Protein AF-A0A6I6MYW1-F1 (afdb_monomer_lite)

InterPro domains:
  IPR011050 Pectin lyase fold/virulence factor [SSF51126] (104-270)

Secondary structure (DSSP, 8-state):
--PPP------S---------------------PPPPPPPPPPPPPPPP-B--EEEEEE-TT--EEEEEEPPPP-TTTTT-S-EEEES-SS---EESSS-EEEEEEEEEEESEEEEEES-SSEEEEEEEEEEE--TT-SEEEEEEEEE--SS-EEEEEEEEE--PPP-TT-S-EEEEEEE-S--S-EEEEEEEEES-SSEEEEE-SSEEEEES-EEES-SEEEEE-TT-EEEEEEEEEEEPTTS-SEEE-STT-EEEEEEEEEEES-SS--TT-TTEESS---BSSS---STTGGGEEE-SS--HHHH-GGG--S-SEEEEEEESSTTSS-EE---TTS--SSPPP--S-SEEE--S-GGGS--EEEEEEEETTEE-B----EEETTS-EE-

Radius of gyration: 26.04 Å; chains: 1; bounding box: 67×81×80 Å

Organism: NCBI:txid2686094

Structure (mmCIF, N/CA/C/O backbone):
data_AF-A0A6I6MYW1-F1
#
_entry.id   AF-A0A6I6MYW1-F1
#
loop_
_atom_site.group_PDB
_atom_site.id
_atom_site.type_symbol
_atom_site.label_atom_id
_atom_site.label_alt_id
_atom_site.label_comp_id
_atom_site.label_asym_id
_atom_site.label_entity_id
_atom_site.label_seq_id
_atom_site.pdbx_PDB_ins_code
_atom_site.Cartn_x
_atom_site.Cartn_y
_atom_site.Cartn_z
_atom_site.occupancy
_atom_site.B_iso_or_equiv
_atom_site.auth_seq_id
_atom_site.auth_comp_id
_atom_site.auth_asym_id
_atom_site.auth_atom_id
_atom_site.pdbx_PDB_model_num
ATOM 1 N N . MET A 1 1 ? -41.195 55.275 -4.614 1.00 37.44 1 MET A N 1
ATOM 2 C CA . MET A 1 1 ? -40.445 54.014 -4.825 1.00 37.44 1 MET A CA 1
ATOM 3 C C . MET A 1 1 ? -39.317 53.977 -3.810 1.00 37.44 1 MET A C 1
ATOM 5 O O . MET A 1 1 ? -38.612 54.966 -3.747 1.00 37.44 1 MET A O 1
ATOM 9 N N . ALA A 1 2 ? -39.064 52.983 -2.972 1.00 39.00 2 ALA A N 1
ATOM 10 C CA . ALA A 1 2 ? -39.776 51.813 -2.473 1.00 39.00 2 ALA A CA 1
ATOM 11 C C . ALA A 1 2 ? -39.059 51.500 -1.137 1.00 39.00 2 ALA A C 1
ATOM 13 O O . ALA A 1 2 ? -37.837 51.578 -1.048 1.00 39.00 2 ALA A O 1
ATOM 14 N N . THR A 1 3 ? -39.847 51.285 -0.091 1.00 36.69 3 THR A N 1
ATOM 15 C CA . THR A 1 3 ? -39.494 51.159 1.332 1.00 36.69 3 THR A CA 1
ATOM 16 C C . THR A 1 3 ? -38.744 49.866 1.670 1.00 36.69 3 THR A C 1
ATOM 18 O O . THR A 1 3 ? -39.222 48.787 1.331 1.00 36.69 3 THR A O 1
ATOM 21 N N . LEU A 1 4 ? -37.651 49.962 2.438 1.00 40.34 4 LEU A N 1
ATOM 22 C CA . LEU A 1 4 ? -37.059 48.841 3.183 1.00 40.34 4 LEU A CA 1
ATOM 23 C C . LEU A 1 4 ? -37.508 48.915 4.650 1.00 40.34 4 LEU A C 1
ATOM 25 O O . LEU A 1 4 ? -37.388 49.943 5.312 1.00 40.34 4 LEU A O 1
ATOM 29 N N . SER A 1 5 ? -38.115 47.816 5.095 1.00 49.72 5 SER A N 1
ATOM 30 C CA . SER A 1 5 ? -38.923 47.666 6.306 1.00 49.72 5 SER A CA 1
ATOM 31 C C . SER A 1 5 ? -38.085 47.263 7.522 1.00 49.72 5 SER A C 1
ATOM 33 O O . SER A 1 5 ? -37.391 46.251 7.501 1.00 49.72 5 SER A O 1
ATOM 35 N N . SER A 1 6 ? -38.238 48.018 8.610 1.00 48.12 6 SER A N 1
ATOM 36 C CA . SER A 1 6 ? -37.695 47.768 9.945 1.00 48.12 6 SER A CA 1
ATOM 37 C C . SER A 1 6 ? -38.609 46.848 10.763 1.00 48.12 6 SER A C 1
ATOM 39 O O . SER A 1 6 ? -39.643 47.307 11.250 1.00 48.12 6 SER A O 1
ATOM 41 N N . LYS A 1 7 ? -38.234 45.582 10.981 1.00 41.41 7 LYS A N 1
ATOM 42 C CA . LYS A 1 7 ? -38.728 44.773 12.113 1.00 41.41 7 LYS A CA 1
ATOM 43 C C . LYS A 1 7 ? -37.639 43.792 12.559 1.00 41.41 7 LYS A C 1
ATOM 45 O O . LYS A 1 7 ? -37.051 43.126 11.718 1.00 41.41 7 LYS A O 1
ATOM 50 N N . ASN A 1 8 ? -37.439 43.710 13.876 1.00 44.97 8 ASN A N 1
ATOM 51 C CA . ASN A 1 8 ? -36.598 42.759 14.629 1.00 44.97 8 ASN A CA 1
ATOM 52 C C . ASN A 1 8 ? -35.208 43.263 15.058 1.00 44.97 8 ASN A C 1
ATOM 54 O O . ASN A 1 8 ? -34.211 42.550 15.066 1.00 44.97 8 ASN A O 1
ATOM 58 N N . PHE A 1 9 ? -35.208 44.512 15.520 1.00 49.81 9 PHE A N 1
ATOM 59 C CA . PHE A 1 9 ? -34.519 44.939 16.739 1.00 49.81 9 PHE A CA 1
ATOM 60 C C . PHE A 1 9 ? -35.084 44.130 17.937 1.00 49.81 9 PHE A C 1
ATOM 62 O O . PHE A 1 9 ? -36.298 43.946 17.997 1.00 49.81 9 PHE A O 1
ATOM 69 N N . GLN A 1 10 ? -34.229 43.716 18.885 1.00 45.69 10 GLN A N 1
ATOM 70 C CA . GLN A 1 10 ? -34.540 43.148 20.224 1.00 45.69 10 GLN A CA 1
ATOM 71 C C . GLN A 1 10 ? -34.706 41.623 20.409 1.00 45.69 10 GLN A C 1
ATOM 73 O O . GLN A 1 10 ? -35.762 41.168 20.836 1.00 45.69 10 GLN A O 1
ATOM 78 N N . LEU A 1 11 ? -33.632 40.834 20.264 1.00 43.50 11 LEU A N 1
ATOM 79 C CA . LEU A 1 11 ? -33.480 39.615 21.088 1.00 43.50 11 LEU A CA 1
ATOM 80 C C . LEU A 1 11 ? -32.008 39.244 21.354 1.00 43.50 11 LEU A C 1
ATOM 82 O O . LEU A 1 11 ? -31.598 38.092 21.279 1.00 43.50 11 LEU A O 1
ATOM 86 N N . VAL A 1 12 ? -31.199 40.254 21.665 1.00 48.62 12 VAL A N 1
ATOM 87 C CA . VAL A 1 12 ? -29.946 40.100 22.412 1.00 48.62 12 VAL A CA 1
ATOM 88 C C . VAL A 1 12 ? -30.226 40.747 23.763 1.00 48.62 12 VAL A C 1
ATOM 90 O O . VAL A 1 12 ? -30.773 41.849 23.776 1.00 48.62 12 VAL A O 1
ATOM 93 N N . LEU A 1 13 ? -29.844 40.078 24.857 1.00 48.19 13 LEU A N 1
ATOM 94 C CA . LEU A 1 13 ? -29.969 40.512 26.259 1.00 48.19 13 LEU A CA 1
ATOM 95 C C . LEU A 1 13 ? -31.285 40.101 26.959 1.00 48.19 13 LEU A C 1
ATOM 97 O O . LEU A 1 13 ? -32.231 40.874 26.973 1.00 48.19 13 LEU A O 1
ATOM 101 N N . ILE A 1 14 ? -31.323 38.913 27.586 1.00 44.19 14 ILE A N 1
ATOM 102 C CA . ILE A 1 14 ? -32.017 38.637 28.867 1.00 44.19 14 ILE A CA 1
ATOM 103 C C . ILE A 1 14 ? -31.591 37.248 29.403 1.00 44.19 14 ILE A C 1
ATOM 105 O O . ILE A 1 14 ? -31.695 36.240 28.713 1.00 44.19 14 ILE A O 1
ATOM 109 N N . LEU A 1 15 ? -31.177 37.245 30.677 1.00 44.12 15 LEU A N 1
ATOM 110 C CA . LEU A 1 15 ? -31.110 36.127 31.634 1.00 44.12 15 LEU A CA 1
ATOM 111 C C . LEU A 1 15 ? -29.853 35.238 31.726 1.00 44.12 15 LEU A C 1
ATOM 113 O O . LEU A 1 15 ? -29.874 34.024 31.547 1.00 44.12 15 LEU A O 1
ATOM 117 N N . ALA A 1 16 ? -28.780 35.864 32.214 1.00 46.19 16 ALA A N 1
ATOM 118 C CA . ALA A 1 16 ? -27.996 35.282 33.302 1.00 46.19 16 ALA A CA 1
ATOM 119 C C . ALA A 1 16 ? -28.833 35.226 34.610 1.00 46.19 16 ALA A C 1
ATOM 121 O O . ALA A 1 16 ? -29.676 36.097 34.813 1.00 46.19 16 ALA A O 1
ATOM 122 N N . LEU A 1 17 ? -28.507 34.270 35.498 1.00 46.59 17 LEU A N 1
ATOM 123 C CA . LEU A 1 17 ? -29.000 34.000 36.875 1.00 46.59 17 LEU A CA 1
ATOM 124 C C . LEU A 1 17 ? -30.096 32.924 37.070 1.00 46.59 17 LEU A C 1
ATOM 126 O O . LEU A 1 17 ? -31.271 33.257 37.157 1.00 46.59 17 LEU A O 1
ATOM 130 N N . VAL A 1 18 ? -29.670 31.679 37.353 1.00 53.75 18 VAL A N 1
ATOM 131 C CA . VAL A 1 18 ? -30.211 30.785 38.416 1.00 53.75 18 VAL A CA 1
ATOM 132 C C . VAL A 1 18 ? -29.033 29.908 38.906 1.00 53.75 18 VAL A C 1
ATOM 134 O O . VAL A 1 18 ? -28.563 29.047 38.177 1.00 53.75 18 VAL A O 1
ATOM 137 N N . LEU A 1 19 ? -28.288 30.325 39.937 1.00 47.25 19 LEU A N 1
ATOM 138 C CA . LEU A 1 19 ? -28.398 29.925 41.357 1.00 47.25 19 LEU A CA 1
ATOM 139 C C . LEU A 1 19 ? -27.981 28.474 41.696 1.00 47.25 19 LEU A C 1
ATOM 141 O O . LEU A 1 19 ? -28.747 27.531 41.554 1.00 47.25 19 LEU A O 1
ATOM 145 N N . ALA A 1 20 ? -26.759 28.372 42.232 1.00 54.19 20 ALA A N 1
ATOM 146 C CA . ALA A 1 20 ? -26.384 27.716 43.493 1.00 54.19 20 ALA A CA 1
ATOM 147 C C . ALA A 1 20 ? -27.114 26.421 43.916 1.00 54.19 20 ALA A C 1
ATOM 149 O O . ALA A 1 20 ? -28.146 26.461 44.582 1.00 54.19 20 ALA A O 1
ATOM 150 N N . GLY A 1 21 ? -26.461 25.277 43.684 1.00 47.94 21 GLY A N 1
ATOM 151 C CA . GLY A 1 21 ? -26.680 24.034 44.428 1.00 47.94 21 GLY A CA 1
ATOM 152 C C . GLY A 1 21 ? -25.553 23.811 45.436 1.00 47.94 21 GLY A C 1
ATOM 153 O O . GLY A 1 21 ? -24.495 23.301 45.081 1.00 47.94 21 GLY A O 1
ATOM 154 N N . CYS A 1 22 ? -25.777 24.232 46.680 1.00 62.25 22 CYS A N 1
ATOM 155 C CA . CYS A 1 22 ? -24.940 23.936 47.839 1.00 62.25 22 CYS A CA 1
ATOM 156 C C . CYS A 1 22 ? -25.476 22.675 48.537 1.00 62.25 22 CYS A C 1
ATOM 158 O O . CYS A 1 22 ? -26.648 22.623 48.902 1.00 62.25 22 CYS A O 1
ATOM 160 N N . GLY A 1 23 ? -24.611 21.687 48.747 1.00 55.38 23 GLY A N 1
ATOM 161 C CA . GLY A 1 23 ? -24.814 20.541 49.637 1.00 55.38 23 GLY A CA 1
ATOM 162 C C . GLY A 1 23 ? -23.510 19.737 49.662 1.00 55.38 23 GLY A C 1
ATOM 163 O O . GLY A 1 23 ? -22.976 19.436 48.606 1.00 55.38 23 GLY A O 1
ATOM 164 N N . GLY A 1 24 ? -22.859 19.424 50.780 1.00 60.44 24 GLY A N 1
ATOM 165 C CA . GLY A 1 24 ? -23.286 19.402 52.174 1.00 60.44 24 GLY A CA 1
ATOM 166 C C . GLY A 1 24 ? -23.125 17.975 52.712 1.00 60.44 24 GLY A C 1
ATOM 167 O O . GLY A 1 24 ? -23.910 17.110 52.347 1.00 60.44 24 GLY A O 1
ATOM 168 N N . GLY A 1 25 ? -22.131 17.753 53.584 1.00 55.94 25 GLY A N 1
ATOM 169 C CA . GLY A 1 25 ? -21.893 16.506 54.340 1.00 55.94 25 GLY A CA 1
ATOM 170 C C . GLY A 1 25 ? -20.545 15.855 53.994 1.00 55.94 25 GLY A C 1
ATOM 171 O O . GLY A 1 25 ? -20.223 15.716 52.825 1.00 55.94 25 GLY A O 1
ATOM 172 N N . GLY A 1 26 ? -19.661 15.463 54.912 1.00 55.22 26 GLY A N 1
ATOM 173 C CA . GLY A 1 26 ? -19.780 15.222 56.351 1.00 55.22 26 GLY A CA 1
ATOM 174 C C . GLY A 1 26 ? -19.252 13.813 56.666 1.00 55.22 26 GLY A C 1
ATOM 175 O O . GLY A 1 26 ? -19.772 12.847 56.124 1.00 55.22 26 GLY A O 1
ATOM 176 N N . GLY A 1 27 ? -18.248 13.706 57.547 1.00 53.81 27 GLY A N 1
ATOM 177 C CA . GLY A 1 27 ? -17.674 12.444 58.057 1.00 53.81 27 GLY A CA 1
ATOM 178 C C . GLY A 1 27 ? -16.253 12.198 57.528 1.00 53.81 27 GLY A C 1
ATOM 179 O O . GLY A 1 27 ? -16.063 12.042 56.334 1.00 53.81 27 GLY A O 1
ATOM 180 N N . GLY A 1 28 ? -15.172 12.215 58.311 1.00 57.78 28 GLY A N 1
ATOM 181 C CA . GLY A 1 28 ? -15.042 11.842 59.718 1.00 57.78 28 GLY A CA 1
ATOM 182 C C . GLY A 1 28 ? -14.743 10.346 59.814 1.00 57.78 28 GLY A C 1
ATOM 183 O O . GLY A 1 28 ? -15.656 9.555 60.007 1.00 57.78 28 GLY A O 1
ATOM 184 N N . GLY A 1 29 ? -13.474 9.963 59.656 1.00 52.59 29 GLY A N 1
ATOM 185 C CA . GLY A 1 29 ? -13.040 8.569 59.752 1.00 52.59 29 GLY A CA 1
ATOM 186 C C . GLY A 1 29 ? -11.522 8.454 59.723 1.00 52.59 29 GLY A C 1
ATOM 187 O O . GLY A 1 29 ? -10.923 8.349 58.658 1.00 52.59 29 GLY A O 1
ATOM 188 N N . GLY A 1 30 ? -10.901 8.514 60.902 1.00 58.19 30 GLY A N 1
ATOM 189 C CA . GLY A 1 30 ? -9.507 8.126 61.081 1.00 58.19 30 GLY A CA 1
ATOM 190 C C . GLY A 1 30 ? -9.327 6.630 60.822 1.00 58.19 30 GLY A C 1
ATOM 191 O O . GLY A 1 30 ? -10.182 5.823 61.178 1.00 58.19 30 GLY A O 1
ATOM 192 N N . GLY A 1 31 ? -8.204 6.260 60.215 1.00 48.59 31 GLY A N 1
ATOM 193 C CA . GLY A 1 31 ? -7.875 4.866 59.959 1.00 48.59 31 GLY A CA 1
ATOM 194 C C . GLY A 1 31 ? -6.420 4.711 59.544 1.00 48.59 31 GLY A C 1
ATOM 195 O O . GLY A 1 31 ? -6.070 5.030 58.418 1.00 48.59 31 GLY A O 1
ATOM 196 N N . GLY A 1 32 ? -5.600 4.256 60.494 1.00 53.09 32 GLY A N 1
ATOM 197 C CA . GLY A 1 32 ? -4.354 3.506 60.309 1.00 53.09 32 GLY A CA 1
ATOM 198 C C . GLY A 1 32 ? -3.429 3.911 59.162 1.00 53.09 32 GLY A C 1
ATOM 199 O O . GLY A 1 32 ? -3.570 3.421 58.047 1.00 53.09 32 GLY A O 1
ATOM 200 N N . GLY A 1 33 ? -2.389 4.682 59.490 1.00 46.00 33 GLY A N 1
ATOM 201 C CA . GLY A 1 33 ? -1.196 4.858 58.661 1.00 46.00 33 GLY A CA 1
ATOM 202 C C . GLY A 1 33 ? -0.380 3.568 58.538 1.00 46.00 33 GLY A C 1
ATOM 203 O O . GLY A 1 33 ? 0.719 3.471 59.076 1.00 46.00 33 GLY A O 1
ATOM 204 N N . GLY A 1 34 ? -0.920 2.575 57.834 1.00 59.66 34 GLY A N 1
ATOM 205 C CA . GLY A 1 34 ? -0.103 1.566 57.179 1.00 59.66 34 GLY A CA 1
ATOM 206 C C . GLY A 1 34 ? 0.563 2.241 55.990 1.00 59.66 34 GLY A C 1
ATOM 207 O O . GLY A 1 34 ? -0.130 2.771 55.123 1.00 59.66 34 GLY A O 1
ATOM 208 N N . SER A 1 35 ? 1.896 2.281 55.970 1.00 69.00 35 SER A N 1
ATOM 209 C CA . SER A 1 35 ? 2.645 2.697 54.783 1.00 69.00 35 SER A CA 1
ATOM 210 C C . SER A 1 35 ? 2.065 1.968 53.565 1.00 69.00 35 SER A C 1
ATOM 212 O O . SER A 1 35 ? 1.919 0.742 53.648 1.00 69.00 35 SER A O 1
ATOM 214 N N . PRO A 1 36 ? 1.695 2.677 52.481 1.00 76.56 36 PRO A N 1
ATOM 215 C CA . PRO A 1 36 ? 1.116 2.040 51.307 1.00 76.56 36 PRO A CA 1
ATOM 216 C C . PRO A 1 36 ? 2.035 0.898 50.856 1.00 76.56 36 PRO A C 1
ATOM 218 O O . PRO A 1 36 ? 3.260 1.065 50.900 1.00 76.56 36 PRO A O 1
ATOM 221 N N . PRO A 1 37 ? 1.478 -0.271 50.485 1.00 80.12 37 PRO A N 1
ATOM 222 C CA . PRO A 1 37 ? 2.290 -1.366 49.982 1.00 80.12 37 PRO A CA 1
ATOM 223 C C . PRO A 1 37 ? 3.155 -0.836 48.833 1.00 80.12 37 PRO A C 1
ATOM 225 O O . PRO A 1 37 ? 2.670 -0.009 48.049 1.00 80.12 37 PRO A O 1
ATOM 228 N N . PRO A 1 38 ? 4.434 -1.250 48.749 1.00 86.88 38 PRO A N 1
ATOM 229 C CA . PRO A 1 38 ? 5.293 -0.821 47.661 1.00 86.88 38 PRO A CA 1
ATOM 230 C C . PRO A 1 38 ? 4.573 -1.099 46.337 1.00 86.88 38 PRO A C 1
ATOM 232 O O . PRO A 1 38 ? 3.925 -2.148 46.217 1.00 86.88 38 PRO A O 1
ATOM 235 N N . PRO A 1 39 ? 4.632 -0.168 45.368 1.00 88.31 39 PRO A N 1
ATOM 236 C CA . PRO A 1 39 ? 4.015 -0.389 44.073 1.00 88.31 39 PRO A CA 1
ATOM 237 C C . PRO A 1 39 ? 4.513 -1.732 43.524 1.00 88.31 39 PRO A C 1
ATOM 239 O O . PRO A 1 39 ? 5.704 -2.038 43.675 1.00 88.31 39 PRO A O 1
ATOM 242 N N . PRO A 1 40 ? 3.626 -2.562 42.947 1.00 87.06 40 PRO A N 1
ATOM 243 C CA . PRO A 1 40 ? 4.052 -3.813 42.347 1.00 87.06 40 PRO A CA 1
ATOM 244 C C . PRO A 1 40 ? 5.182 -3.524 41.349 1.00 87.06 40 PRO A C 1
ATOM 246 O O . PRO A 1 40 ? 5.124 -2.505 40.649 1.00 87.06 40 PRO A O 1
ATOM 249 N N . PRO A 1 41 ? 6.231 -4.366 41.302 1.00 89.75 41 PRO A N 1
ATOM 250 C CA . PRO A 1 41 ? 7.305 -4.185 40.340 1.00 89.75 41 PRO A CA 1
ATOM 251 C C . PRO A 1 41 ? 6.711 -4.093 38.926 1.00 89.75 41 PRO A C 1
ATOM 253 O O . PRO A 1 41 ? 5.725 -4.787 38.646 1.00 89.75 41 PRO A O 1
ATOM 256 N N . PRO A 1 42 ? 7.277 -3.249 38.041 1.00 87.12 42 PRO A N 1
ATOM 257 C CA . PRO A 1 42 ? 6.834 -3.187 36.657 1.00 87.12 42 PRO A CA 1
ATOM 258 C C . PRO A 1 42 ? 6.818 -4.604 36.070 1.00 87.12 42 PRO A C 1
ATOM 260 O O . PRO A 1 42 ? 7.755 -5.367 36.337 1.00 87.12 42 PRO A O 1
ATOM 263 N N . PRO A 1 43 ? 5.784 -4.988 35.303 1.00 80.06 43 PRO A N 1
ATOM 264 C CA . PRO A 1 43 ? 5.799 -6.267 34.614 1.00 80.06 43 PRO A CA 1
ATOM 265 C C . PRO A 1 43 ? 7.082 -6.378 33.768 1.00 80.06 43 PRO A C 1
ATOM 267 O O . PRO A 1 43 ? 7.522 -5.369 33.204 1.00 80.06 43 PRO A O 1
ATOM 270 N N . PRO A 1 44 ? 7.708 -7.569 33.691 1.00 77.75 44 PRO A N 1
ATOM 271 C CA . PRO A 1 44 ? 8.860 -7.782 32.825 1.00 77.75 44 PRO A CA 1
ATOM 272 C C . PRO A 1 44 ? 8.541 -7.321 31.397 1.00 77.75 44 PRO A C 1
ATOM 274 O O . PRO A 1 44 ? 7.408 -7.527 30.947 1.00 77.75 44 PRO A O 1
ATOM 277 N N . PRO A 1 45 ? 9.508 -6.736 30.666 1.00 66.44 45 PRO A N 1
ATOM 278 C CA . PRO A 1 45 ? 9.337 -6.486 29.244 1.00 66.44 45 PRO A CA 1
ATOM 279 C C . PRO A 1 45 ? 8.897 -7.784 28.549 1.00 66.44 45 PRO A C 1
ATOM 281 O O . PRO A 1 45 ? 9.421 -8.852 28.892 1.00 66.44 45 PRO A O 1
ATOM 284 N N . PRO A 1 46 ? 7.955 -7.728 27.592 1.00 53.44 46 PRO A N 1
ATOM 285 C CA . PRO A 1 46 ? 7.632 -8.883 26.767 1.00 53.44 46 PRO A CA 1
ATOM 286 C C . PRO A 1 46 ? 8.921 -9.476 26.177 1.00 53.44 46 PRO A C 1
ATOM 288 O O . PRO A 1 46 ? 9.813 -8.707 25.800 1.00 53.44 46 PRO A O 1
ATOM 291 N N . PRO A 1 47 ? 9.051 -10.813 26.083 1.00 61.22 47 PRO A N 1
ATOM 292 C CA . PRO A 1 47 ? 10.154 -11.420 25.351 1.00 61.22 47 PRO A CA 1
ATOM 293 C C . PRO A 1 47 ? 10.231 -10.799 23.950 1.00 61.22 47 PRO A C 1
ATOM 295 O O . PRO A 1 47 ? 9.175 -10.614 23.335 1.00 61.22 47 PRO A O 1
ATOM 298 N N . PRO A 1 48 ? 11.430 -10.479 23.430 1.00 61.44 48 PRO A N 1
ATOM 299 C CA . PRO A 1 48 ? 11.567 -10.042 22.049 1.00 61.44 48 PRO A CA 1
ATOM 300 C C . PRO A 1 48 ? 10.880 -11.061 21.138 1.00 61.44 48 PRO A C 1
ATOM 302 O O . PRO A 1 48 ? 11.186 -12.256 21.200 1.00 61.44 48 PRO A O 1
ATOM 305 N N . GLY A 1 49 ? 9.918 -10.607 20.334 1.00 62.31 49 GLY A N 1
ATOM 306 C CA . GLY A 1 49 ? 9.327 -11.457 19.311 1.00 62.31 49 GLY A CA 1
ATOM 307 C C . GLY A 1 49 ? 10.437 -11.952 18.388 1.00 62.31 49 GLY A C 1
ATOM 308 O O . GLY A 1 49 ? 11.329 -11.186 18.024 1.00 62.31 49 GLY A O 1
ATOM 309 N N . VAL A 1 50 ? 10.424 -13.235 18.024 1.00 69.56 50 VAL A N 1
ATOM 310 C CA . VAL A 1 50 ? 11.339 -13.732 16.992 1.00 69.56 50 VAL A CA 1
ATOM 311 C C . VAL A 1 50 ? 10.918 -13.084 15.678 1.00 69.56 50 VAL A C 1
ATOM 313 O O . VAL A 1 50 ? 9.926 -13.490 15.074 1.00 69.56 50 VAL A O 1
ATOM 316 N N . TYR A 1 51 ? 11.649 -12.057 15.246 1.00 74.62 51 TYR A N 1
ATOM 317 C CA . TYR A 1 51 ? 11.394 -11.416 13.964 1.00 74.62 51 TYR A CA 1
ATOM 318 C C . TYR A 1 51 ? 11.708 -12.396 12.845 1.00 74.62 51 TYR A C 1
ATOM 320 O O . TYR A 1 51 ? 12.846 -12.846 12.686 1.00 74.62 51 TYR A O 1
ATOM 328 N N . ARG A 1 52 ? 10.692 -12.721 12.055 1.00 82.50 52 ARG A N 1
ATOM 329 C CA . ARG A 1 52 ? 10.853 -13.526 10.854 1.00 82.50 52 ARG A CA 1
ATOM 330 C C . ARG A 1 52 ? 10.079 -12.860 9.724 1.00 82.50 52 ARG A C 1
ATOM 332 O O . ARG A 1 52 ? 8.853 -12.947 9.729 1.00 82.50 52 ARG A O 1
ATOM 339 N N . PRO A 1 53 ? 10.759 -12.171 8.792 1.00 82.81 53 PRO A N 1
ATOM 340 C CA . PRO A 1 53 ? 10.074 -11.626 7.635 1.00 82.81 53 PRO A CA 1
ATOM 341 C C . PRO A 1 53 ? 9.493 -12.774 6.806 1.00 82.81 53 PRO A C 1
ATOM 343 O O . PRO A 1 53 ? 10.102 -13.842 6.673 1.00 82.81 53 PRO A O 1
ATOM 346 N N . GLU A 1 54 ? 8.316 -12.547 6.242 1.00 84.88 54 GLU A N 1
ATOM 347 C CA . GLU A 1 54 ? 7.751 -13.442 5.242 1.00 84.88 54 GLU A CA 1
ATOM 348 C C . GLU A 1 54 ? 8.310 -13.036 3.880 1.00 84.88 54 GLU A C 1
ATOM 350 O O . GLU A 1 54 ? 8.337 -11.854 3.549 1.00 84.88 54 GLU A O 1
ATOM 355 N N . ILE A 1 55 ? 8.782 -14.006 3.102 1.00 85.75 55 ILE A N 1
ATOM 356 C CA . ILE A 1 55 ? 9.262 -13.790 1.736 1.00 85.75 55 ILE A CA 1
ATOM 357 C C . ILE A 1 55 ? 8.340 -14.542 0.780 1.00 85.75 55 ILE A C 1
ATOM 359 O O . ILE A 1 55 ? 7.892 -15.642 1.101 1.00 85.75 55 ILE A O 1
ATOM 363 N N . PHE A 1 56 ? 8.079 -13.958 -0.383 1.00 86.19 56 PHE A N 1
ATOM 364 C CA . PHE A 1 56 ? 7.274 -14.539 -1.452 1.00 86.19 56 PHE A CA 1
ATOM 365 C C . PHE A 1 56 ? 7.938 -14.265 -2.794 1.00 86.19 56 PHE A C 1
ATOM 367 O O . PHE A 1 56 ? 8.636 -13.263 -2.949 1.00 86.19 56 PHE A O 1
ATOM 374 N N . VAL A 1 57 ? 7.688 -15.132 -3.772 1.00 82.94 57 VAL A N 1
ATOM 375 C CA . VAL A 1 57 ? 7.933 -14.813 -5.179 1.00 82.94 57 VAL A CA 1
ATOM 376 C C . VAL A 1 57 ? 6.578 -14.595 -5.832 1.00 82.94 57 VAL A C 1
ATOM 378 O O . VAL A 1 57 ? 5.739 -15.493 -5.849 1.00 82.94 57 VAL A O 1
ATOM 381 N N . GLU A 1 58 ? 6.366 -13.394 -6.343 1.00 82.62 58 GLU A N 1
ATOM 382 C CA . GLU A 1 58 ? 5.151 -12.988 -7.037 1.00 82.62 58 GLU A CA 1
ATOM 383 C C . GLU A 1 58 ? 5.446 -12.787 -8.515 1.00 82.62 58 GLU A C 1
ATOM 385 O O . GLU A 1 58 ? 6.588 -12.536 -8.911 1.00 82.62 58 GLU A O 1
ATOM 390 N N . ARG A 1 59 ? 4.410 -12.903 -9.343 1.00 79.62 59 ARG A N 1
ATOM 391 C CA . ARG A 1 59 ? 4.495 -12.603 -10.768 1.00 79.62 59 ARG A CA 1
ATOM 392 C C . ARG A 1 59 ? 3.367 -11.670 -11.146 1.00 79.62 59 ARG A C 1
ATOM 394 O O . ARG A 1 59 ? 2.213 -11.932 -10.809 1.00 79.62 59 ARG A O 1
ATOM 401 N N . ASP A 1 60 ? 3.716 -10.604 -11.845 1.00 72.44 60 ASP A N 1
ATOM 402 C CA . ASP A 1 60 ? 2.726 -9.747 -12.475 1.00 72.44 60 ASP A CA 1
ATOM 403 C C . ASP A 1 60 ? 2.091 -10.465 -13.687 1.00 72.44 60 ASP A C 1
ATOM 405 O O . ASP A 1 60 ? 2.622 -11.477 -14.158 1.00 72.44 60 ASP A O 1
ATOM 409 N N . PRO A 1 61 ? 0.931 -9.997 -14.193 1.00 72.81 61 PRO A N 1
ATOM 410 C CA . PRO A 1 61 ? 0.243 -10.625 -15.327 1.00 72.81 61 PRO A CA 1
ATOM 411 C C . PRO A 1 61 ? 1.079 -10.713 -16.612 1.00 72.81 61 PRO A C 1
ATOM 413 O O . PRO A 1 61 ? 0.813 -11.562 -17.459 1.00 72.81 61 PRO A O 1
ATOM 416 N N . ASP A 1 62 ? 2.091 -9.856 -16.755 1.00 75.12 62 ASP A N 1
ATOM 417 C CA . ASP A 1 62 ? 3.066 -9.871 -17.851 1.00 75.12 62 ASP A CA 1
ATOM 418 C C . ASP A 1 62 ? 4.168 -10.941 -17.675 1.00 75.12 62 ASP A C 1
ATOM 420 O O . ASP A 1 62 ? 5.011 -11.124 -18.552 1.00 75.12 62 ASP A O 1
ATOM 424 N N . GLY A 1 63 ? 4.161 -11.662 -16.549 1.00 78.69 63 GLY A N 1
ATOM 425 C CA . GLY A 1 63 ? 5.134 -12.687 -16.186 1.00 78.69 63 GLY A CA 1
ATOM 426 C C . GLY A 1 63 ? 6.359 -12.169 -15.427 1.00 78.69 63 GLY A C 1
ATOM 427 O O . GLY A 1 63 ? 7.176 -12.994 -14.994 1.00 78.69 63 GLY A O 1
ATOM 428 N N . THR A 1 64 ? 6.492 -10.852 -15.228 1.00 79.56 64 THR A N 1
ATOM 429 C CA . THR A 1 64 ? 7.610 -10.251 -14.492 1.00 79.56 64 THR A CA 1
ATOM 430 C C . THR A 1 64 ? 7.605 -10.745 -13.049 1.00 79.56 64 THR A C 1
ATOM 432 O O . THR A 1 64 ? 6.589 -10.670 -12.361 1.00 79.56 64 THR A O 1
ATOM 435 N N . ALA A 1 65 ? 8.741 -11.275 -12.588 1.00 80.62 65 ALA A N 1
ATOM 436 C CA . ALA A 1 65 ? 8.876 -11.844 -11.252 1.00 80.62 65 ALA A CA 1
ATOM 437 C C . ALA A 1 65 ? 9.424 -10.831 -10.240 1.00 80.62 65 ALA A C 1
ATOM 439 O O . ALA A 1 65 ? 10.370 -10.086 -10.519 1.00 80.62 65 ALA A O 1
ATOM 440 N N . TYR A 1 66 ? 8.866 -10.875 -9.036 1.00 82.44 66 TYR A N 1
ATOM 441 C CA . TYR A 1 66 ? 9.230 -10.031 -7.908 1.00 82.44 66 TYR A CA 1
ATOM 442 C C . TYR A 1 66 ? 9.461 -10.890 -6.666 1.00 82.44 66 TYR A C 1
ATOM 444 O O . TYR A 1 66 ? 8.707 -11.824 -6.409 1.00 82.44 66 TYR A O 1
ATOM 452 N N . VAL A 1 67 ? 10.466 -10.556 -5.860 1.00 82.31 67 VAL A N 1
ATOM 453 C CA . VAL A 1 67 ? 10.530 -11.005 -4.467 1.00 82.31 67 VAL A CA 1
ATOM 454 C C . VAL A 1 67 ? 9.747 -10.007 -3.633 1.00 82.31 67 VAL A C 1
ATOM 456 O O . VAL A 1 67 ? 10.125 -8.842 -3.585 1.00 82.31 67 VAL A O 1
ATOM 459 N N . ARG A 1 68 ? 8.699 -10.443 -2.937 1.00 82.50 68 ARG A N 1
ATOM 460 C CA . ARG A 1 68 ? 8.048 -9.622 -1.915 1.00 82.50 68 ARG A CA 1
ATOM 461 C C . ARG A 1 68 ? 8.564 -9.998 -0.536 1.00 82.50 68 ARG A C 1
ATOM 463 O O . ARG A 1 68 ? 8.618 -11.183 -0.217 1.00 82.50 68 ARG A O 1
ATOM 470 N N . VAL A 1 69 ? 8.892 -9.011 0.295 1.00 78.12 69 VAL A N 1
ATOM 471 C CA . VAL A 1 69 ? 9.165 -9.243 1.721 1.00 78.12 69 VAL A CA 1
ATOM 472 C C . VAL A 1 69 ? 8.178 -8.488 2.593 1.00 78.12 69 VAL A C 1
ATOM 474 O O . VAL A 1 69 ? 8.122 -7.263 2.556 1.00 78.12 69 VAL A O 1
ATOM 477 N N . LEU A 1 70 ? 7.420 -9.218 3.403 1.00 77.69 70 LEU A N 1
ATOM 478 C CA . LEU A 1 70 ? 6.414 -8.665 4.296 1.00 77.69 70 LEU A CA 1
ATOM 479 C C . LEU A 1 70 ? 6.887 -8.700 5.750 1.00 77.69 70 LEU A C 1
ATOM 481 O O . LEU A 1 70 ? 7.365 -9.715 6.261 1.00 77.69 70 LEU A O 1
ATOM 485 N N . GLU A 1 71 ? 6.705 -7.574 6.432 1.00 77.38 71 GLU A N 1
ATOM 486 C CA . GLU A 1 71 ? 6.854 -7.471 7.882 1.00 77.38 71 GLU A CA 1
ATOM 487 C C . GLU A 1 71 ? 5.634 -8.029 8.611 1.00 77.38 71 GLU A C 1
ATOM 489 O O . GLU A 1 71 ? 4.547 -8.092 8.035 1.00 77.38 71 GLU A O 1
ATOM 494 N N . GLN A 1 72 ? 5.796 -8.396 9.886 1.00 79.44 72 GLN A N 1
ATOM 495 C CA . GLN A 1 72 ? 4.714 -8.897 10.735 1.00 79.44 72 GLN A CA 1
ATOM 496 C C . GLN A 1 72 ? 3.510 -7.941 10.753 1.00 79.44 72 GLN A C 1
ATOM 498 O O . GLN A 1 72 ? 3.664 -6.723 10.815 1.00 79.44 72 GLN A O 1
ATOM 503 N N . ILE A 1 73 ? 2.307 -8.516 10.712 1.00 85.50 73 ILE A N 1
ATOM 504 C CA . ILE A 1 73 ? 1.048 -7.770 10.799 1.00 85.50 73 ILE A CA 1
ATOM 505 C C . ILE A 1 73 ? 0.923 -7.157 12.193 1.00 85.50 73 ILE A C 1
ATOM 507 O O . ILE A 1 73 ? 1.074 -7.849 13.201 1.00 85.50 73 ILE A O 1
ATOM 511 N N . TYR A 1 74 ? 0.5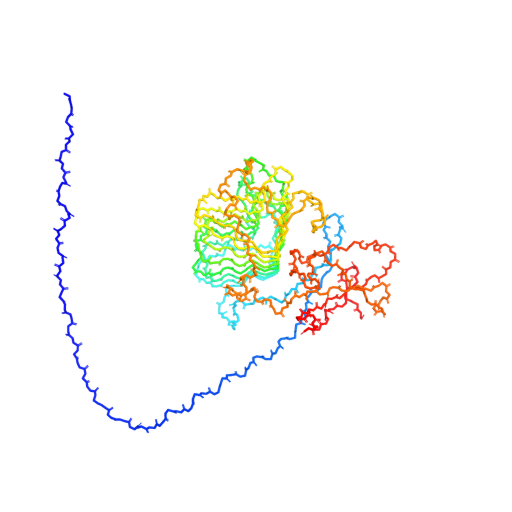96 -5.870 12.245 1.00 88.25 74 TYR A N 1
ATOM 512 C CA . TYR A 1 74 ? 0.109 -5.240 13.462 1.00 88.25 74 TYR A CA 1
ATOM 513 C C . TYR A 1 74 ? -1.351 -5.644 13.689 1.00 88.25 74 TYR A C 1
ATOM 515 O O . TYR A 1 74 ? -2.205 -5.371 12.846 1.00 88.25 74 TYR A O 1
ATOM 523 N N . ASP A 1 75 ? -1.642 -6.291 14.815 1.00 89.56 75 ASP A N 1
ATOM 524 C CA . ASP A 1 75 ? -3.010 -6.614 15.218 1.00 89.56 75 ASP A CA 1
ATOM 525 C C . ASP A 1 75 ? -3.523 -5.555 16.213 1.00 89.56 75 ASP A C 1
ATOM 527 O O . ASP A 1 75 ? -3.177 -5.618 17.397 1.00 89.56 75 ASP A O 1
ATOM 531 N N . PRO A 1 76 ? -4.339 -4.575 15.769 1.00 89.44 76 PRO A N 1
ATOM 532 C CA . PRO A 1 76 ? -4.896 -3.552 16.655 1.00 89.44 76 PRO A CA 1
ATOM 533 C C . PRO A 1 76 ? -5.895 -4.117 17.671 1.00 89.44 76 PRO A C 1
ATOM 535 O O . PRO A 1 76 ? -6.348 -3.379 18.545 1.00 89.44 76 PRO A O 1
ATOM 538 N N . PHE A 1 77 ? -6.281 -5.389 17.547 1.00 90.94 77 PHE A N 1
ATOM 539 C CA . PHE A 1 77 ? -7.310 -6.019 18.364 1.00 90.94 77 PHE A CA 1
ATOM 540 C C . PHE A 1 77 ? -6.737 -6.986 19.397 1.00 90.94 77 PHE A C 1
ATOM 542 O O . PHE A 1 77 ? -7.503 -7.696 20.041 1.00 90.94 77 PHE A O 1
ATOM 549 N N . ALA A 1 78 ? -5.416 -7.011 19.587 1.00 85.00 78 ALA A N 1
ATOM 550 C CA . ALA A 1 78 ? -4.773 -7.812 20.619 1.00 85.00 78 ALA A CA 1
ATOM 551 C C . ALA A 1 78 ? -4.813 -7.111 22.003 1.00 85.00 78 ALA A C 1
ATOM 553 O O . ALA A 1 78 ? -4.428 -5.945 22.105 1.00 85.00 78 ALA A O 1
ATOM 554 N N . PRO A 1 79 ? -5.193 -7.811 23.096 1.00 82.94 79 PRO A N 1
ATOM 555 C CA . PRO A 1 79 ? -5.738 -9.169 23.126 1.00 82.94 79 PRO A CA 1
ATOM 556 C C . PRO A 1 79 ? -7.166 -9.224 22.562 1.00 82.94 79 PRO A C 1
ATOM 558 O O . PRO A 1 79 ? -7.955 -8.311 22.795 1.00 82.94 79 PRO A O 1
ATOM 561 N N . ALA A 1 80 ? -7.489 -10.322 21.870 1.00 83.94 80 ALA A N 1
ATOM 562 C CA . ALA A 1 80 ? -8.724 -10.468 21.099 1.00 83.94 80 ALA A CA 1
ATOM 563 C C . ALA A 1 80 ? -9.989 -10.115 21.904 1.00 83.94 80 ALA A C 1
ATOM 565 O O . ALA A 1 80 ? -10.307 -10.758 22.909 1.00 83.94 80 ALA A O 1
ATOM 566 N N . GLY A 1 81 ? -10.728 -9.116 21.421 1.00 85.81 81 GLY A N 1
ATOM 567 C CA . GLY A 1 81 ? -12.076 -8.775 21.876 1.00 85.81 81 GLY A CA 1
ATOM 568 C C . GLY A 1 81 ? -13.165 -9.252 20.902 1.00 85.81 81 GLY A C 1
ATOM 569 O O . GLY A 1 81 ? -12.857 -9.762 19.821 1.00 85.81 81 GLY A O 1
ATOM 570 N N . PRO A 1 82 ? -14.458 -9.091 21.246 1.00 86.06 82 PRO A N 1
ATOM 571 C CA . PRO A 1 82 ? -15.551 -9.341 20.313 1.00 86.06 82 PRO A CA 1
ATOM 572 C C . PRO A 1 82 ? -15.437 -8.436 19.081 1.00 86.06 82 PRO A C 1
ATOM 574 O O . PRO A 1 82 ? -15.511 -7.213 19.187 1.00 86.06 82 PRO A O 1
ATOM 577 N N . GLN A 1 83 ? -15.306 -9.041 17.906 1.00 93.38 83 GLN A N 1
ATOM 578 C CA . GLN A 1 83 ? -15.212 -8.337 16.630 1.00 93.38 83 GLN A CA 1
ATOM 579 C C . GLN A 1 83 ? -15.966 -9.101 15.544 1.00 93.38 83 GLN A C 1
ATOM 581 O O . GLN A 1 83 ? -16.117 -10.324 15.612 1.00 93.38 83 GLN A O 1
ATOM 586 N N . ARG A 1 84 ? -16.457 -8.373 14.545 1.00 96.12 84 ARG A N 1
ATOM 587 C CA . ARG A 1 84 ? -16.949 -8.957 13.299 1.00 96.12 84 ARG A CA 1
ATOM 588 C C . ARG A 1 84 ? -15.728 -9.398 12.499 1.00 96.12 84 ARG A C 1
ATOM 590 O O . ARG A 1 84 ? -14.768 -8.642 12.421 1.00 96.12 84 ARG A O 1
ATOM 597 N N . THR A 1 85 ? -15.748 -10.592 11.918 1.00 96.75 85 THR A N 1
ATOM 598 C CA . THR A 1 85 ? -14.604 -11.102 11.150 1.00 96.75 85 THR A CA 1
ATOM 599 C C . THR A 1 85 ? -15.056 -11.562 9.774 1.00 96.75 85 THR A C 1
ATOM 601 O O . THR A 1 85 ? -15.938 -12.412 9.665 1.00 96.75 85 THR A O 1
ATOM 604 N N . PHE A 1 86 ? -14.406 -11.040 8.740 1.00 97.31 86 PHE A N 1
ATOM 605 C CA . PHE A 1 86 ? -14.499 -11.495 7.359 1.00 97.31 86 PHE A CA 1
ATOM 606 C C . PHE A 1 86 ? -13.139 -12.069 6.961 1.00 97.31 86 PHE A C 1
ATOM 608 O O . PHE A 1 86 ? -12.185 -11.319 6.780 1.00 97.31 86 PHE A O 1
ATOM 615 N N . ALA A 1 87 ? -13.026 -13.396 6.880 1.00 96.94 87 ALA A N 1
ATOM 616 C CA . ALA A 1 87 ? -11.758 -14.073 6.619 1.00 96.94 87 ALA A CA 1
ATOM 617 C C . ALA A 1 87 ? -11.883 -15.075 5.469 1.00 96.94 87 ALA A C 1
ATOM 619 O O . ALA A 1 87 ? -12.822 -15.870 5.465 1.00 96.94 87 ALA A O 1
ATOM 620 N N . ASN A 1 88 ? -10.912 -15.088 4.549 1.00 95.62 88 ASN A N 1
ATOM 621 C CA . ASN A 1 88 ? -10.880 -16.005 3.397 1.00 95.62 88 ASN A CA 1
ATOM 622 C C . ASN A 1 88 ? -12.139 -15.880 2.516 1.00 95.62 88 ASN A C 1
ATOM 624 O O . ASN A 1 88 ? -12.794 -16.872 2.192 1.00 95.62 88 ASN A O 1
ATOM 628 N N . VAL A 1 89 ? -12.507 -14.641 2.190 1.00 97.06 89 VAL A N 1
ATOM 629 C CA . VAL A 1 89 ? -13.723 -14.300 1.437 1.00 97.06 89 VAL A CA 1
ATOM 630 C C . VAL A 1 89 ? -13.382 -13.745 0.055 1.00 97.06 89 VAL A C 1
ATOM 632 O O . VAL A 1 89 ? -12.342 -13.113 -0.118 1.00 97.06 89 VAL A O 1
ATOM 635 N N . ASN A 1 90 ? -14.284 -13.937 -0.913 1.00 96.25 90 ASN A N 1
ATOM 636 C CA . ASN A 1 90 ? -14.139 -13.380 -2.267 1.00 96.25 90 ASN A CA 1
ATOM 637 C C . ASN A 1 90 ? -14.973 -12.107 -2.508 1.00 96.25 90 ASN A C 1
ATOM 639 O O . ASN A 1 90 ? -14.999 -11.558 -3.603 1.00 96.25 90 ASN A O 1
ATOM 643 N N . SER A 1 91 ? -15.684 -11.657 -1.478 1.00 96.69 91 SER A N 1
ATOM 644 C CA . SER A 1 91 ? -16.385 -10.380 -1.419 1.00 96.69 91 SER A CA 1
ATOM 645 C C . SER A 1 91 ? -16.453 -9.945 0.041 1.00 96.69 91 SER A C 1
ATOM 647 O O . SER A 1 91 ? -16.498 -10.784 0.948 1.00 96.69 91 SER A O 1
ATOM 649 N N . VAL A 1 92 ? -16.420 -8.638 0.283 1.00 97.19 92 VAL A N 1
ATOM 650 C CA . VAL A 1 92 ? -16.519 -8.071 1.630 1.00 97.19 92 VAL A CA 1
ATOM 651 C C . VAL A 1 92 ? -17.878 -7.382 1.742 1.00 97.19 92 VAL A C 1
ATOM 653 O O . VAL A 1 92 ? -18.117 -6.424 1.010 1.00 97.19 92 VAL A O 1
ATOM 656 N N . PRO A 1 93 ? -18.790 -7.854 2.614 1.00 97.19 93 PRO A N 1
ATOM 657 C CA . PRO A 1 93 ? -20.037 -7.144 2.879 1.00 97.19 93 PRO A CA 1
ATOM 658 C C . PRO A 1 93 ? -19.770 -5.731 3.402 1.00 97.19 93 PRO A C 1
ATOM 660 O O . PRO A 1 93 ? -18.714 -5.484 3.987 1.00 97.19 93 PRO A O 1
ATOM 663 N N . ASP A 1 94 ? -20.755 -4.840 3.270 1.00 96.81 94 ASP A N 1
ATOM 664 C CA . ASP A 1 94 ? -20.676 -3.506 3.865 1.00 96.81 94 ASP A CA 1
ATOM 665 C C . ASP A 1 94 ? -20.294 -3.598 5.356 1.00 96.81 94 ASP A C 1
ATOM 667 O O . ASP A 1 94 ? -20.874 -4.353 6.148 1.00 96.81 94 ASP A O 1
ATOM 671 N N . ILE A 1 95 ? -19.274 -2.831 5.734 1.00 96.00 95 ILE A N 1
ATOM 672 C CA . ILE A 1 95 ? -18.763 -2.738 7.097 1.00 96.00 95 ILE A CA 1
ATOM 673 C C . ILE A 1 95 ? -19.453 -1.550 7.757 1.00 96.00 95 ILE A C 1
ATOM 675 O O . ILE A 1 95 ? -19.047 -0.399 7.592 1.00 96.00 95 ILE A O 1
ATOM 679 N N . ASP A 1 96 ? -20.520 -1.848 8.487 1.00 94.69 96 ASP A N 1
ATOM 680 C CA . ASP A 1 96 ? -21.425 -0.872 9.079 1.00 94.69 96 ASP A CA 1
ATOM 681 C C . ASP A 1 96 ? -21.618 -1.054 10.603 1.00 94.69 96 ASP A C 1
ATOM 683 O O . ASP A 1 96 ? -21.282 -2.080 11.209 1.00 94.69 96 ASP A O 1
ATOM 687 N N . GLY A 1 97 ? -22.211 -0.047 11.247 1.00 91.00 97 GLY A N 1
ATOM 688 C CA . GLY A 1 97 ? -22.557 -0.055 12.669 1.00 91.00 97 GLY A CA 1
ATOM 689 C C . GLY A 1 97 ? -21.429 0.399 13.605 1.00 91.00 97 GLY A C 1
ATOM 690 O O . GLY A 1 97 ? -20.544 1.154 13.239 1.00 91.00 97 GLY A O 1
ATOM 691 N N . GLY A 1 98 ? -21.491 0.003 14.879 1.00 91.56 98 GLY A N 1
ATOM 692 C CA . GLY A 1 98 ? -20.501 0.406 15.897 1.00 91.56 98 GLY A CA 1
ATOM 693 C C . GLY A 1 98 ? -19.474 -0.672 16.251 1.00 91.56 98 GLY A C 1
ATOM 694 O O . GLY A 1 98 ? -18.636 -0.460 17.123 1.00 91.56 98 GLY A O 1
ATOM 695 N N . GLN A 1 99 ? -19.567 -1.855 15.641 1.00 94.00 99 GLN A N 1
ATOM 696 C CA . GLN A 1 99 ? -18.745 -3.003 16.015 1.00 94.00 99 GLN A CA 1
ATOM 697 C C . GLN A 1 99 ? -17.373 -2.935 15.340 1.00 94.00 99 GLN A C 1
ATOM 699 O O . GLN A 1 99 ? -17.275 -2.632 14.154 1.00 94.00 99 GLN A O 1
ATOM 704 N N . THR A 1 100 ? -16.320 -3.268 16.085 1.00 95.62 100 THR A N 1
ATOM 705 C CA . THR A 1 100 ? -14.980 -3.490 15.531 1.00 95.62 100 THR A CA 1
ATOM 706 C C . THR A 1 100 ? -15.005 -4.611 14.493 1.00 95.62 100 THR A C 1
ATOM 708 O O . THR A 1 100 ? -15.626 -5.652 14.730 1.00 95.62 100 THR A O 1
ATOM 711 N N . THR A 1 101 ? -14.323 -4.417 13.365 1.00 96.81 101 THR A N 1
ATOM 712 C CA . THR A 1 101 ? -14.321 -5.365 12.245 1.00 96.81 101 THR A CA 1
ATOM 713 C C . THR A 1 101 ? -12.904 -5.722 11.804 1.00 96.81 101 THR A C 1
ATOM 715 O O . THR A 1 101 ? -12.071 -4.851 11.562 1.00 96.81 101 THR A O 1
ATOM 718 N N . LEU A 1 102 ? -12.645 -7.019 11.655 1.00 96.94 102 LEU A N 1
ATOM 719 C CA . LEU A 1 102 ? -11.451 -7.581 11.042 1.00 96.94 102 LEU A CA 1
ATOM 720 C C . LEU A 1 102 ? -11.783 -8.117 9.642 1.00 96.94 102 LEU A C 1
ATOM 722 O O . LEU A 1 102 ? -12.666 -8.960 9.499 1.00 96.94 102 LEU A O 1
ATOM 726 N N . VAL A 1 103 ? -11.034 -7.685 8.631 1.00 97.31 103 VAL A N 1
ATOM 727 C CA . VAL A 1 103 ? -11.006 -8.263 7.283 1.00 97.31 103 VAL A CA 1
ATOM 728 C C . VAL A 1 103 ? -9.632 -8.883 7.052 1.00 97.31 103 VAL A C 1
ATOM 730 O O . VAL A 1 103 ? -8.615 -8.200 7.176 1.00 97.31 103 VAL A O 1
ATOM 733 N N . SER A 1 104 ? -9.581 -10.166 6.704 1.00 96.56 104 SER A N 1
ATOM 734 C CA . SER A 1 104 ? -8.322 -10.853 6.420 1.00 96.56 104 SER A CA 1
ATOM 735 C C . SER A 1 104 ? -8.402 -11.818 5.243 1.00 96.56 104 SER A C 1
ATOM 737 O O . SER A 1 104 ? -9.414 -12.484 5.031 1.00 96.56 104 SER A O 1
ATOM 739 N N . ASN A 1 105 ? -7.309 -11.930 4.484 1.00 92.75 105 ASN A N 1
ATOM 740 C CA . ASN A 1 105 ? -7.187 -12.877 3.367 1.00 92.75 105 ASN A CA 1
ATOM 741 C C . ASN A 1 105 ? -8.369 -12.777 2.382 1.00 92.75 105 ASN A C 1
ATOM 743 O O . ASN A 1 105 ? -8.971 -13.787 2.020 1.00 92.75 105 ASN A O 1
ATOM 747 N N . ALA A 1 106 ? -8.760 -11.558 2.018 1.00 95.50 106 ALA A N 1
ATOM 748 C CA . ALA A 1 106 ? -9.880 -11.328 1.114 1.00 95.50 106 ALA A CA 1
ATOM 749 C C . ALA A 1 106 ? -9.375 -11.074 -0.312 1.00 95.50 106 ALA A C 1
ATOM 751 O O . ALA A 1 106 ? -8.397 -10.350 -0.511 1.00 95.50 106 ALA A O 1
ATOM 752 N N . HIS A 1 107 ? -10.041 -11.671 -1.298 1.00 95.94 107 HIS A N 1
ATOM 753 C CA . HIS A 1 107 ? -9.732 -11.493 -2.715 1.00 95.94 107 HIS A CA 1
ATOM 754 C C . HIS A 1 107 ? -10.987 -11.106 -3.483 1.00 95.94 107 HIS A C 1
ATOM 756 O O . HIS A 1 107 ? -11.812 -11.950 -3.815 1.00 95.94 107 HIS A O 1
ATOM 762 N N . VAL A 1 108 ? -11.135 -9.817 -3.744 1.00 95.50 108 VAL A N 1
ATOM 763 C CA . VAL A 1 108 ? -12.321 -9.248 -4.364 1.00 95.50 108 VAL A CA 1
ATOM 764 C C . VAL A 1 108 ? -12.042 -8.969 -5.836 1.00 95.50 108 VAL A C 1
ATOM 766 O O . VAL A 1 108 ? -10.972 -8.472 -6.188 1.00 95.50 108 VAL A O 1
ATOM 769 N N . THR A 1 109 ? -12.990 -9.304 -6.709 1.00 95.88 109 THR A N 1
ATOM 770 C CA . THR A 1 109 ? -12.832 -9.134 -8.157 1.00 95.88 109 THR A CA 1
ATOM 771 C C . THR A 1 109 ? -14.047 -8.473 -8.769 1.00 95.88 109 THR A C 1
ATOM 773 O O . THR A 1 109 ? -15.155 -8.942 -8.521 1.00 95.88 109 THR A O 1
ATOM 776 N N . GLN A 1 110 ? -13.843 -7.485 -9.643 1.00 95.00 110 GLN A N 1
ATOM 777 C CA . GLN A 1 110 ? -14.929 -6.845 -10.391 1.00 95.00 110 GLN A CA 1
ATOM 778 C C . GLN A 1 110 ? -16.042 -6.323 -9.477 1.00 95.00 110 GLN A C 1
ATOM 780 O O . GLN A 1 110 ? -17.222 -6.539 -9.751 1.00 95.00 110 GLN A O 1
ATOM 785 N N . GLU A 1 111 ? -15.666 -5.626 -8.407 1.00 94.38 111 GLU A N 1
ATOM 786 C CA . GLU A 1 111 ? -16.609 -4.921 -7.539 1.00 94.38 111 GLU A CA 1
ATOM 787 C C . GLU A 1 111 ? -16.521 -3.411 -7.770 1.00 94.38 111 GLU A C 1
ATOM 789 O O . GLU A 1 111 ? -15.516 -2.885 -8.255 1.00 94.38 111 GLU A O 1
ATOM 794 N N . LYS A 1 112 ? -17.594 -2.691 -7.431 1.00 94.81 112 LYS A N 1
ATOM 795 C CA . LYS A 1 112 ? -17.569 -1.220 -7.411 1.00 94.81 112 LYS A CA 1
ATOM 796 C C . LYS A 1 112 ? -16.678 -0.719 -6.273 1.00 94.81 112 LYS A C 1
ATOM 798 O O . LYS A 1 112 ? -15.865 0.187 -6.460 1.00 94.81 112 LYS A O 1
ATOM 803 N N . TYR A 1 113 ? -16.884 -1.299 -5.093 1.00 96.44 113 TYR A N 1
ATOM 804 C CA . TYR A 1 113 ? -16.085 -1.076 -3.900 1.00 96.44 113 TYR A CA 1
ATOM 805 C C . TYR A 1 113 ? -15.586 -2.430 -3.440 1.00 96.44 113 TYR A C 1
ATOM 807 O O . TYR A 1 113 ? -16.397 -3.300 -3.133 1.00 96.44 113 TYR A O 1
ATOM 815 N N . GLY A 1 114 ? -14.275 -2.616 -3.397 1.00 96.25 114 GLY A N 1
ATOM 816 C CA . GLY A 1 114 ? -13.747 -3.898 -2.966 1.00 96.25 114 GLY A CA 1
ATOM 817 C C . GLY A 1 114 ? -14.038 -4.160 -1.474 1.00 96.25 114 GLY A C 1
ATOM 818 O O . GLY A 1 114 ? -14.595 -5.195 -1.108 1.00 96.25 114 GLY A O 1
ATOM 819 N N . ALA A 1 115 ? -13.736 -3.180 -0.616 1.00 97.19 115 ALA A N 1
ATOM 820 C CA . ALA A 1 115 ? -14.209 -3.109 0.764 1.00 97.19 115 ALA A CA 1
ATOM 821 C C . ALA A 1 115 ? -14.919 -1.773 1.000 1.00 97.19 115 ALA A C 1
ATOM 823 O O . ALA A 1 115 ? -14.350 -0.714 0.736 1.00 97.19 115 ALA A O 1
ATOM 824 N N . HIS A 1 116 ? -16.144 -1.816 1.522 1.00 97.12 116 HIS A N 1
ATOM 825 C CA . HIS A 1 116 ? -16.969 -0.629 1.730 1.00 97.12 116 HIS A CA 1
ATOM 826 C C . HIS A 1 116 ? -17.275 -0.420 3.215 1.00 97.12 116 HIS A C 1
ATOM 828 O O . HIS A 1 116 ? -17.907 -1.256 3.854 1.00 97.12 116 HIS A O 1
ATOM 834 N N . ILE A 1 117 ? -16.802 0.690 3.783 1.00 96.00 117 ILE A N 1
ATOM 835 C CA . ILE A 1 117 ? -16.927 1.025 5.204 1.00 96.00 117 ILE A CA 1
ATOM 836 C C . ILE A 1 117 ? -17.900 2.198 5.353 1.00 96.00 117 ILE A C 1
ATOM 838 O O . ILE A 1 117 ? -17.607 3.327 4.953 1.00 96.00 117 ILE A O 1
ATOM 842 N N . ILE A 1 118 ? -19.053 1.935 5.969 1.00 93.56 118 ILE A N 1
ATOM 843 C CA . ILE A 1 118 ? -20.187 2.862 6.094 1.00 93.56 118 ILE A CA 1
ATOM 844 C C . ILE A 1 118 ? -20.458 3.162 7.578 1.00 93.56 118 ILE A C 1
ATOM 846 O O . ILE A 1 118 ? -21.572 3.025 8.085 1.00 93.56 118 ILE A O 1
ATOM 850 N N . GLY A 1 119 ? -19.412 3.593 8.286 1.00 86.25 119 GLY A N 1
ATOM 851 C CA . GLY A 1 119 ? -19.437 3.834 9.730 1.00 86.25 119 GLY A CA 1
ATOM 852 C C . GLY A 1 119 ? -19.280 2.529 10.505 1.00 86.25 119 GLY A C 1
ATOM 853 O O . GLY A 1 119 ? -20.142 1.666 10.440 1.00 86.25 119 GLY A O 1
ATOM 854 N N . SER A 1 120 ? -18.167 2.391 11.221 1.00 86.44 120 SER A N 1
ATOM 855 C CA . SER A 1 120 ? -17.778 1.188 11.960 1.00 86.44 120 SER A CA 1
ATOM 856 C C . SER A 1 120 ? -17.183 1.578 13.319 1.00 86.44 120 SER A C 1
ATOM 858 O O . SER A 1 120 ? -16.845 2.743 13.557 1.00 86.44 120 SER A O 1
ATOM 860 N N . GLY A 1 121 ? -16.995 0.588 14.200 1.00 93.62 121 GLY A N 1
ATOM 861 C CA . GLY A 1 121 ? -15.919 0.655 15.191 1.00 93.62 121 GLY A CA 1
ATOM 862 C C . GLY A 1 121 ? -14.547 0.618 14.501 1.00 93.62 121 GLY A C 1
ATOM 863 O O . GLY A 1 121 ? -14.432 0.885 13.305 1.00 93.62 121 GLY A O 1
ATOM 864 N N . ALA A 1 122 ? -13.485 0.254 15.222 1.00 95.38 122 ALA A N 1
ATOM 865 C CA . ALA A 1 122 ? -12.167 0.141 14.593 1.00 95.38 122 ALA A CA 1
ATOM 866 C C . ALA A 1 122 ? -12.191 -0.919 13.475 1.00 95.38 122 ALA A C 1
ATOM 868 O O . ALA A 1 122 ? -12.846 -1.954 13.612 1.00 95.38 122 ALA A O 1
ATOM 869 N N . VAL A 1 123 ? -11.489 -0.670 12.372 1.00 96.69 123 VAL A N 1
ATOM 870 C CA . VAL A 1 123 ? -11.409 -1.612 11.245 1.00 96.69 123 VAL A CA 1
ATOM 871 C C . VAL A 1 123 ? -9.958 -2.005 11.026 1.00 96.69 123 VAL A C 1
ATOM 873 O O . VAL A 1 123 ? -9.094 -1.137 10.972 1.00 96.69 123 VAL A O 1
ATOM 876 N N . SER A 1 124 ? -9.680 -3.300 10.894 1.00 97.06 124 SER A N 1
ATOM 877 C CA . SER A 1 124 ? -8.369 -3.812 10.485 1.00 97.06 124 SER A CA 1
ATOM 878 C C . SER A 1 124 ? -8.533 -4.632 9.218 1.00 97.06 124 SER A C 1
ATOM 880 O O . SER A 1 124 ? -9.342 -5.554 9.192 1.00 97.06 124 SER A O 1
ATOM 882 N N . ILE A 1 125 ? -7.787 -4.292 8.175 1.00 97.19 125 ILE A N 1
ATOM 883 C CA . ILE A 1 125 ? -7.766 -4.983 6.889 1.00 97.19 125 ILE A CA 1
ATOM 884 C C . ILE A 1 125 ? -6.337 -5.455 6.650 1.00 97.19 125 ILE A C 1
ATOM 886 O O . ILE A 1 125 ? -5.419 -4.631 6.635 1.00 97.19 125 ILE A O 1
ATOM 890 N N . TYR A 1 126 ? -6.132 -6.757 6.440 1.00 95.19 126 TYR A N 1
ATOM 891 C CA . TYR A 1 126 ? -4.831 -7.267 6.009 1.00 95.19 126 TYR A CA 1
ATOM 892 C C . TYR A 1 126 ? -4.894 -8.435 5.026 1.00 95.19 126 TYR A C 1
ATOM 894 O O . TYR A 1 126 ? -5.871 -9.179 4.992 1.00 95.19 126 TYR A O 1
ATOM 902 N N . ASN A 1 127 ? -3.825 -8.617 4.240 1.00 90.62 127 ASN A N 1
ATOM 903 C CA . ASN A 1 127 ? -3.760 -9.614 3.161 1.00 90.62 127 ASN A CA 1
ATOM 904 C C . ASN A 1 127 ? -4.991 -9.507 2.246 1.00 90.62 127 ASN A C 1
ATOM 906 O O . ASN A 1 127 ? -5.714 -10.476 2.017 1.00 90.62 127 ASN A O 1
ATOM 910 N N . TYR A 1 128 ? -5.279 -8.288 1.808 1.00 95.00 128 TYR A N 1
ATOM 911 C CA . TYR A 1 128 ? -6.458 -7.967 1.019 1.00 95.00 128 TYR A CA 1
ATOM 912 C C . TYR A 1 128 ? -6.041 -7.690 -0.424 1.00 95.00 128 TYR A C 1
ATOM 914 O O . TYR A 1 128 ? -5.030 -7.028 -0.666 1.00 95.00 128 TYR A O 1
ATOM 922 N N . SER A 1 129 ? -6.823 -8.186 -1.378 1.00 94.94 129 SER A N 1
ATOM 923 C CA . SER A 1 129 ? -6.620 -7.912 -2.795 1.00 94.94 129 SER A CA 1
ATOM 924 C C . SER A 1 129 ? -7.913 -7.510 -3.494 1.00 94.94 129 SER A C 1
ATOM 926 O O . SER A 1 129 ? -8.948 -8.125 -3.257 1.00 94.94 129 SER A O 1
ATOM 928 N N . SER A 1 130 ? -7.831 -6.490 -4.348 1.00 95.62 130 SER A N 1
ATOM 929 C CA . SER A 1 130 ? -8.914 -6.017 -5.216 1.00 95.62 130 SER A CA 1
ATOM 930 C C . SER A 1 130 ? -8.429 -6.031 -6.661 1.00 95.62 130 SER A C 1
ATOM 932 O O . SER A 1 130 ? -7.370 -5.470 -6.953 1.00 95.62 130 SER A O 1
ATOM 934 N N . VAL A 1 131 ? -9.134 -6.727 -7.554 1.00 94.56 131 VAL A N 1
ATOM 935 C CA . VAL A 1 131 ? -8.734 -6.846 -8.963 1.00 94.56 131 VAL A CA 1
ATOM 936 C C . VAL A 1 131 ? -9.901 -6.575 -9.902 1.00 94.56 131 VAL A C 1
ATOM 938 O O . VAL A 1 131 ? -10.870 -7.332 -9.966 1.00 94.56 131 VAL A O 1
ATOM 941 N N . GLY A 1 132 ? -9.740 -5.543 -10.719 1.00 92.31 132 GLY A N 1
ATOM 942 C CA . GLY A 1 132 ? -10.715 -5.096 -11.694 1.00 92.31 132 GLY A CA 1
ATOM 943 C C . GLY A 1 132 ? -11.869 -4.341 -11.043 1.00 92.31 132 GLY A C 1
ATOM 944 O O . GLY A 1 132 ? -12.571 -4.872 -10.187 1.00 92.31 132 GLY A O 1
ATOM 945 N N . PHE A 1 133 ? -12.126 -3.139 -11.542 1.00 91.81 133 PHE A N 1
ATOM 946 C CA . PHE A 1 133 ? -13.307 -2.370 -11.181 1.00 91.81 133 PHE A CA 1
ATOM 947 C C . PHE A 1 133 ? -14.506 -2.754 -12.050 1.00 91.81 133 PHE A C 1
ATOM 949 O O . PHE A 1 133 ? -14.417 -2.812 -13.282 1.00 91.81 133 PHE A O 1
ATOM 956 N N . ASN A 1 134 ? -15.665 -2.923 -11.415 1.00 90.06 134 ASN A N 1
ATOM 957 C CA . ASN A 1 134 ? -16.949 -3.007 -12.106 1.00 90.06 134 ASN A CA 1
ATOM 958 C C . ASN A 1 134 ? -17.962 -2.061 -11.463 1.00 90.06 134 ASN A C 1
ATOM 960 O O . ASN A 1 134 ? -18.730 -2.425 -10.576 1.00 90.06 134 ASN A O 1
ATOM 964 N N . GLY A 1 135 ? -17.991 -0.823 -11.947 1.00 80.06 135 GLY A N 1
ATOM 965 C CA . GLY A 1 135 ? -18.893 0.196 -11.418 1.00 80.06 135 GLY A CA 1
ATOM 966 C C . GLY A 1 135 ? -20.373 -0.017 -11.715 1.00 80.06 135 GLY A C 1
ATOM 967 O O . GLY A 1 135 ? -21.184 0.764 -11.223 1.00 80.06 135 GLY A O 1
ATOM 968 N N . GLY A 1 136 ? -20.754 -0.980 -12.567 1.00 77.50 136 GLY A N 1
ATOM 969 C CA . GLY A 1 136 ? -22.145 -1.119 -13.019 1.00 77.50 136 GLY A CA 1
ATOM 970 C C . GLY A 1 136 ? -22.708 0.163 -13.656 1.00 77.50 136 GLY A C 1
ATOM 971 O O . GLY A 1 136 ? -23.894 0.450 -13.526 1.00 77.50 136 GLY A O 1
ATOM 972 N N . GLY A 1 137 ? -21.850 0.976 -14.287 1.00 73.38 137 GLY A N 1
ATOM 973 C CA . GLY A 1 137 ? -22.190 2.306 -14.811 1.00 73.38 137 GLY A CA 1
ATOM 974 C C . GLY A 1 137 ? -21.993 3.463 -13.823 1.00 73.38 137 GLY A C 1
ATOM 975 O O . GLY A 1 137 ? -22.137 4.619 -14.213 1.00 73.38 137 GLY A O 1
ATOM 976 N N . SER A 1 138 ? -21.638 3.189 -12.565 1.00 83.56 138 SER A N 1
ATOM 977 C CA . SER A 1 138 ? -21.167 4.215 -11.637 1.00 83.56 138 SER A CA 1
ATOM 978 C C . SER A 1 138 ? -19.792 4.720 -12.052 1.00 83.56 138 SER A C 1
ATOM 980 O O . SER A 1 138 ? -18.914 3.938 -12.419 1.00 83.56 138 SER A O 1
ATOM 982 N N . ILE A 1 139 ? -19.615 6.032 -11.946 1.00 83.00 139 ILE A N 1
ATOM 983 C CA . ILE A 1 139 ? -18.335 6.694 -12.180 1.00 83.00 139 ILE A CA 1
ATOM 984 C C . ILE A 1 139 ? -17.441 6.684 -10.937 1.00 83.00 139 ILE A C 1
ATOM 986 O O . ILE A 1 139 ? -16.305 7.104 -11.045 1.00 83.00 139 ILE A O 1
ATOM 990 N N . HIS A 1 140 ? -17.930 6.236 -9.776 1.00 90.38 140 HIS A N 1
ATOM 991 C CA . HIS A 1 140 ? -17.175 6.239 -8.520 1.00 90.38 140 HIS A CA 1
ATOM 992 C C . HIS A 1 140 ? -16.896 4.809 -8.057 1.00 90.38 140 HIS A C 1
ATOM 994 O O . HIS A 1 140 ? -17.818 3.991 -7.985 1.00 90.38 140 HIS A O 1
ATOM 1000 N N . GLY A 1 141 ? -15.651 4.526 -7.699 1.00 94.31 141 GLY A N 1
ATOM 1001 C CA . GLY A 1 141 ? -15.185 3.231 -7.223 1.00 94.31 141 GLY A CA 1
ATOM 1002 C C . GLY A 1 141 ? -13.969 3.366 -6.324 1.00 94.31 141 GLY A C 1
ATOM 1003 O O . GLY A 1 141 ? -13.311 4.401 -6.319 1.00 94.31 141 GLY A O 1
ATOM 1004 N N . ALA A 1 142 ? -13.678 2.324 -5.554 1.00 96.44 142 ALA A N 1
ATOM 1005 C CA . ALA A 1 142 ? -12.397 2.226 -4.869 1.00 96.44 142 ALA A CA 1
ATOM 1006 C C . ALA A 1 142 ? -12.077 0.782 -4.482 1.00 96.44 142 ALA A C 1
ATOM 1008 O O . ALA A 1 142 ? -12.986 0.012 -4.162 1.00 96.44 142 ALA A O 1
ATOM 1009 N N . ALA A 1 143 ? -10.793 0.438 -4.394 1.00 97.12 143 ALA A N 1
ATOM 1010 C CA . ALA A 1 143 ? -10.393 -0.828 -3.780 1.00 97.12 143 ALA A CA 1
ATOM 1011 C C . ALA A 1 143 ? -10.847 -0.885 -2.309 1.00 97.12 143 ALA A C 1
ATOM 1013 O O . ALA A 1 143 ? -11.337 -1.917 -1.845 1.00 97.12 143 ALA A O 1
ATOM 1014 N N . ILE A 1 144 ? -10.726 0.238 -1.589 1.00 97.88 144 ILE A N 1
ATOM 1015 C CA . ILE A 1 144 ? -11.237 0.439 -0.229 1.00 97.88 144 ILE A CA 1
ATOM 1016 C C . ILE A 1 144 ? -11.938 1.803 -0.161 1.00 97.88 144 ILE A C 1
ATOM 1018 O O . ILE A 1 144 ? -11.320 2.843 -0.396 1.00 97.88 144 ILE A O 1
ATOM 1022 N N . LYS A 1 145 ? -13.229 1.810 0.184 1.00 97.25 145 LYS A N 1
ATOM 1023 C CA . LYS A 1 145 ? -14.061 3.016 0.275 1.00 97.25 145 LYS A CA 1
ATOM 1024 C C . LYS A 1 145 ? -14.524 3.266 1.708 1.00 97.25 145 LYS A C 1
ATOM 1026 O O . LYS A 1 145 ? -15.122 2.387 2.323 1.00 97.25 145 LYS A O 1
ATOM 1031 N N . LEU A 1 146 ? -14.297 4.473 2.222 1.00 96.25 146 LEU A N 1
ATOM 1032 C CA . LEU A 1 146 ? -14.835 4.961 3.493 1.00 96.25 146 LEU A CA 1
ATOM 1033 C C . LEU A 1 146 ? -15.865 6.055 3.197 1.00 96.25 146 LEU A C 1
ATOM 1035 O O . LEU A 1 146 ? -15.513 7.201 2.918 1.00 96.25 146 LEU A O 1
ATOM 1039 N N . GLU A 1 147 ? -17.146 5.690 3.234 1.00 93.06 147 GLU A N 1
ATOM 1040 C CA . GLU A 1 147 ? -18.250 6.562 2.809 1.00 93.06 147 GLU A CA 1
ATOM 1041 C C . GLU A 1 147 ? -18.960 7.251 3.985 1.00 93.06 147 GLU A C 1
ATOM 1043 O O . GLU A 1 147 ? -19.846 8.069 3.780 1.00 93.06 147 GLU A O 1
ATOM 1048 N N . ARG A 1 148 ? -18.599 6.965 5.241 1.00 88.12 148 ARG A N 1
ATOM 1049 C CA . ARG A 1 148 ? -19.087 7.717 6.413 1.00 88.12 148 ARG A CA 1
ATOM 1050 C C . ARG A 1 148 ? -18.014 7.827 7.482 1.00 88.12 148 ARG A C 1
ATOM 1052 O O . ARG A 1 148 ? -17.133 6.975 7.574 1.00 88.12 148 ARG A O 1
ATOM 1059 N N . SER A 1 149 ? -18.142 8.848 8.328 1.00 77.00 149 SER A N 1
ATOM 1060 C CA . SER A 1 149 ? -17.281 9.057 9.490 1.00 77.00 149 SER A CA 1
ATOM 1061 C C . SER A 1 149 ? -17.220 7.800 10.359 1.00 77.00 149 SER A C 1
ATOM 1063 O O . SER A 1 149 ? -18.216 7.398 10.963 1.00 77.00 149 SER A O 1
ATOM 1065 N N . SER A 1 150 ? -16.040 7.190 10.445 1.00 80.56 150 SER A N 1
ATOM 1066 C CA . SER A 1 150 ? -15.745 6.219 11.494 1.00 80.56 150 SER A CA 1
ATOM 1067 C C . SER A 1 150 ? -15.356 6.972 12.761 1.00 80.56 150 SER A C 1
ATOM 1069 O O . SER A 1 150 ? -14.525 7.881 12.714 1.00 80.56 150 SER A O 1
ATOM 1071 N N . ALA A 1 151 ? -15.929 6.585 13.901 1.00 85.69 151 ALA A N 1
ATOM 1072 C CA . ALA A 1 151 ? -15.518 7.119 15.198 1.00 85.69 151 ALA A CA 1
ATOM 1073 C C . ALA A 1 151 ? -14.166 6.545 15.664 1.00 85.69 151 ALA A C 1
ATOM 1075 O O . ALA A 1 151 ? -13.595 7.033 16.638 1.00 85.69 151 ALA A O 1
ATOM 1076 N N . ALA A 1 152 ? -13.661 5.505 14.992 1.00 93.88 152 ALA A N 1
ATOM 1077 C CA . ALA A 1 152 ? -12.464 4.775 15.385 1.00 93.88 152 ALA A CA 1
ATOM 1078 C C . ALA A 1 152 ? -11.501 4.541 14.205 1.00 93.88 152 ALA A C 1
ATOM 1080 O O . ALA A 1 152 ? -11.936 4.529 13.049 1.00 93.88 152 ALA A O 1
ATOM 1081 N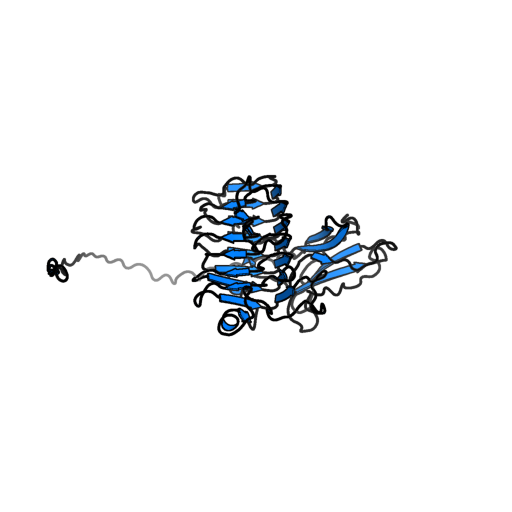 N . PRO A 1 153 ? -10.195 4.350 14.470 1.00 95.94 153 PRO A N 1
ATOM 1082 C CA . PRO A 1 153 ? -9.201 4.250 13.410 1.00 95.94 153 PRO A CA 1
ATOM 1083 C C . PRO A 1 153 ? -9.415 3.070 12.458 1.00 95.94 153 PRO A C 1
ATOM 1085 O O . PRO A 1 153 ? -9.941 2.019 12.838 1.00 95.94 153 PRO A O 1
ATOM 1088 N N . THR A 1 154 ? -8.935 3.245 11.229 1.00 96.88 154 THR A N 1
ATOM 1089 C CA . THR A 1 154 ? -8.861 2.184 10.217 1.00 96.88 154 THR A CA 1
ATOM 1090 C C . THR A 1 154 ? -7.399 1.823 9.969 1.00 96.88 154 THR A C 1
ATOM 1092 O O . THR A 1 154 ? -6.579 2.695 9.693 1.00 96.88 154 THR A O 1
ATOM 1095 N N . TYR A 1 155 ? -7.074 0.538 10.056 1.00 97.00 155 TYR A N 1
ATOM 1096 C CA . TYR A 1 155 ? -5.744 -0.026 9.847 1.00 97.00 155 TYR A CA 1
ATOM 1097 C C . TYR A 1 155 ? -5.759 -0.874 8.573 1.00 97.00 155 TYR A C 1
ATOM 1099 O O . TYR A 1 155 ? -6.537 -1.817 8.471 1.00 97.00 155 TYR A O 1
ATOM 1107 N N . ILE A 1 156 ? -4.910 -0.556 7.601 1.00 96.50 156 ILE A N 1
ATOM 1108 C CA . ILE A 1 156 ? -4.848 -1.212 6.290 1.00 96.50 156 ILE A CA 1
ATOM 1109 C C . ILE A 1 156 ? -3.418 -1.698 6.075 1.00 96.50 156 ILE A C 1
ATOM 1111 O O . ILE A 1 156 ? -2.479 -0.904 6.111 1.00 96.50 156 ILE A O 1
ATOM 1115 N N . GLN A 1 157 ? -3.226 -3.000 5.880 1.00 93.69 157 GLN A N 1
ATOM 1116 C CA . GLN A 1 157 ? -1.897 -3.608 5.808 1.00 93.69 157 GLN A CA 1
ATOM 1117 C C . GLN A 1 157 ? -1.798 -4.641 4.693 1.00 93.69 157 GLN A C 1
ATOM 1119 O O . GLN A 1 157 ? -2.736 -5.397 4.482 1.00 93.69 157 GLN A O 1
ATOM 1124 N N . ARG A 1 158 ? -0.644 -4.752 4.027 1.00 89.62 158 ARG A N 1
ATOM 1125 C CA . ARG A 1 158 ? -0.388 -5.833 3.050 1.00 89.62 158 ARG A CA 1
ATOM 1126 C C . ARG A 1 158 ? -1.510 -5.928 2.003 1.00 89.62 158 ARG A C 1
ATOM 1128 O O . ARG A 1 158 ? -2.140 -6.975 1.838 1.00 89.62 158 ARG A O 1
ATOM 1135 N N . VAL A 1 159 ? -1.805 -4.796 1.369 1.00 92.81 159 VAL A N 1
ATOM 1136 C CA . VAL A 1 159 ? -2.898 -4.679 0.401 1.00 92.81 159 VAL A CA 1
ATOM 1137 C C . VAL A 1 159 ? -2.365 -4.601 -1.018 1.00 92.81 159 VAL A C 1
ATOM 1139 O O . VAL A 1 159 ? -1.385 -3.910 -1.281 1.00 92.81 159 VAL A O 1
ATOM 1142 N N . PHE A 1 160 ? -3.043 -5.275 -1.937 1.00 92.31 160 PHE A N 1
ATOM 1143 C CA . PHE A 1 160 ? -2.806 -5.163 -3.365 1.00 92.31 160 PHE A CA 1
ATOM 1144 C C . PHE A 1 160 ? -4.084 -4.739 -4.099 1.00 92.31 160 PHE A C 1
ATOM 1146 O O . PHE A 1 160 ? -5.132 -5.349 -3.921 1.00 92.31 160 PHE A O 1
ATOM 1153 N N . ALA A 1 161 ? -4.008 -3.721 -4.946 1.00 94.31 161 ALA A N 1
ATOM 1154 C CA . ALA A 1 161 ? -5.107 -3.311 -5.808 1.00 94.31 161 ALA A CA 1
ATOM 1155 C C . ALA A 1 161 ? -4.632 -3.174 -7.256 1.00 94.31 161 ALA A C 1
ATOM 1157 O O . ALA A 1 161 ? -3.638 -2.504 -7.529 1.00 94.31 161 ALA A O 1
ATOM 1158 N N . ASP A 1 162 ? -5.354 -3.796 -8.180 1.00 94.06 162 ASP A N 1
ATOM 1159 C CA . ASP A 1 162 ? -5.200 -3.609 -9.621 1.00 94.06 162 ASP A CA 1
ATOM 1160 C C . ASP A 1 162 ? -6.574 -3.452 -10.245 1.00 94.06 162 ASP A C 1
ATOM 1162 O O . ASP A 1 162 ? -7.204 -4.433 -10.633 1.00 94.06 162 ASP A O 1
ATOM 1166 N N . GLU A 1 163 ? -7.052 -2.222 -10.350 1.00 94.75 163 GLU A N 1
ATOM 1167 C CA . GLU A 1 163 ? -8.426 -1.965 -10.785 1.00 94.75 163 GLU A CA 1
ATOM 1168 C C . GLU A 1 163 ? -8.604 -2.084 -12.308 1.00 94.75 163 GLU A C 1
ATOM 1170 O O . GLU A 1 163 ? -9.723 -1.975 -12.828 1.00 94.75 163 GLU A O 1
ATOM 1175 N N . GLN A 1 164 ? -7.512 -2.371 -13.032 1.00 93.50 164 GLN A N 1
ATOM 1176 C CA . GLN A 1 164 ? -7.470 -2.537 -14.487 1.00 93.50 164 GLN A CA 1
ATOM 1177 C C . GLN A 1 164 ? -8.104 -1.361 -15.241 1.00 93.50 164 GLN A C 1
ATOM 1179 O O . GLN A 1 164 ? -8.611 -1.520 -16.354 1.00 93.50 164 GLN A O 1
ATOM 1184 N N . GLN A 1 165 ? -8.087 -0.172 -14.642 1.00 91.31 165 GLN A N 1
ATOM 1185 C CA . GLN A 1 165 ? -8.546 1.042 -15.284 1.00 91.31 165 GLN A CA 1
ATOM 1186 C C . GLN A 1 165 ? -7.354 1.816 -15.832 1.00 91.31 165 GLN A C 1
ATOM 1188 O O . GLN A 1 165 ? -6.299 1.918 -15.210 1.00 91.31 165 GLN A O 1
ATOM 1193 N N . GLN A 1 166 ? -7.525 2.373 -17.024 1.00 90.38 166 GLN A N 1
ATOM 1194 C CA . GLN A 1 166 ? -6.566 3.344 -17.532 1.00 90.38 166 GLN A CA 1
ATOM 1195 C C . GLN A 1 166 ? -6.783 4.684 -16.816 1.00 90.38 166 GLN A C 1
ATOM 1197 O O . GLN A 1 166 ? -7.937 5.008 -16.513 1.00 90.38 166 GLN A O 1
ATOM 1202 N N . PRO A 1 167 ? -5.715 5.462 -16.575 1.00 86.62 167 PRO A N 1
ATOM 1203 C CA . PRO A 1 167 ? -5.833 6.851 -16.150 1.00 86.62 167 PRO A CA 1
ATOM 1204 C C . PRO A 1 167 ? -6.814 7.612 -17.044 1.00 86.62 167 PRO A C 1
ATOM 1206 O O . PRO A 1 167 ? -6.711 7.557 -18.273 1.00 86.62 167 PRO A O 1
ATOM 1209 N N . ASP A 1 168 ? -7.770 8.306 -16.433 1.00 83.69 168 ASP A N 1
ATOM 1210 C CA . ASP A 1 168 ? -8.810 9.040 -17.151 1.00 83.69 168 ASP A CA 1
ATOM 1211 C C . ASP A 1 168 ? -8.724 10.541 -16.828 1.00 83.69 168 ASP A C 1
ATOM 1213 O O . ASP A 1 168 ? -9.107 10.948 -15.728 1.00 83.69 168 ASP A O 1
ATOM 1217 N N . PRO A 1 169 ? -8.267 11.391 -17.771 1.00 80.62 169 PRO A N 1
ATOM 1218 C CA . PRO A 1 169 ? -8.159 12.834 -17.544 1.00 80.62 169 PRO A CA 1
ATOM 1219 C C . PRO A 1 169 ? -9.522 13.536 -17.505 1.00 80.62 169 PRO A C 1
ATOM 1221 O O . PRO A 1 169 ? -9.604 14.706 -17.144 1.00 80.62 169 PRO A O 1
ATOM 1224 N N . THR A 1 170 ? -10.600 12.863 -17.918 1.00 83.50 170 THR A N 1
ATOM 1225 C CA . THR A 1 170 ? -11.943 13.457 -17.986 1.00 83.50 170 THR A CA 1
ATOM 1226 C C . THR A 1 170 ? -12.753 13.264 -16.708 1.00 83.50 170 THR A C 1
ATOM 1228 O O . THR A 1 170 ? -13.849 13.815 -16.601 1.00 83.50 170 THR A O 1
ATOM 1231 N N . TYR A 1 171 ? -12.227 12.503 -15.741 1.00 76.81 171 TYR A N 1
ATOM 1232 C CA . TYR A 1 171 ? -12.897 12.166 -14.482 1.00 76.81 171 TYR A CA 1
ATOM 1233 C C . TYR A 1 171 ? -14.253 11.463 -14.665 1.00 76.81 171 TYR A C 1
ATOM 1235 O O . TYR A 1 171 ? -15.081 11.469 -13.752 1.00 76.81 171 TYR A O 1
ATOM 1243 N N . VAL A 1 172 ? -14.509 10.835 -15.823 1.00 81.50 172 VAL A N 1
ATOM 1244 C CA . VAL A 1 172 ? -15.722 10.020 -16.010 1.00 81.50 172 VAL A CA 1
ATOM 1245 C C . VAL A 1 172 ? -15.582 8.643 -15.364 1.00 81.50 172 VAL A C 1
ATOM 1247 O O . VAL A 1 172 ? -16.574 7.934 -15.209 1.00 81.50 172 VAL A O 1
ATOM 1250 N N . ARG A 1 173 ? -14.365 8.263 -14.963 1.00 83.12 173 ARG A N 1
ATOM 1251 C CA . ARG A 1 173 ? -14.080 7.140 -14.069 1.00 83.12 173 ARG A CA 1
ATOM 1252 C C . ARG A 1 173 ? -13.181 7.605 -12.935 1.00 83.12 173 ARG A C 1
ATOM 1254 O O . ARG A 1 173 ? -11.982 7.794 -13.110 1.00 83.12 173 ARG A O 1
ATOM 1261 N N . ASN A 1 174 ? -13.771 7.731 -11.763 1.00 89.25 174 ASN A N 1
ATOM 1262 C CA . ASN A 1 174 ? -13.100 7.982 -10.507 1.00 89.25 174 ASN A CA 1
ATOM 1263 C C . ASN A 1 174 ? -12.994 6.665 -9.728 1.00 89.25 174 ASN A C 1
ATOM 1265 O O . ASN A 1 174 ? -13.910 6.287 -8.995 1.00 89.25 174 ASN A O 1
ATOM 1269 N N . VAL A 1 175 ? -11.913 5.928 -9.980 1.00 94.94 175 VAL A N 1
ATOM 1270 C CA . VAL A 1 175 ? -11.590 4.698 -9.261 1.00 94.94 175 VAL A CA 1
ATOM 1271 C C . VAL A 1 175 ? -10.310 4.926 -8.488 1.00 94.94 175 VAL A C 1
ATOM 1273 O O . VAL A 1 175 ? -9.253 5.101 -9.098 1.00 94.94 175 VAL A O 1
ATOM 1276 N N . ASP A 1 176 ? -10.431 4.883 -7.165 1.00 96.19 176 ASP A N 1
ATOM 1277 C CA . ASP A 1 176 ? -9.321 5.091 -6.246 1.00 96.19 176 ASP A CA 1
ATOM 1278 C C . ASP A 1 176 ? -8.749 3.770 -5.718 1.00 96.19 176 ASP A C 1
ATOM 1280 O O . ASP A 1 176 ? -9.423 2.738 -5.687 1.00 96.19 176 ASP A O 1
ATOM 1284 N N . PHE A 1 177 ? -7.530 3.784 -5.182 1.00 97.12 177 PHE A N 1
ATOM 1285 C CA . PHE A 1 177 ? -7.145 2.728 -4.243 1.00 97.12 177 PHE A CA 1
ATOM 1286 C C . PHE A 1 177 ? -7.836 2.925 -2.888 1.00 97.12 177 PHE A C 1
ATOM 1288 O O . PHE A 1 177 ? -8.531 2.027 -2.406 1.00 97.12 177 PHE A O 1
ATOM 1295 N N . LEU A 1 178 ? -7.690 4.109 -2.297 1.00 97.69 178 LEU A N 1
ATOM 1296 C CA . LEU A 1 178 ? -8.348 4.488 -1.050 1.00 97.69 178 LEU A CA 1
ATOM 1297 C C . LEU A 1 178 ? -9.172 5.757 -1.269 1.00 97.69 178 LEU A C 1
ATOM 1299 O O . LEU A 1 178 ? -8.602 6.834 -1.411 1.00 97.69 178 LEU A O 1
ATOM 1303 N N . GLY A 1 179 ? -10.498 5.625 -1.238 1.00 97.06 179 GLY A N 1
ATOM 1304 C CA . GLY A 1 179 ? -11.420 6.759 -1.322 1.00 97.06 179 GLY A CA 1
ATOM 1305 C C . GLY A 1 179 ? -12.084 7.046 0.025 1.00 97.06 179 GLY A C 1
ATOM 1306 O O . GLY A 1 179 ? -12.747 6.170 0.583 1.00 97.06 179 GLY A O 1
ATOM 1307 N N . VAL A 1 180 ? -11.958 8.267 0.541 1.00 96.69 180 VAL A N 1
ATOM 1308 C CA . VAL A 1 180 ? -12.491 8.698 1.843 1.00 96.69 180 VAL A CA 1
ATOM 1309 C C . VAL A 1 180 ? -13.367 9.929 1.655 1.00 96.69 180 VAL A C 1
ATOM 1311 O O . VAL A 1 180 ? -12.876 11.018 1.374 1.00 96.69 180 VAL A O 1
ATOM 1314 N N . GLU A 1 181 ? -14.677 9.764 1.824 1.00 95.12 181 GLU A N 1
ATOM 1315 C CA . GLU A 1 181 ? -15.660 10.791 1.446 1.00 95.12 181 GLU A CA 1
ATOM 1316 C C . GLU A 1 181 ? -16.022 11.764 2.570 1.00 95.12 181 GLU A C 1
ATOM 1318 O O . GLU A 1 181 ? -16.606 12.817 2.321 1.00 95.12 181 GLU A O 1
ATOM 1323 N N . PHE A 1 182 ? -15.697 11.421 3.815 1.00 92.88 182 PHE A N 1
ATOM 1324 C CA . PHE A 1 182 ? -16.075 12.211 4.980 1.00 92.88 182 PHE A CA 1
ATOM 1325 C C . PHE A 1 182 ? -14.951 12.248 5.996 1.00 92.88 182 PHE A C 1
ATOM 1327 O O . PHE A 1 182 ? -14.172 11.301 6.128 1.00 92.88 182 PHE A O 1
ATOM 1334 N N . ASN A 1 183 ? -14.937 13.322 6.780 1.00 90.56 183 ASN A N 1
ATOM 1335 C CA . ASN A 1 183 ? -14.043 13.420 7.916 1.00 90.56 183 ASN A CA 1
ATOM 1336 C C . ASN A 1 183 ? -14.322 12.304 8.932 1.00 90.56 183 ASN A C 1
ATOM 1338 O O . ASN A 1 183 ? -15.480 11.991 9.220 1.00 90.56 183 ASN A O 1
ATOM 1342 N N . GLY A 1 184 ? -13.274 11.700 9.480 1.00 91.19 184 GLY A N 1
ATOM 1343 C CA . GLY A 1 184 ? -13.374 10.586 10.413 1.00 91.19 184 GLY A CA 1
ATOM 1344 C C . GLY A 1 184 ? -12.109 10.420 11.243 1.00 91.19 184 GLY A C 1
ATOM 1345 O O . GLY A 1 184 ? -11.203 11.247 11.209 1.00 91.19 184 GLY A O 1
ATOM 1346 N N . ALA A 1 185 ? -12.059 9.338 12.014 1.00 94.69 185 ALA A N 1
ATOM 1347 C CA . ALA A 1 185 ? -10.851 8.957 12.730 1.00 94.69 185 ALA A CA 1
ATOM 1348 C C . ALA A 1 185 ? -9.670 8.676 11.770 1.00 94.69 185 ALA A C 1
ATOM 1350 O O . ALA A 1 185 ? -9.891 8.392 10.587 1.00 94.69 185 ALA A O 1
ATOM 1351 N N . PRO A 1 186 ? -8.421 8.706 12.275 1.00 95.69 18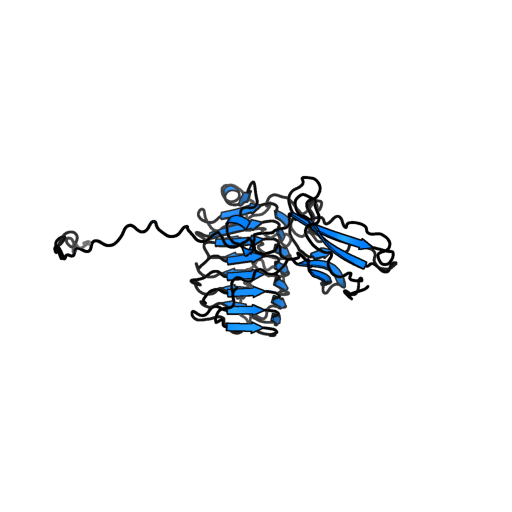6 PRO A N 1
ATOM 1352 C CA . PRO A 1 186 ? -7.234 8.498 11.453 1.00 95.69 186 PRO A CA 1
ATOM 1353 C C . PRO A 1 186 ? -7.225 7.169 10.696 1.00 95.69 186 PRO A C 1
ATOM 1355 O O . PRO A 1 186 ? -7.674 6.131 11.197 1.00 95.69 186 PRO A O 1
ATOM 1358 N N . ILE A 1 187 ? -6.641 7.204 9.501 1.00 97.12 187 ILE A N 1
ATOM 1359 C CA . ILE A 1 187 ? -6.453 6.032 8.646 1.00 97.12 187 ILE A CA 1
ATOM 1360 C C . ILE A 1 187 ? -4.959 5.751 8.532 1.00 97.12 187 ILE A C 1
ATOM 1362 O O . ILE A 1 187 ? -4.166 6.637 8.209 1.00 97.12 187 ILE A O 1
ATOM 1366 N N . TYR A 1 188 ? -4.578 4.505 8.782 1.00 97.06 188 TYR A N 1
ATOM 1367 C CA . TYR A 1 188 ? -3.195 4.057 8.762 1.00 97.06 188 TYR A CA 1
ATOM 1368 C C . TYR A 1 188 ? -3.015 2.972 7.707 1.00 97.06 188 TYR A C 1
ATOM 1370 O O . TYR A 1 188 ? -3.598 1.895 7.825 1.00 97.06 188 TYR A O 1
ATOM 1378 N N . VAL A 1 189 ? -2.194 3.238 6.695 1.00 95.44 189 VAL A N 1
ATOM 1379 C CA . VAL A 1 189 ? -1.911 2.312 5.596 1.00 95.44 189 VAL A CA 1
ATOM 1380 C C . VAL A 1 189 ? -0.443 1.924 5.614 1.00 95.44 189 VAL A C 1
ATOM 1382 O O . VAL A 1 189 ? 0.433 2.789 5.622 1.00 95.44 189 VAL A O 1
ATOM 1385 N N . ARG A 1 190 ? -0.159 0.621 5.580 1.00 91.06 190 ARG A N 1
ATOM 1386 C CA . ARG A 1 190 ? 1.207 0.103 5.561 1.00 91.06 190 ARG A CA 1
ATOM 1387 C C . ARG A 1 190 ? 1.390 -1.045 4.574 1.00 91.06 190 ARG A C 1
ATOM 1389 O O . ARG A 1 190 ? 0.695 -2.052 4.652 1.00 91.06 190 ARG A O 1
ATOM 1396 N N . GLY A 1 191 ? 2.387 -0.948 3.698 1.00 87.06 191 GLY A N 1
ATOM 1397 C CA . GLY A 1 191 ? 2.710 -2.037 2.773 1.00 87.06 191 GLY A CA 1
ATOM 1398 C C . GLY A 1 191 ? 1.582 -2.281 1.772 1.00 87.06 191 GLY A C 1
ATOM 1399 O O . GLY A 1 191 ? 1.060 -3.392 1.700 1.00 87.06 191 GLY A O 1
ATOM 1400 N N . ALA A 1 192 ? 1.167 -1.235 1.058 1.00 91.56 192 ALA A N 1
ATOM 1401 C CA . ALA A 1 192 ? 0.103 -1.315 0.064 1.00 91.56 192 ALA A CA 1
ATOM 1402 C C . ALA A 1 192 ? 0.643 -1.054 -1.344 1.00 91.56 192 ALA A C 1
ATOM 1404 O O . ALA A 1 192 ? 1.483 -0.184 -1.547 1.00 91.56 192 ALA A O 1
ATOM 1405 N N . THR A 1 193 ? 0.133 -1.783 -2.323 1.00 91.50 193 THR A N 1
ATOM 1406 C CA . THR A 1 193 ? 0.425 -1.572 -3.737 1.00 91.50 193 THR A CA 1
ATOM 1407 C C . THR A 1 193 ? -0.888 -1.290 -4.449 1.00 91.50 193 THR A C 1
ATOM 1409 O O . THR A 1 193 ? -1.816 -2.086 -4.331 1.00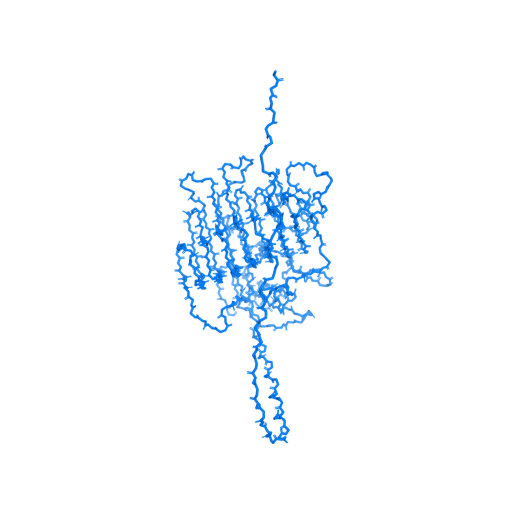 91.50 193 THR A O 1
ATOM 1412 N N . ALA A 1 194 ? -0.954 -0.209 -5.215 1.00 94.06 194 ALA A N 1
ATOM 1413 C CA . ALA A 1 194 ? -2.055 0.060 -6.125 1.00 94.06 194 ALA A CA 1
ATOM 1414 C C . ALA A 1 194 ? -1.530 0.278 -7.538 1.00 94.06 194 ALA A C 1
ATOM 1416 O O . ALA A 1 194 ? -0.531 0.973 -7.727 1.00 94.06 194 ALA A O 1
ATOM 1417 N N . ARG A 1 195 ? -2.219 -0.288 -8.526 1.00 92.69 195 ARG A N 1
ATOM 1418 C CA . ARG A 1 195 ? -1.947 -0.047 -9.937 1.00 92.69 195 ARG A CA 1
ATOM 1419 C C . ARG A 1 195 ? -3.228 0.130 -10.733 1.00 92.69 195 ARG A C 1
ATOM 1421 O O . ARG A 1 195 ? -4.258 -0.437 -10.375 1.00 92.69 195 ARG A O 1
ATOM 1428 N N . ASN A 1 196 ? -3.131 0.867 -11.837 1.00 93.12 196 ASN A N 1
ATOM 1429 C CA . ASN A 1 196 ? -4.224 1.019 -12.804 1.00 93.12 196 ASN A CA 1
ATOM 1430 C C . ASN A 1 196 ? -5.529 1.484 -12.131 1.00 93.12 196 ASN A C 1
ATOM 1432 O O . ASN A 1 196 ? -6.608 0.940 -12.378 1.00 93.12 196 ASN A O 1
ATOM 1436 N N . VAL A 1 197 ? -5.396 2.450 -11.222 1.00 92.31 197 VAL A N 1
ATOM 1437 C CA . VAL A 1 197 ? -6.506 3.173 -10.596 1.00 92.31 197 VAL A CA 1
ATOM 1438 C C . VAL A 1 197 ? -6.752 4.418 -11.448 1.00 92.31 197 VAL A C 1
ATOM 1440 O O . VAL A 1 197 ? -5.805 5.123 -11.785 1.00 92.31 197 VAL A O 1
ATOM 1443 N N . SER A 1 198 ? -7.978 4.650 -11.919 1.00 91.50 198 SER A N 1
ATOM 1444 C CA . SER A 1 198 ? -8.202 5.678 -12.950 1.00 91.50 198 SER A CA 1
ATOM 1445 C C . SER A 1 198 ? -8.106 7.109 -12.435 1.00 91.50 198 SER A C 1
ATOM 1447 O O . SER A 1 198 ? -7.815 7.991 -13.243 1.00 91.50 198 SER A O 1
ATOM 1449 N N . ASP A 1 199 ? -8.350 7.338 -11.139 1.00 90.94 199 ASP A N 1
ATOM 1450 C CA . ASP A 1 199 ? -8.241 8.654 -10.495 1.00 90.94 199 ASP A CA 1
ATOM 1451 C C . ASP A 1 199 ? -7.121 8.648 -9.453 1.00 90.94 199 ASP A C 1
ATOM 1453 O O . ASP A 1 199 ? -5.973 8.889 -9.826 1.00 90.94 199 ASP A O 1
ATOM 1457 N N . GLY A 1 200 ? -7.410 8.333 -8.188 1.00 91.69 200 GLY A N 1
ATOM 1458 C CA . GLY A 1 200 ? -6.470 8.486 -7.082 1.00 91.69 200 GLY A CA 1
ATOM 1459 C C . GLY A 1 200 ? -5.766 7.207 -6.620 1.00 91.69 200 GLY A C 1
ATOM 1460 O O . GLY A 1 200 ? -6.373 6.150 -6.464 1.00 91.69 200 GLY A O 1
ATOM 1461 N N . GLY A 1 201 ? -4.492 7.297 -6.232 1.00 95.12 201 GLY A N 1
ATOM 1462 C CA . GLY A 1 201 ? -3.958 6.362 -5.233 1.00 95.12 201 GLY A CA 1
ATOM 1463 C C . GLY A 1 201 ? -4.693 6.552 -3.899 1.00 95.12 201 GLY A C 1
ATOM 1464 O O . GLY A 1 201 ? -5.301 5.631 -3.356 1.00 95.12 201 GLY A O 1
ATOM 1465 N N . VAL A 1 202 ? -4.716 7.783 -3.397 1.00 97.31 202 VAL A N 1
ATOM 1466 C CA . VAL A 1 202 ? -5.536 8.177 -2.242 1.00 97.31 202 VAL A CA 1
ATOM 1467 C C . VAL A 1 202 ? -6.345 9.410 -2.604 1.00 97.31 202 VAL A C 1
ATOM 1469 O O . VAL A 1 202 ? -5.750 10.414 -2.979 1.00 97.31 202 VAL A O 1
ATOM 1472 N N . ASP A 1 203 ? -7.662 9.350 -2.426 1.00 96.00 203 ASP A N 1
ATOM 1473 C CA . ASP A 1 203 ? -8.578 10.491 -2.462 1.00 96.00 203 ASP A CA 1
ATOM 1474 C C . ASP A 1 203 ? -9.203 10.653 -1.075 1.00 96.00 203 ASP A C 1
ATOM 1476 O O . ASP A 1 203 ? -9.992 9.808 -0.648 1.00 96.00 203 ASP A O 1
ATOM 1480 N N . THR A 1 204 ? -8.803 11.685 -0.321 1.00 96.31 204 THR A N 1
ATOM 1481 C CA . THR A 1 204 ? -9.241 11.841 1.072 1.00 96.31 204 THR A CA 1
ATOM 1482 C C . THR A 1 204 ? -9.819 13.202 1.419 1.00 96.31 204 THR A C 1
ATOM 1484 O O . THR A 1 204 ? -9.177 14.235 1.254 1.00 96.31 204 THR A O 1
ATOM 1487 N N . LYS A 1 205 ? -11.013 13.158 2.020 1.00 94.94 205 LYS A N 1
ATOM 1488 C CA . LYS A 1 205 ? -11.690 14.248 2.743 1.00 94.94 205 LYS A CA 1
ATOM 1489 C C . LYS A 1 205 ? -11.593 14.098 4.269 1.00 94.94 205 LYS A C 1
ATOM 1491 O O . LYS A 1 205 ? -12.336 14.734 5.014 1.00 94.94 205 LYS A O 1
ATOM 1496 N N . SER A 1 206 ? -10.728 13.201 4.748 1.00 89.69 206 SER A N 1
ATOM 1497 C CA . SER A 1 206 ? -10.468 12.994 6.176 1.00 89.69 206 SER A CA 1
ATOM 1498 C C . SER A 1 206 ? -9.244 13.753 6.661 1.00 89.69 206 SER A C 1
ATOM 1500 O O . SER A 1 206 ? -8.236 13.835 5.962 1.00 89.69 206 SER A O 1
ATOM 1502 N N . THR A 1 207 ? -9.327 14.243 7.898 1.00 86.94 207 THR A N 1
ATOM 1503 C CA . THR A 1 207 ? -8.301 15.071 8.552 1.00 86.94 207 THR A CA 1
ATOM 1504 C C . THR A 1 207 ? -6.937 14.395 8.710 1.00 86.94 207 THR A C 1
ATOM 1506 O O . THR A 1 207 ? -5.947 15.098 8.884 1.00 86.94 207 THR A O 1
ATOM 1509 N N . GLY A 1 208 ? -6.838 13.062 8.630 1.00 93.81 208 GLY A N 1
ATOM 1510 C CA . GLY A 1 208 ? -5.552 12.375 8.767 1.00 93.81 208 GLY A CA 1
ATOM 1511 C C . GLY A 1 208 ? -5.469 11.021 8.071 1.00 93.81 208 GLY A C 1
ATOM 1512 O O . GLY A 1 208 ? -6.110 10.051 8.487 1.00 93.81 208 GLY A O 1
ATOM 1513 N N . VAL A 1 209 ? -4.594 10.935 7.068 1.00 97.38 209 VAL A N 1
ATOM 1514 C CA . VAL A 1 209 ? -4.190 9.681 6.420 1.00 97.38 209 VAL A CA 1
ATOM 1515 C C . VAL A 1 209 ? -2.678 9.527 6.526 1.00 97.38 209 VAL A C 1
ATOM 1517 O O . VAL A 1 209 ? -1.920 10.397 6.112 1.00 97.38 209 VAL A O 1
ATOM 1520 N N . SER A 1 210 ? -2.215 8.412 7.085 1.00 97.62 210 SER A N 1
ATOM 1521 C CA . SER A 1 210 ? -0.789 8.088 7.171 1.00 97.62 210 SER A CA 1
ATOM 1522 C C . SER A 1 210 ? -0.468 6.864 6.327 1.00 97.62 210 SER A C 1
ATOM 1524 O O . SER A 1 210 ? -1.099 5.819 6.479 1.00 97.62 210 SER A O 1
ATOM 1526 N N . LEU A 1 211 ? 0.529 6.988 5.461 1.00 95.56 211 LEU A N 1
ATOM 1527 C CA . LEU A 1 211 ? 0.936 5.992 4.480 1.00 95.56 211 LEU A CA 1
ATOM 1528 C C . LEU A 1 211 ? 2.403 5.625 4.717 1.00 95.56 211 LEU A C 1
ATOM 1530 O O . LEU A 1 211 ? 3.262 6.501 4.790 1.00 95.56 211 LEU A O 1
ATOM 1534 N N . MET A 1 212 ? 2.707 4.334 4.799 1.00 90.94 212 MET A N 1
ATOM 1535 C CA . MET A 1 212 ? 4.077 3.834 4.904 1.00 90.94 212 MET A CA 1
ATOM 1536 C C . MET A 1 212 ? 4.297 2.668 3.947 1.00 90.94 212 MET A C 1
ATOM 1538 O O . MET A 1 212 ? 3.486 1.742 3.909 1.00 90.94 212 MET A O 1
ATOM 1542 N N . ASN A 1 213 ? 5.425 2.647 3.235 1.00 87.12 213 ASN A N 1
ATOM 1543 C CA . ASN A 1 213 ? 5.764 1.550 2.324 1.00 87.12 213 ASN A CA 1
ATOM 1544 C C . ASN A 1 213 ? 4.662 1.313 1.280 1.00 87.12 213 ASN A C 1
ATOM 1546 O O . ASN A 1 213 ? 4.301 0.163 1.016 1.00 87.12 213 ASN A O 1
ATOM 1550 N N . VAL A 1 214 ? 4.081 2.391 0.741 1.00 91.69 214 VAL A N 1
ATOM 1551 C CA . VAL A 1 214 ? 3.070 2.297 -0.316 1.00 91.69 214 VAL A CA 1
ATOM 1552 C C . VAL A 1 214 ? 3.691 2.500 -1.693 1.00 91.69 214 VAL A C 1
ATOM 1554 O O . VAL A 1 214 ? 4.672 3.228 -1.839 1.00 91.69 214 VAL A O 1
ATOM 1557 N N . THR A 1 215 ? 3.107 1.857 -2.698 1.00 92.38 215 THR A N 1
ATOM 1558 C CA . THR A 1 215 ? 3.477 2.032 -4.103 1.00 92.38 215 THR A CA 1
ATOM 1559 C C . THR A 1 215 ? 2.234 2.232 -4.930 1.00 92.38 215 THR A C 1
ATOM 1561 O O . THR A 1 215 ? 1.420 1.317 -5.038 1.00 92.38 215 THR A O 1
ATOM 1564 N N . PHE A 1 216 ? 2.104 3.407 -5.531 1.00 94.75 216 PHE A N 1
ATOM 1565 C CA . PHE A 1 216 ? 1.016 3.715 -6.450 1.00 94.75 216 PHE A CA 1
ATOM 1566 C C . PHE A 1 216 ? 1.588 3.865 -7.853 1.00 94.75 216 PHE A C 1
ATOM 1568 O O . PHE A 1 216 ? 2.496 4.668 -8.060 1.00 94.75 216 PHE A O 1
ATOM 1575 N N . THR A 1 217 ? 1.085 3.075 -8.801 1.00 92.56 217 THR A N 1
ATOM 1576 C CA . THR A 1 217 ? 1.505 3.127 -10.203 1.00 92.56 217 THR A CA 1
ATOM 1577 C C . THR A 1 217 ? 0.324 3.365 -11.134 1.00 92.56 217 THR A C 1
ATOM 1579 O O . THR A 1 217 ? -0.765 2.837 -10.917 1.00 92.56 217 THR A O 1
ATOM 1582 N N . SER A 1 218 ? 0.542 4.108 -12.217 1.00 87.94 218 SER A N 1
ATOM 1583 C CA . SER A 1 218 ? -0.470 4.302 -13.268 1.00 87.94 218 SER A CA 1
ATOM 1584 C C . SER A 1 218 ? -1.787 4.897 -12.746 1.00 87.94 218 SER A C 1
ATOM 1586 O O . SER A 1 218 ? -2.857 4.487 -13.187 1.00 87.94 218 SER A O 1
ATOM 1588 N N . ALA A 1 219 ? -1.702 5.824 -11.790 1.00 87.56 219 ALA A N 1
ATOM 1589 C CA . ALA A 1 219 ? -2.824 6.664 -11.380 1.00 87.56 219 ALA A CA 1
ATOM 1590 C C . ALA A 1 219 ? -2.869 7.947 -12.224 1.00 87.56 219 ALA A C 1
ATOM 1592 O O . ALA A 1 219 ? -1.827 8.372 -12.738 1.00 87.56 219 ALA A O 1
ATOM 1593 N N . ASN A 1 220 ? -4.048 8.567 -12.337 1.00 88.31 220 ASN A N 1
ATOM 1594 C CA . ASN A 1 220 ? -4.149 9.968 -12.756 1.00 88.31 220 ASN A CA 1
ATOM 1595 C C . ASN A 1 220 ? -3.513 10.839 -11.658 1.00 88.31 220 ASN A C 1
ATOM 1597 O O . ASN A 1 220 ? -2.525 11.523 -11.886 1.00 88.31 220 ASN A O 1
ATOM 1601 N N . ARG A 1 221 ? -3.967 10.704 -10.414 1.00 90.00 221 ARG A N 1
ATOM 1602 C CA . ARG A 1 221 ? -3.400 11.400 -9.260 1.00 90.00 221 ARG A CA 1
ATOM 1603 C C . ARG A 1 221 ? -2.819 10.412 -8.273 1.00 90.00 221 ARG A C 1
ATOM 1605 O O . ARG A 1 221 ? -3.493 9.499 -7.811 1.00 90.00 221 ARG A O 1
ATOM 1612 N N . GLY A 1 222 ? -1.560 10.599 -7.895 1.00 94.31 222 GLY A N 1
ATOM 1613 C CA . GLY A 1 222 ? -0.956 9.760 -6.860 1.00 94.31 222 GLY A CA 1
ATOM 1614 C C . GLY A 1 222 ? -1.657 9.952 -5.514 1.00 94.31 222 GLY A C 1
ATOM 1615 O O . GLY A 1 222 ? -2.145 8.996 -4.912 1.00 94.31 222 GLY A O 1
ATOM 1616 N N . LEU A 1 223 ? -1.738 11.205 -5.068 1.00 96.69 223 LEU A N 1
ATOM 1617 C CA . LEU A 1 223 ? -2.333 11.608 -3.795 1.00 96.69 223 LEU A CA 1
ATOM 1618 C C . LEU A 1 223 ? -3.281 12.787 -3.994 1.00 96.69 223 LEU A C 1
ATOM 1620 O O . LEU A 1 223 ? -2.961 13.716 -4.728 1.00 96.69 223 LEU A O 1
ATOM 1624 N N . ARG A 1 224 ? -4.413 12.789 -3.299 1.00 94.88 224 ARG A N 1
ATOM 1625 C CA . ARG A 1 224 ? -5.405 13.854 -3.370 1.00 94.88 224 ARG A CA 1
ATOM 1626 C C . ARG A 1 224 ? -5.901 14.220 -1.974 1.00 94.88 224 ARG A C 1
ATOM 1628 O O . ARG A 1 224 ? -6.542 13.416 -1.299 1.00 94.88 224 ARG A O 1
ATOM 1635 N N . ALA A 1 225 ? -5.579 15.442 -1.564 1.00 95.38 225 ALA A N 1
ATOM 1636 C CA . ALA A 1 225 ? -5.910 16.024 -0.269 1.00 95.38 225 ALA A CA 1
ATOM 1637 C C . ALA A 1 225 ? -6.951 17.142 -0.449 1.00 95.38 225 ALA A C 1
ATOM 1639 O O . ALA A 1 225 ? -6.677 18.144 -1.114 1.00 95.38 225 ALA A O 1
ATOM 1640 N N . TRP A 1 226 ? -8.145 16.959 0.117 1.00 94.75 226 TRP A N 1
ATOM 1641 C CA . TRP A 1 226 ? -9.206 17.976 0.157 1.00 94.75 226 TRP A CA 1
ATOM 1642 C C . TRP A 1 226 ? -9.016 18.970 1.310 1.00 94.75 226 TRP A C 1
ATOM 1644 O O . TRP A 1 226 ? -8.051 18.858 2.064 1.00 94.75 226 TRP A O 1
ATOM 1654 N N . ASP A 1 227 ? -9.920 19.938 1.446 1.00 91.12 227 ASP A N 1
ATOM 1655 C CA . ASP A 1 227 ? -9.927 20.926 2.528 1.00 91.12 227 ASP A CA 1
ATOM 1656 C C . ASP A 1 227 ? -9.764 20.289 3.914 1.00 91.12 227 ASP A C 1
ATOM 1658 O O . ASP A 1 227 ? -10.349 19.252 4.228 1.00 91.12 227 ASP A O 1
ATOM 1662 N N . ASP A 1 228 ? -8.931 20.921 4.739 1.00 93.50 228 ASP A N 1
ATOM 1663 C CA . ASP A 1 228 ? -8.621 20.532 6.119 1.00 93.50 228 ASP A CA 1
ATOM 1664 C C . ASP A 1 228 ? -8.062 19.100 6.263 1.00 93.50 228 ASP A C 1
ATOM 1666 O O . ASP A 1 228 ? -8.171 18.478 7.327 1.00 93.50 228 ASP A O 1
ATOM 1670 N N . THR A 1 229 ? -7.446 18.556 5.206 1.00 94.69 229 THR A N 1
ATOM 1671 C CA . THR A 1 229 ? -6.846 17.214 5.232 1.00 94.69 229 THR A CA 1
ATOM 1672 C C . THR A 1 229 ? -5.325 17.225 5.291 1.00 94.69 229 THR A C 1
ATOM 1674 O O . THR A 1 229 ? -4.649 18.039 4.659 1.00 94.69 229 THR A O 1
ATOM 1677 N N . GLU A 1 230 ? -4.769 16.262 6.026 1.00 96.56 230 GLU A N 1
ATOM 1678 C CA . GLU A 1 230 ? -3.339 15.981 6.028 1.00 96.56 230 GLU A CA 1
ATOM 1679 C C . GLU A 1 230 ? -3.071 14.542 5.572 1.00 96.56 230 GLU A C 1
ATOM 1681 O O . GLU A 1 230 ? -3.583 13.575 6.149 1.00 96.56 230 GLU A O 1
ATOM 1686 N N . ILE A 1 231 ? -2.220 14.396 4.553 1.00 97.69 231 ILE A N 1
ATOM 1687 C CA . ILE A 1 231 ? -1.628 13.110 4.176 1.00 97.69 231 ILE A CA 1
ATOM 1688 C C . ILE A 1 231 ? -0.171 13.114 4.628 1.00 97.69 231 ILE A C 1
ATOM 1690 O O . ILE A 1 231 ? 0.616 13.936 4.174 1.00 97.69 231 ILE A O 1
ATOM 1694 N N . THR A 1 232 ? 0.217 12.171 5.483 1.00 97.38 232 THR A N 1
ATOM 1695 C CA . THR A 1 232 ? 1.630 11.908 5.782 1.00 97.38 232 THR A CA 1
ATOM 1696 C C . THR A 1 232 ? 2.067 10.641 5.067 1.00 97.38 232 THR A C 1
ATOM 1698 O O . THR A 1 232 ? 1.534 9.570 5.339 1.00 97.38 232 THR A O 1
ATOM 1701 N N . ILE A 1 233 ? 3.049 10.736 4.177 1.00 95.88 233 ILE A N 1
ATOM 1702 C CA . ILE A 1 233 ? 3.561 9.611 3.396 1.00 95.88 233 ILE A CA 1
ATOM 1703 C C . ILE A 1 233 ? 5.045 9.375 3.668 1.00 95.88 233 ILE A C 1
ATOM 1705 O O . ILE A 1 233 ? 5.861 10.291 3.673 1.00 95.88 233 ILE A O 1
ATOM 1709 N N . VAL A 1 234 ? 5.410 8.123 3.911 1.00 90.25 234 VAL A N 1
ATOM 1710 C CA . VAL A 1 234 ? 6.766 7.750 4.301 1.00 90.25 234 VAL A CA 1
ATOM 1711 C C . VAL A 1 234 ? 7.241 6.543 3.517 1.00 90.25 234 VAL A C 1
ATOM 1713 O O . VAL A 1 234 ? 6.482 5.585 3.360 1.00 90.25 234 VAL A O 1
ATOM 1716 N N . ASN A 1 235 ? 8.507 6.543 3.087 1.00 86.75 235 ASN A N 1
ATOM 1717 C CA . ASN A 1 235 ? 9.165 5.360 2.531 1.00 86.75 235 ASN A CA 1
ATOM 1718 C C . ASN A 1 235 ? 8.342 4.765 1.385 1.00 86.75 235 ASN A C 1
ATOM 1720 O O . ASN A 1 235 ? 7.952 3.607 1.453 1.00 86.75 235 ASN A O 1
ATOM 1724 N N . SER A 1 236 ? 7.957 5.565 0.396 1.00 90.00 236 SER A N 1
ATOM 1725 C CA . SER A 1 236 ? 6.923 5.185 -0.579 1.00 90.00 236 SER A CA 1
ATOM 1726 C C . SER A 1 236 ? 7.306 5.567 -2.006 1.00 90.00 236 SER A C 1
ATOM 1728 O O . SER A 1 236 ? 8.201 6.381 -2.209 1.00 90.00 236 SER A O 1
ATOM 1730 N N . ILE A 1 237 ? 6.625 4.981 -2.990 1.00 92.44 237 ILE A N 1
ATOM 1731 C CA . ILE A 1 237 ? 6.783 5.300 -4.413 1.00 92.44 237 ILE A CA 1
ATOM 1732 C C . ILE A 1 237 ? 5.451 5.816 -4.950 1.00 92.44 237 ILE A C 1
ATOM 1734 O O . ILE A 1 237 ? 4.435 5.122 -4.888 1.00 92.44 237 ILE A O 1
ATOM 1738 N N . ILE A 1 238 ? 5.468 7.012 -5.528 1.00 95.19 238 ILE A N 1
ATOM 1739 C CA . ILE A 1 238 ? 4.330 7.607 -6.226 1.00 95.19 238 ILE A CA 1
ATOM 1740 C C . ILE A 1 238 ? 4.706 7.741 -7.697 1.00 95.19 238 ILE A C 1
ATOM 1742 O O . ILE A 1 238 ? 5.460 8.635 -8.055 1.00 95.19 238 ILE A O 1
ATOM 1746 N N . ASN A 1 239 ? 4.207 6.848 -8.547 1.00 94.69 239 ASN A N 1
ATOM 1747 C CA . ASN A 1 239 ? 4.526 6.793 -9.971 1.00 94.69 239 ASN A CA 1
ATOM 1748 C C . ASN A 1 239 ? 3.263 6.955 -10.820 1.00 94.69 239 ASN A C 1
ATOM 1750 O O . ASN A 1 239 ? 2.555 5.994 -11.119 1.00 94.69 239 ASN A O 1
ATOM 1754 N N . VAL A 1 240 ? 2.959 8.183 -11.211 1.00 94.81 240 VAL A N 1
ATOM 1755 C CA . VAL A 1 240 ? 1.754 8.474 -12.003 1.00 94.81 240 VAL A CA 1
ATOM 1756 C C . VAL A 1 240 ? 1.997 8.260 -13.489 1.00 94.81 240 VAL A C 1
ATOM 1758 O O . VAL A 1 240 ? 3.139 8.131 -13.924 1.00 94.81 240 VAL A O 1
ATOM 1761 N N . ALA A 1 241 ? 0.937 8.179 -14.289 1.00 93.31 241 ALA A N 1
ATOM 1762 C CA . ALA A 1 241 ? 1.100 8.075 -15.736 1.00 93.31 241 ALA A CA 1
ATOM 1763 C C . ALA A 1 241 ? 1.627 9.396 -16.351 1.00 93.31 241 ALA A C 1
ATOM 1765 O O . ALA A 1 241 ? 1.438 10.468 -15.770 1.00 93.31 241 ALA A O 1
ATOM 1766 N N . PRO A 1 242 ? 2.281 9.359 -17.530 1.00 93.12 242 PRO A N 1
ATOM 1767 C CA . PRO A 1 242 ? 2.705 10.572 -18.225 1.00 93.12 242 PRO A CA 1
ATOM 1768 C C . PRO A 1 242 ? 1.543 11.535 -18.487 1.00 93.12 242 PRO A C 1
ATOM 1770 O O . PRO A 1 242 ? 0.498 11.120 -18.984 1.00 93.12 242 PRO A O 1
ATOM 1773 N N . GLY A 1 243 ? 1.763 12.822 -18.213 1.00 91.06 243 GLY A N 1
ATOM 1774 C CA . GLY A 1 243 ? 0.760 13.870 -18.423 1.00 91.06 243 GLY A CA 1
ATOM 1775 C C . GLY A 1 243 ? -0.233 14.051 -17.275 1.00 91.06 243 GLY A C 1
ATOM 1776 O O . GLY A 1 243 ? -1.187 14.797 -17.456 1.00 91.06 243 GLY A O 1
ATOM 1777 N N . PHE A 1 244 ? -0.004 13.406 -16.129 1.00 92.38 244 PHE A N 1
ATOM 1778 C CA . PHE A 1 244 ? -0.833 13.557 -14.938 1.00 92.38 244 PHE A CA 1
ATOM 1779 C C . PHE A 1 244 ? -0.023 13.969 -13.699 1.00 92.38 244 PHE A C 1
ATOM 1781 O O . PHE A 1 244 ? 1.214 13.981 -13.717 1.00 92.38 244 PHE A O 1
ATOM 1788 N N . ALA A 1 245 ? -0.721 14.309 -12.615 1.00 92.38 245 ALA A N 1
ATOM 1789 C CA . ALA A 1 245 ? -0.132 14.886 -11.414 1.00 92.38 245 ALA A CA 1
ATOM 1790 C C . ALA A 1 245 ? 0.205 13.866 -10.321 1.00 92.38 245 ALA A C 1
ATOM 1792 O O . ALA A 1 245 ? -0.588 13.005 -9.959 1.00 92.38 245 ALA A O 1
ATOM 1793 N N . GLN A 1 246 ? 1.364 14.019 -9.684 1.00 94.69 246 GLN A N 1
ATOM 1794 C CA . GLN A 1 246 ? 1.767 13.171 -8.558 1.00 94.69 246 GLN A CA 1
ATOM 1795 C C . GLN A 1 246 ? 0.920 13.429 -7.313 1.00 94.69 246 GLN A C 1
ATOM 1797 O O . GLN A 1 246 ? 0.645 12.511 -6.537 1.00 94.69 246 GLN A O 1
ATOM 1802 N N . ALA A 1 247 ? 0.491 14.675 -7.138 1.00 94.62 247 ALA A N 1
ATOM 1803 C CA . ALA A 1 247 ? -0.368 15.082 -6.047 1.00 94.62 247 ALA A CA 1
ATOM 1804 C C . ALA A 1 247 ? -1.384 16.144 -6.479 1.00 94.62 247 ALA A C 1
ATOM 1806 O O . ALA A 1 247 ? -1.189 16.857 -7.461 1.00 94.62 247 ALA A O 1
ATOM 1807 N N . TRP A 1 248 ? -2.448 16.262 -5.697 1.00 93.50 248 TRP A N 1
ATOM 1808 C CA . TRP A 1 248 ? -3.500 17.260 -5.796 1.00 93.50 248 TRP A CA 1
ATOM 1809 C C . TRP A 1 248 ? -3.822 17.760 -4.392 1.00 93.50 248 TRP A C 1
ATOM 1811 O O . TRP A 1 248 ? -4.049 16.955 -3.487 1.00 93.50 248 TRP A O 1
ATOM 1821 N N . VAL A 1 249 ? -3.816 19.074 -4.194 1.00 92.06 249 VAL A N 1
ATOM 1822 C CA . VAL A 1 249 ? -3.976 19.687 -2.870 1.00 92.06 249 VAL A CA 1
ATOM 1823 C C . VAL A 1 249 ? -4.978 20.829 -3.022 1.00 92.06 249 VAL A C 1
ATOM 1825 O O . VAL A 1 249 ? -4.686 21.817 -3.700 1.00 92.06 249 VAL A O 1
ATOM 1828 N N . TYR A 1 250 ? -6.172 20.676 -2.451 1.00 90.69 250 TYR A N 1
ATOM 1829 C CA . TYR A 1 250 ? -7.345 21.491 -2.786 1.00 90.69 250 TYR A CA 1
ATOM 1830 C C . TYR A 1 250 ? -7.181 22.974 -2.453 1.00 90.69 250 TYR A C 1
ATOM 1832 O O . TYR A 1 250 ? -7.329 23.833 -3.319 1.00 90.69 250 TYR A O 1
ATOM 1840 N N . ASP A 1 251 ? -6.836 23.287 -1.206 1.00 87.44 251 ASP A N 1
ATOM 1841 C CA . ASP A 1 251 ? -6.750 24.662 -0.711 1.00 87.44 251 ASP A CA 1
ATOM 1842 C C . ASP A 1 251 ? -5.639 24.840 0.337 1.00 87.44 251 ASP A C 1
ATOM 1844 O O . ASP A 1 251 ? -4.839 23.938 0.605 1.00 87.44 251 ASP A O 1
ATOM 1848 N N . ASN A 1 252 ? -5.538 26.034 0.911 1.00 86.69 252 ASN A N 1
ATOM 1849 C CA . ASN A 1 252 ? -4.468 26.383 1.840 1.00 86.69 252 ASN A CA 1
ATOM 1850 C C . ASN A 1 252 ? -4.567 25.716 3.222 1.00 86.69 252 ASN A C 1
ATOM 1852 O O . ASN A 1 252 ? -3.677 25.954 4.039 1.00 86.69 252 ASN A O 1
ATOM 1856 N N . THR A 1 253 ? -5.601 24.921 3.503 1.00 90.25 253 THR A N 1
ATOM 1857 C CA . THR A 1 253 ? -5.713 24.180 4.766 1.00 90.25 253 THR A CA 1
ATOM 1858 C C . THR A 1 253 ? -5.321 22.711 4.621 1.00 90.25 253 THR A C 1
ATOM 1860 O O . THR A 1 253 ? -5.048 22.041 5.615 1.00 90.25 253 THR A O 1
ATOM 1863 N N . SER A 1 254 ? -5.206 22.234 3.383 1.00 93.25 254 SER A N 1
ATOM 1864 C CA . SER A 1 254 ? -4.745 20.888 3.047 1.00 93.25 254 SER A CA 1
ATOM 1865 C C . SER A 1 254 ? -3.219 20.792 2.909 1.00 93.25 254 SER A C 1
ATOM 1867 O O . SER A 1 254 ? -2.554 21.728 2.458 1.00 93.25 254 SER A O 1
ATOM 1869 N N . THR A 1 255 ? -2.618 19.679 3.341 1.00 95.44 255 THR A N 1
ATOM 1870 C CA . THR A 1 255 ? -1.153 19.486 3.338 1.00 95.44 255 THR A CA 1
ATOM 1871 C C . THR A 1 255 ? -0.774 18.038 3.039 1.00 95.44 255 THR A C 1
ATOM 1873 O O . THR A 1 255 ? -1.411 17.099 3.516 1.00 95.44 255 THR A O 1
ATOM 1876 N N . ILE A 1 256 ? 0.316 17.845 2.294 1.00 96.75 256 ILE A N 1
ATOM 1877 C CA . ILE A 1 256 ? 0.959 16.540 2.133 1.00 96.75 256 ILE A CA 1
ATOM 1878 C C . ILE A 1 256 ? 2.361 16.626 2.721 1.00 96.75 256 ILE A C 1
ATOM 1880 O O . ILE A 1 256 ? 3.211 17.372 2.242 1.00 96.75 256 ILE A O 1
ATOM 1884 N N . ARG A 1 257 ? 2.614 15.846 3.767 1.00 97.31 257 ARG A N 1
ATOM 1885 C CA . ARG A 1 257 ? 3.928 15.712 4.391 1.00 97.31 257 ARG A CA 1
ATOM 1886 C C . ARG A 1 257 ? 4.595 14.452 3.882 1.00 97.31 257 ARG A C 1
ATOM 1888 O O . ARG A 1 257 ? 3.963 13.396 3.887 1.00 97.31 257 ARG A O 1
ATOM 1895 N N . TYR A 1 258 ? 5.859 14.526 3.489 1.00 95.88 258 TYR A N 1
ATOM 1896 C CA . TYR A 1 258 ? 6.557 13.360 2.961 1.00 95.88 258 TYR A CA 1
ATOM 1897 C C . TYR A 1 258 ? 7.939 13.157 3.569 1.00 95.88 258 TYR A C 1
ATOM 1899 O O . TYR A 1 258 ? 8.656 14.108 3.843 1.00 95.88 258 TYR A O 1
ATOM 1907 N N . TYR A 1 259 ? 8.320 11.900 3.782 1.00 90.75 259 TYR A N 1
ATOM 1908 C CA . TYR A 1 259 ? 9.676 11.513 4.169 1.00 90.75 259 TYR A CA 1
ATOM 1909 C C . TYR A 1 259 ? 10.135 10.360 3.291 1.00 90.75 259 TYR A C 1
ATOM 1911 O O . TYR A 1 259 ? 9.489 9.310 3.281 1.00 90.75 259 TYR A O 1
ATOM 1919 N N . ASN A 1 260 ? 11.274 10.525 2.616 1.00 87.12 260 ASN A N 1
ATOM 1920 C CA . ASN A 1 260 ? 11.908 9.442 1.867 1.00 87.12 260 ASN A CA 1
ATOM 1921 C C . ASN A 1 260 ? 10.943 8.801 0.843 1.00 87.12 260 ASN A C 1
ATOM 1923 O O . ASN A 1 260 ? 10.645 7.606 0.890 1.00 87.12 260 ASN A O 1
ATOM 1927 N N . VAL A 1 261 ? 10.381 9.635 -0.033 1.00 90.44 261 VAL A N 1
ATOM 1928 C CA . VAL A 1 261 ? 9.418 9.235 -1.068 1.00 90.44 261 VAL A CA 1
ATOM 1929 C C . VAL A 1 261 ? 10.057 9.423 -2.436 1.00 90.44 261 VAL A C 1
ATOM 1931 O O . VAL A 1 261 ? 10.675 10.452 -2.692 1.00 90.44 261 VAL A O 1
ATOM 1934 N N . LEU A 1 262 ? 9.908 8.426 -3.307 1.00 92.88 262 LEU A N 1
ATOM 1935 C CA . LEU A 1 262 ? 10.288 8.539 -4.707 1.00 92.88 262 LEU A CA 1
ATOM 1936 C C . LEU A 1 262 ? 9.072 8.979 -5.521 1.00 92.88 262 LEU A C 1
ATOM 1938 O O . LEU A 1 262 ? 8.057 8.281 -5.578 1.00 92.88 262 LEU A O 1
ATOM 1942 N N . TRP A 1 263 ? 9.193 10.132 -6.159 1.00 94.31 263 TRP A N 1
ATOM 1943 C CA . TRP A 1 263 ? 8.166 10.743 -6.984 1.00 94.31 263 TRP A CA 1
ATOM 1944 C C . TRP A 1 263 ? 8.516 10.515 -8.450 1.00 94.31 263 TRP A C 1
ATOM 1946 O O . TRP A 1 263 ? 9.503 11.050 -8.940 1.00 94.31 263 TRP A O 1
ATOM 1956 N N . CYS A 1 264 ? 7.719 9.728 -9.164 1.00 94.62 264 CYS A N 1
ATOM 1957 C CA . CYS A 1 264 ? 7.965 9.341 -10.549 1.00 94.62 264 CYS A CA 1
ATOM 1958 C C . CYS A 1 264 ? 6.813 9.714 -11.487 1.00 94.62 264 CYS A C 1
ATOM 1960 O O . CYS A 1 264 ? 5.675 9.904 -11.046 1.00 94.62 264 CYS A O 1
ATOM 1962 N N . ILE A 1 265 ? 7.111 9.795 -12.786 1.00 95.19 265 ILE A N 1
ATOM 1963 C CA . ILE A 1 265 ? 6.125 9.985 -13.858 1.00 95.19 265 ILE A CA 1
ATOM 1964 C C . ILE A 1 265 ? 6.421 9.002 -14.992 1.00 95.19 265 ILE A C 1
ATOM 1966 O O . ILE A 1 265 ? 7.375 9.169 -15.743 1.00 95.19 265 ILE A O 1
ATOM 1970 N N . GLY A 1 266 ? 5.592 7.973 -15.143 1.00 93.75 266 GLY A N 1
ATOM 1971 C CA . GLY A 1 266 ? 5.715 6.985 -16.213 1.00 93.75 266 GLY A CA 1
ATOM 1972 C C . GLY A 1 266 ? 6.968 6.115 -16.119 1.00 93.75 266 GLY A C 1
ATOM 1973 O O . GLY A 1 266 ? 7.392 5.557 -17.131 1.00 93.75 266 GLY A O 1
ATOM 1974 N N . ALA A 1 267 ? 7.565 5.990 -14.931 1.00 91.44 267 ALA A N 1
ATOM 1975 C CA . ALA A 1 267 ? 8.712 5.118 -14.724 1.00 91.44 267 ALA A CA 1
ATOM 1976 C C . ALA A 1 267 ? 8.276 3.652 -14.854 1.00 91.44 267 ALA A C 1
ATOM 1978 O O . ALA A 1 267 ? 7.359 3.202 -14.166 1.00 91.44 267 ALA A O 1
ATOM 1979 N N . ALA A 1 268 ? 8.924 2.892 -15.735 1.00 86.56 268 ALA A N 1
ATOM 1980 C CA . ALA A 1 268 ? 8.630 1.466 -15.891 1.00 86.56 268 ALA A CA 1
ATOM 1981 C C . ALA A 1 268 ? 9.184 0.639 -14.720 1.00 86.56 268 ALA A C 1
ATOM 1983 O O . ALA A 1 268 ? 8.592 -0.366 -14.335 1.00 86.56 268 ALA A O 1
ATOM 1984 N N . ASP A 1 269 ? 10.314 1.073 -14.157 1.00 83.00 269 ASP A N 1
ATOM 1985 C CA . ASP A 1 269 ? 10.974 0.447 -13.012 1.00 83.00 269 ASP A CA 1
ATOM 1986 C C . ASP A 1 269 ? 11.412 1.559 -12.044 1.00 83.00 269 ASP A C 1
ATOM 1988 O O . ASP A 1 269 ? 12.557 2.014 -12.103 1.00 83.00 269 ASP A O 1
ATOM 1992 N N . PRO A 1 270 ? 10.480 2.085 -11.222 1.00 84.69 270 PRO A N 1
ATOM 1993 C CA . PRO A 1 270 ? 10.746 3.214 -10.339 1.00 84.69 270 PRO A CA 1
ATOM 1994 C C . PRO A 1 270 ? 11.942 2.943 -9.423 1.00 84.69 270 PRO A C 1
ATOM 1996 O O . PRO A 1 270 ? 11.876 2.119 -8.511 1.00 84.69 270 PRO A O 1
ATOM 1999 N N . THR A 1 271 ? 13.042 3.656 -9.653 1.00 83.25 271 THR A N 1
ATOM 2000 C CA . THR A 1 271 ? 14.251 3.590 -8.825 1.00 83.25 271 THR A CA 1
ATOM 2001 C C . THR A 1 271 ? 14.824 4.991 -8.623 1.00 83.25 271 THR A C 1
ATOM 2003 O O . THR A 1 271 ? 14.591 5.862 -9.461 1.00 83.25 271 THR A O 1
ATOM 2006 N N . PRO A 1 272 ? 15.639 5.227 -7.577 1.00 82.56 272 PRO A N 1
ATOM 2007 C CA . PRO A 1 272 ? 16.325 6.511 -7.394 1.00 82.56 272 PRO A CA 1
ATOM 2008 C C . PRO A 1 272 ? 17.229 6.929 -8.566 1.00 82.56 272 PRO A C 1
ATOM 2010 O O . PRO A 1 272 ? 17.623 8.086 -8.656 1.00 82.56 272 PRO A O 1
ATOM 2013 N N . THR A 1 273 ? 17.595 5.989 -9.442 1.00 83.00 273 THR A N 1
ATOM 2014 C CA . THR A 1 273 ? 18.411 6.238 -10.639 1.00 83.00 273 THR A CA 1
ATOM 2015 C C . THR A 1 273 ? 17.595 6.374 -11.925 1.00 83.00 273 THR A C 1
ATOM 2017 O O . THR A 1 273 ? 18.179 6.666 -12.968 1.00 83.00 273 THR A O 1
ATOM 2020 N N . ASP A 1 274 ? 16.282 6.125 -11.890 1.00 85.56 274 ASP A N 1
ATOM 2021 C CA . ASP A 1 274 ? 15.416 6.297 -13.058 1.00 85.56 274 ASP A CA 1
ATOM 2022 C C . ASP A 1 274 ? 15.284 7.802 -13.364 1.00 85.56 274 ASP A C 1
ATOM 2024 O O . ASP A 1 274 ? 14.930 8.572 -12.468 1.00 85.56 274 ASP A O 1
ATOM 2028 N N . PRO A 1 275 ? 15.559 8.254 -14.603 1.00 94.06 275 PRO A N 1
ATOM 2029 C CA . PRO A 1 275 ? 15.480 9.672 -14.960 1.00 94.06 275 PRO A CA 1
ATOM 2030 C C . PRO A 1 275 ? 14.067 10.263 -14.855 1.00 94.06 275 PRO A C 1
ATOM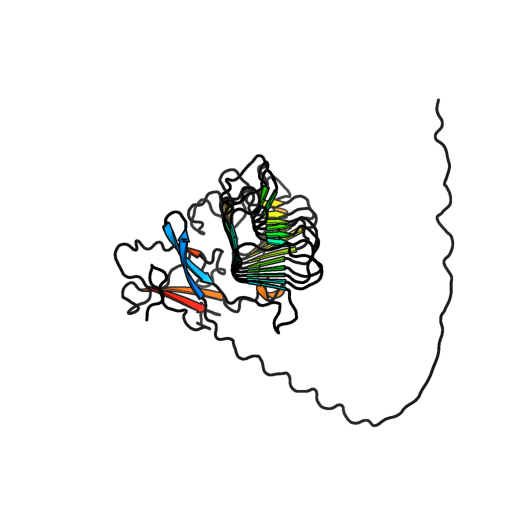 2032 O O . PRO A 1 275 ? 13.924 11.483 -14.874 1.00 94.06 275 PRO A O 1
ATOM 2035 N N . ASN A 1 276 ? 13.031 9.428 -14.760 1.00 95.00 276 ASN A N 1
ATOM 2036 C CA . ASN A 1 276 ? 11.649 9.853 -14.565 1.00 95.00 276 ASN A CA 1
ATOM 2037 C C . ASN A 1 276 ? 11.254 9.954 -13.087 1.00 95.00 276 ASN A C 1
ATOM 2039 O O . ASN A 1 276 ? 10.071 10.135 -12.800 1.00 95.00 276 ASN A O 1
ATOM 2043 N N . CYS A 1 277 ? 12.206 9.790 -12.166 1.00 93.31 277 CYS A N 1
ATOM 2044 C CA . CYS A 1 277 ? 11.985 9.807 -10.729 1.00 93.31 277 CYS A CA 1
ATOM 2045 C C . CYS A 1 277 ? 12.844 10.868 -10.026 1.00 93.31 277 CYS A C 1
ATOM 2047 O O . CYS A 1 277 ? 13.986 11.131 -10.401 1.00 93.31 277 CYS A O 1
ATOM 2049 N N . THR A 1 278 ? 12.300 11.451 -8.962 1.00 93.25 278 THR A N 1
ATOM 2050 C CA . THR A 1 278 ? 12.926 12.484 -8.127 1.00 93.25 278 THR A CA 1
ATOM 2051 C C . THR A 1 278 ? 12.584 12.265 -6.651 1.00 93.25 278 THR A C 1
ATOM 2053 O O . THR A 1 278 ? 11.636 11.556 -6.316 1.00 93.25 278 THR A O 1
ATOM 2056 N N . THR A 1 279 ? 13.357 12.861 -5.739 1.00 90.81 279 THR A N 1
ATOM 2057 C CA . THR A 1 279 ? 13.059 12.849 -4.290 1.00 90.81 279 THR A CA 1
ATOM 2058 C C . THR A 1 279 ? 12.063 13.928 -3.875 1.00 90.81 279 THR A C 1
ATOM 2060 O O . THR A 1 279 ? 11.450 13.819 -2.817 1.00 90.81 279 THR A O 1
ATOM 2063 N N . ASP A 1 280 ? 11.849 14.918 -4.741 1.00 92.38 280 ASP A N 1
ATOM 2064 C CA . ASP A 1 280 ? 10.848 15.969 -4.583 1.00 92.38 280 ASP A CA 1
ATOM 2065 C C . ASP A 1 280 ? 9.742 15.816 -5.629 1.00 92.38 280 ASP A C 1
ATOM 2067 O O . ASP A 1 280 ? 10.038 15.423 -6.763 1.00 92.38 280 ASP A O 1
ATOM 2071 N N . PRO A 1 281 ? 8.480 16.128 -5.298 1.00 92.06 281 PRO A N 1
ATOM 2072 C CA . PRO A 1 281 ? 7.398 16.104 -6.271 1.00 92.06 281 PRO A CA 1
ATOM 2073 C C . PRO A 1 281 ? 7.632 17.166 -7.354 1.00 92.06 281 PRO A C 1
ATOM 2075 O O . PRO A 1 281 ? 7.988 18.308 -7.066 1.00 92.06 281 PRO A O 1
ATOM 2078 N N . THR A 1 282 ? 7.410 16.798 -8.613 1.00 88.06 282 THR A N 1
ATOM 2079 C CA . THR A 1 282 ? 7.622 17.666 -9.783 1.00 88.06 282 THR A CA 1
ATOM 2080 C C . THR A 1 282 ? 6.324 18.150 -10.419 1.00 88.06 282 THR A C 1
ATOM 2082 O O . THR A 1 282 ? 6.330 19.191 -11.074 1.00 88.06 282 THR A O 1
ATOM 2085 N N . VAL A 1 283 ? 5.207 17.440 -10.215 1.00 82.69 283 VAL A N 1
ATOM 2086 C CA . VAL A 1 283 ? 3.896 17.814 -10.770 1.00 82.69 283 VAL A CA 1
ATOM 2087 C C . VAL A 1 283 ? 2.822 17.715 -9.695 1.00 82.69 283 VAL A C 1
ATOM 2089 O O . VAL A 1 283 ? 2.498 16.625 -9.221 1.00 82.69 283 VAL A O 1
ATOM 2092 N N . VAL A 1 284 ? 2.246 18.864 -9.341 1.00 79.50 284 VAL A N 1
ATOM 2093 C CA . VAL A 1 284 ? 1.121 18.979 -8.410 1.00 79.50 284 VAL A CA 1
ATOM 2094 C C . VAL A 1 284 ? -0.019 19.715 -9.120 1.00 79.50 284 VAL A C 1
ATOM 2096 O O . VAL A 1 284 ? 0.112 20.905 -9.390 1.00 79.50 284 VAL A O 1
ATOM 2099 N N . ASP A 1 285 ? -1.107 18.981 -9.379 1.00 73.00 285 ASP A N 1
ATOM 2100 C CA . ASP A 1 285 ? -2.423 19.431 -9.859 1.00 73.00 285 ASP A CA 1
ATOM 2101 C C . ASP A 1 285 ? -2.525 20.079 -11.259 1.00 73.00 285 ASP A C 1
ATOM 2103 O O . ASP A 1 285 ? -2.987 21.209 -11.350 1.00 73.00 285 ASP A O 1
ATOM 2107 N N . ASP A 1 286 ? -2.129 19.353 -12.322 1.00 57.16 286 ASP A N 1
ATOM 2108 C CA . ASP A 1 286 ? -2.355 19.574 -13.780 1.00 57.16 286 ASP A CA 1
ATOM 2109 C C . ASP A 1 286 ? -2.098 20.979 -14.396 1.00 57.16 286 ASP A C 1
ATOM 2111 O O . ASP A 1 286 ? -2.014 21.107 -15.619 1.00 57.16 286 ASP A O 1
ATOM 2115 N N . ASP A 1 287 ? -1.875 22.015 -13.595 1.00 47.47 287 ASP A N 1
ATOM 2116 C CA . ASP A 1 287 ? -1.438 23.351 -13.960 1.00 47.47 287 ASP A CA 1
ATOM 2117 C C . ASP A 1 287 ? 0.040 23.500 -13.590 1.00 47.47 287 ASP A C 1
ATOM 2119 O O . ASP A 1 287 ? 0.499 23.138 -12.505 1.00 47.47 287 ASP A O 1
ATOM 2123 N N . ASN A 1 288 ? 0.811 24.035 -14.534 1.00 43.34 288 ASN A N 1
ATOM 2124 C CA . ASN A 1 288 ? 2.250 24.217 -14.399 1.00 43.34 288 ASN A CA 1
ATOM 2125 C C . ASN A 1 288 ? 2.555 25.007 -13.112 1.00 43.34 288 ASN A C 1
ATOM 2127 O O . ASN A 1 288 ? 2.141 26.158 -12.951 1.00 43.34 288 ASN A O 1
ATOM 2131 N N . VAL A 1 289 ? 3.244 24.348 -12.187 1.00 46.44 289 VAL A N 1
ATOM 2132 C CA . VAL A 1 289 ? 3.385 24.738 -10.787 1.00 46.44 289 VAL A CA 1
ATOM 2133 C C . VAL A 1 289 ? 3.953 26.156 -10.661 1.00 46.44 289 VAL A C 1
ATOM 2135 O O . VAL A 1 289 ? 5.132 26.397 -10.917 1.00 46.44 289 VAL A O 1
ATOM 2138 N N . SER A 1 290 ? 3.125 27.116 -10.246 1.00 45.97 290 SER A N 1
ATOM 2139 C CA . SER A 1 290 ? 3.593 28.440 -9.829 1.00 45.97 290 SER A CA 1
ATOM 2140 C C . SER A 1 290 ? 2.913 28.854 -8.522 1.00 45.97 290 SER A C 1
ATOM 2142 O O . SER A 1 290 ? 1.690 28.864 -8.417 1.00 45.97 290 SER A O 1
ATOM 2144 N N . GLY A 1 291 ? 3.714 29.167 -7.497 1.00 62.19 291 GLY A N 1
ATOM 2145 C CA . GLY A 1 291 ? 3.239 29.679 -6.206 1.00 62.19 291 GLY A CA 1
ATOM 2146 C C . GLY A 1 291 ? 2.986 28.629 -5.112 1.00 62.19 291 GLY A C 1
ATOM 2147 O O . GLY A 1 291 ? 3.669 27.611 -5.031 1.00 62.19 291 GLY A O 1
ATOM 2148 N N . SER A 1 292 ? 1.997 28.920 -4.259 1.00 64.81 292 SER A N 1
ATOM 2149 C CA . SER A 1 292 ? 1.722 28.343 -2.926 1.00 64.81 292 SER A CA 1
ATOM 2150 C C . SER A 1 292 ? 1.452 26.837 -2.853 1.00 64.81 292 SER A C 1
ATOM 2152 O O . SER A 1 292 ? 1.283 26.299 -1.762 1.00 64.81 292 SER A O 1
ATOM 2154 N N . ASN A 1 293 ? 1.358 26.136 -3.985 1.00 74.88 293 ASN A N 1
ATOM 2155 C CA . ASN A 1 293 ? 0.962 24.730 -3.988 1.00 74.88 293 ASN A CA 1
ATOM 2156 C C . ASN A 1 293 ? 2.100 23.803 -3.542 1.00 74.88 293 ASN A C 1
ATOM 2158 O O . ASN A 1 293 ? 1.829 22.861 -2.801 1.00 74.88 293 ASN A O 1
ATOM 2162 N N . LEU A 1 294 ? 3.353 24.099 -3.916 1.00 82.12 294 LEU A N 1
ATOM 2163 C CA . LEU A 1 294 ? 4.524 23.354 -3.427 1.00 82.12 294 LEU A CA 1
ATOM 2164 C C . LEU A 1 294 ? 4.812 23.617 -1.955 1.00 82.12 294 LEU A C 1
ATOM 2166 O O . LEU A 1 294 ? 5.262 22.708 -1.273 1.00 82.12 294 LEU A O 1
ATOM 2170 N N . ASP A 1 295 ? 4.476 24.801 -1.439 1.00 86.50 295 ASP A N 1
ATOM 2171 C CA . ASP A 1 295 ? 4.630 25.105 -0.009 1.00 86.50 295 ASP A CA 1
ATOM 2172 C C . ASP A 1 295 ? 3.773 24.174 0.878 1.00 86.50 295 ASP A C 1
ATOM 2174 O O . ASP A 1 295 ? 4.019 24.051 2.078 1.00 86.50 295 ASP A O 1
ATOM 2178 N N . ARG A 1 296 ? 2.779 23.494 0.286 1.00 90.25 296 ARG A N 1
ATOM 2179 C CA . ARG A 1 296 ? 1.921 22.487 0.936 1.00 90.25 296 ARG A CA 1
ATOM 2180 C C . ARG A 1 296 ? 2.433 21.051 0.775 1.00 90.25 296 ARG A C 1
ATOM 2182 O O . ARG A 1 296 ? 1.884 20.145 1.401 1.00 90.25 296 ARG A O 1
ATOM 2189 N N . MET A 1 297 ? 3.468 20.840 -0.037 1.00 94.31 297 MET A N 1
ATOM 2190 C CA . MET A 1 297 ? 4.232 19.595 -0.116 1.00 94.31 297 MET A CA 1
ATOM 2191 C C . MET A 1 297 ? 5.431 19.722 0.824 1.00 94.31 297 MET A C 1
ATOM 2193 O O . MET A 1 297 ? 6.479 20.249 0.464 1.00 94.31 297 MET A O 1
ATOM 2197 N N . VAL A 1 298 ? 5.269 19.276 2.064 1.00 95.38 298 VAL A N 1
ATOM 2198 C CA . VAL A 1 298 ? 6.248 19.516 3.126 1.00 95.38 298 VAL A CA 1
ATOM 2199 C C . VAL A 1 298 ? 7.156 18.303 3.284 1.00 95.38 298 VAL A C 1
ATOM 2201 O O . VAL A 1 298 ? 6.749 17.288 3.857 1.00 95.38 298 VAL A O 1
ATOM 2204 N N . GLU A 1 299 ? 8.402 18.416 2.828 1.00 95.19 299 GLU A N 1
ATOM 2205 C CA . GLU A 1 299 ? 9.427 17.424 3.149 1.00 95.19 299 GLU A CA 1
ATOM 2206 C C . GLU A 1 299 ? 9.696 17.417 4.662 1.00 95.19 299 GLU A C 1
ATOM 2208 O O . GLU A 1 299 ? 9.846 18.452 5.318 1.00 95.19 299 GLU A O 1
ATOM 2213 N N . LEU A 1 300 ? 9.750 16.224 5.235 1.00 92.94 300 LEU A N 1
ATOM 2214 C CA . LEU A 1 300 ? 10.075 15.989 6.629 1.00 92.94 300 LEU A CA 1
ATOM 2215 C C . LEU A 1 300 ? 11.547 15.603 6.761 1.00 92.94 300 LEU A C 1
ATOM 2217 O O . LEU A 1 300 ? 12.093 14.866 5.949 1.00 92.94 300 LEU A O 1
ATOM 2221 N N . SER A 1 301 ? 12.182 16.013 7.856 1.00 89.19 301 SER A N 1
ATOM 2222 C CA . SER A 1 301 ? 13.577 15.655 8.144 1.00 89.19 301 SER A CA 1
ATOM 2223 C C . SER A 1 301 ? 13.752 14.243 8.720 1.00 89.19 301 SER A C 1
ATOM 2225 O O . SER A 1 301 ? 14.869 13.731 8.793 1.00 89.19 301 SER A O 1
ATOM 2227 N N . SER A 1 302 ? 12.666 13.612 9.173 1.00 87.06 302 SER A N 1
ATOM 2228 C CA . SER A 1 302 ? 12.664 12.274 9.772 1.00 87.06 302 SER A CA 1
ATOM 2229 C C . SER A 1 302 ? 11.298 11.607 9.621 1.00 87.06 302 SER A C 1
ATOM 2231 O O . SER A 1 302 ? 10.302 12.282 9.370 1.00 87.06 302 SER A O 1
ATOM 2233 N N . ASN A 1 303 ? 11.250 10.284 9.796 1.00 84.69 303 ASN A N 1
ATOM 2234 C CA . ASN A 1 303 ? 10.011 9.512 9.795 1.00 84.69 303 ASN A CA 1
ATOM 2235 C C . ASN A 1 303 ? 9.200 9.766 11.088 1.00 84.69 303 ASN A C 1
ATOM 2237 O O . ASN A 1 303 ? 9.615 9.290 12.149 1.00 84.69 303 ASN A O 1
ATOM 2241 N N . PRO A 1 304 ? 8.034 10.441 11.030 1.00 87.56 304 PRO A N 1
ATOM 2242 C CA . PRO A 1 304 ? 7.241 10.738 12.224 1.00 87.56 304 PRO A CA 1
ATOM 2243 C C . PRO A 1 304 ? 6.327 9.576 12.637 1.00 87.56 304 PRO A C 1
ATOM 2245 O O . PRO A 1 304 ? 5.855 9.519 13.773 1.00 87.56 304 PRO A O 1
ATOM 2248 N N . LEU A 1 305 ? 6.042 8.651 11.718 1.00 86.44 305 LEU A N 1
ATOM 2249 C CA . LEU A 1 305 ? 4.937 7.707 11.840 1.00 86.44 305 LEU A CA 1
ATOM 2250 C C . LEU A 1 305 ? 5.042 6.725 13.019 1.00 86.44 305 LEU A C 1
ATOM 2252 O O . LEU A 1 305 ? 4.002 6.456 13.624 1.00 86.44 305 LEU A O 1
ATOM 2256 N N . PRO A 1 306 ? 6.231 6.233 13.430 1.00 82.50 306 PRO A N 1
ATOM 2257 C CA . PRO A 1 306 ? 6.354 5.380 14.612 1.00 82.50 306 PRO A CA 1
ATOM 2258 C C . PRO A 1 306 ? 5.816 6.014 15.902 1.00 82.50 306 PRO A C 1
ATOM 2260 O O . PRO A 1 306 ? 5.396 5.283 16.795 1.00 82.50 306 PRO A O 1
ATOM 2263 N N . ALA A 1 307 ? 5.825 7.349 16.003 1.00 81.69 307 ALA A N 1
ATOM 2264 C CA . ALA A 1 307 ? 5.254 8.080 17.135 1.00 81.69 307 ALA A CA 1
ATOM 2265 C C . ALA A 1 307 ? 3.743 8.334 16.983 1.00 81.69 307 ALA A C 1
ATOM 2267 O O . ALA A 1 307 ? 3.060 8.559 17.979 1.00 81.69 307 ALA A O 1
ATOM 2268 N N . VAL A 1 308 ? 3.222 8.295 15.751 1.00 85.69 308 VAL A N 1
ATOM 2269 C CA . VAL A 1 308 ? 1.803 8.526 15.440 1.00 85.69 308 VAL A CA 1
ATOM 2270 C C . VAL A 1 308 ? 0.958 7.290 15.745 1.00 85.69 308 VAL A C 1
ATOM 2272 O O . VAL A 1 308 ? -0.141 7.417 16.281 1.00 85.69 308 VAL A O 1
ATOM 2275 N N . SER A 1 309 ? 1.432 6.091 15.387 1.00 87.81 309 SER A N 1
ATOM 2276 C CA . SER A 1 309 ? 0.667 4.855 15.583 1.00 87.81 309 SER A CA 1
ATOM 2277 C C . SER A 1 309 ? 1.568 3.615 15.650 1.00 87.81 309 SER A C 1
ATOM 2279 O O . SER A 1 309 ? 2.492 3.498 14.838 1.00 87.81 309 SER A O 1
ATOM 2281 N N . PRO A 1 310 ? 1.275 2.637 16.536 1.00 84.25 310 PRO A N 1
ATOM 2282 C CA . PRO A 1 310 ? 2.066 1.410 16.663 1.00 84.25 310 PRO A CA 1
ATOM 2283 C C . PRO A 1 310 ? 2.158 0.567 15.385 1.00 84.25 310 PRO A C 1
ATOM 2285 O O . PRO A 1 310 ? 3.123 -0.171 15.206 1.00 84.25 310 PRO A O 1
ATOM 2288 N N . ILE A 1 311 ? 1.198 0.706 14.460 1.00 82.62 311 ILE A N 1
ATOM 2289 C CA . ILE A 1 311 ? 1.249 0.060 13.136 1.00 82.62 311 ILE A CA 1
ATOM 2290 C C . ILE A 1 311 ? 2.517 0.420 12.352 1.00 82.62 311 ILE A C 1
ATOM 2292 O O . ILE A 1 311 ? 2.981 -0.377 11.538 1.00 82.62 311 ILE A O 1
ATOM 2296 N N . PHE A 1 312 ? 3.088 1.599 12.606 1.00 82.31 312 PHE A N 1
ATOM 2297 C CA . PHE A 1 312 ? 4.289 2.101 11.946 1.00 82.31 312 PHE A CA 1
ATOM 2298 C C . PHE A 1 312 ? 5.553 1.932 12.773 1.00 82.31 312 PHE A C 1
ATOM 2300 O O . PHE A 1 312 ? 6.628 2.294 12.298 1.00 82.31 312 PHE A O 1
ATOM 2307 N N . THR A 1 313 ? 5.457 1.417 14.000 1.00 77.81 313 THR A N 1
ATOM 2308 C CA . THR A 1 313 ? 6.639 1.088 14.789 1.00 77.81 313 THR A CA 1
ATOM 2309 C C . THR A 1 313 ? 7.332 -0.096 14.122 1.00 77.81 313 THR A C 1
ATOM 2311 O O . THR A 1 313 ? 7.058 -1.261 14.410 1.00 77.81 313 THR A O 1
ATOM 2314 N N . THR A 1 314 ? 8.215 0.204 13.171 1.00 64.50 314 THR A N 1
ATOM 2315 C CA . THR A 1 314 ? 9.143 -0.783 12.635 1.00 64.50 314 THR A CA 1
ATOM 2316 C C . THR A 1 314 ? 10.156 -1.050 13.745 1.00 64.50 314 THR A C 1
ATOM 2318 O O . THR A 1 314 ? 10.728 -0.129 14.323 1.00 64.50 314 THR A O 1
ATOM 2321 N N . GLN A 1 315 ? 10.363 -2.316 14.097 1.00 59.25 315 GLN A N 1
ATOM 2322 C CA . GLN A 1 315 ? 11.506 -2.700 14.940 1.00 59.25 315 GLN A CA 1
ATOM 2323 C C . GLN A 1 315 ? 12.745 -3.002 14.089 1.00 59.25 315 GLN A C 1
ATOM 2325 O O . GLN A 1 315 ? 13.689 -3.642 14.543 1.00 59.25 315 GLN A O 1
ATOM 2330 N N . ILE A 1 316 ? 12.707 -2.594 12.821 1.00 61.94 316 ILE A N 1
ATOM 2331 C CA . ILE A 1 316 ? 13.685 -2.945 11.807 1.00 61.94 316 ILE A CA 1
ATOM 2332 C C . ILE A 1 316 ? 14.074 -1.684 11.046 1.00 61.94 316 ILE A C 1
ATOM 2334 O O . ILE A 1 316 ? 13.216 -0.873 10.691 1.00 61.94 316 ILE A O 1
ATOM 2338 N N . ASP A 1 317 ? 15.367 -1.551 10.780 1.00 64.25 317 ASP A N 1
ATOM 2339 C CA . ASP A 1 317 ? 15.922 -0.454 9.987 1.00 64.25 317 ASP A CA 1
ATOM 2340 C C . ASP A 1 317 ? 16.038 -0.861 8.517 1.00 64.25 317 ASP A C 1
ATOM 2342 O O . ASP A 1 317 ? 15.949 -0.034 7.610 1.00 64.25 317 ASP A O 1
ATOM 2346 N N . ARG A 1 318 ? 16.258 -2.161 8.274 1.00 73.81 318 ARG A N 1
ATOM 2347 C CA . ARG A 1 318 ? 16.536 -2.700 6.946 1.00 73.81 318 ARG A CA 1
ATOM 2348 C C . ARG A 1 318 ? 16.042 -4.133 6.802 1.00 73.81 318 ARG A C 1
ATOM 2350 O O . ARG A 1 318 ? 16.306 -4.983 7.650 1.00 73.81 318 ARG A O 1
ATOM 2357 N N . ILE A 1 319 ? 15.411 -4.416 5.667 1.00 75.19 319 ILE A N 1
ATOM 2358 C CA . ILE A 1 319 ? 15.215 -5.778 5.169 1.00 75.19 319 ILE A CA 1
ATOM 2359 C C . ILE A 1 319 ? 16.394 -6.108 4.255 1.00 75.19 319 ILE A C 1
ATOM 2361 O O . ILE A 1 319 ? 16.700 -5.360 3.325 1.00 75.19 319 ILE A O 1
ATOM 2365 N N . VAL A 1 320 ? 17.070 -7.221 4.519 1.00 81.88 320 VAL A N 1
ATOM 2366 C CA . VAL A 1 320 ? 18.153 -7.727 3.675 1.00 81.88 320 VAL A CA 1
ATOM 2367 C C . VAL A 1 320 ? 17.641 -8.948 2.940 1.00 81.88 320 VAL A C 1
ATOM 2369 O O . VAL A 1 320 ? 17.383 -9.976 3.563 1.00 81.88 320 VAL A O 1
ATOM 2372 N N . VAL A 1 321 ? 17.502 -8.829 1.623 1.00 85.81 321 VAL A N 1
ATOM 2373 C CA . VAL A 1 321 ? 17.218 -9.968 0.750 1.00 85.81 321 VAL A CA 1
ATOM 2374 C C . VAL A 1 321 ? 18.532 -10.488 0.204 1.00 85.81 321 VAL A C 1
ATOM 2376 O O . VAL A 1 321 ? 19.353 -9.725 -0.303 1.00 85.81 321 VAL A O 1
ATOM 2379 N N . GLU A 1 322 ? 18.727 -11.791 0.305 1.00 90.25 322 GLU A N 1
ATOM 2380 C CA . GLU A 1 322 ? 19.862 -12.490 -0.267 1.00 90.25 322 GLU A CA 1
ATOM 2381 C C . GLU A 1 322 ? 19.371 -13.514 -1.282 1.00 90.25 322 GLU A C 1
ATOM 2383 O O . GLU A 1 322 ? 18.301 -14.108 -1.129 1.00 90.25 322 GLU A O 1
ATOM 2388 N N . TYR A 1 323 ? 20.189 -13.750 -2.298 1.00 90.94 323 TYR A N 1
ATOM 2389 C CA . TYR A 1 323 ? 19.993 -14.817 -3.262 1.00 90.94 323 TYR A CA 1
ATOM 2390 C C . TYR A 1 323 ? 21.216 -15.725 -3.321 1.00 90.94 323 TYR A C 1
ATOM 2392 O O . TYR A 1 323 ? 22.333 -15.333 -2.979 1.00 90.94 323 TYR A O 1
ATOM 2400 N N . SER A 1 324 ? 21.003 -16.946 -3.783 1.00 90.44 324 SER A N 1
ATOM 2401 C CA . SER A 1 324 ? 22.053 -17.911 -4.060 1.00 90.44 324 SER A CA 1
ATOM 2402 C C . SER A 1 324 ? 21.793 -18.570 -5.406 1.00 90.44 324 SER A C 1
ATOM 2404 O O . SER A 1 324 ? 20.682 -19.015 -5.671 1.00 90.44 324 SER A O 1
ATOM 2406 N N . SER A 1 32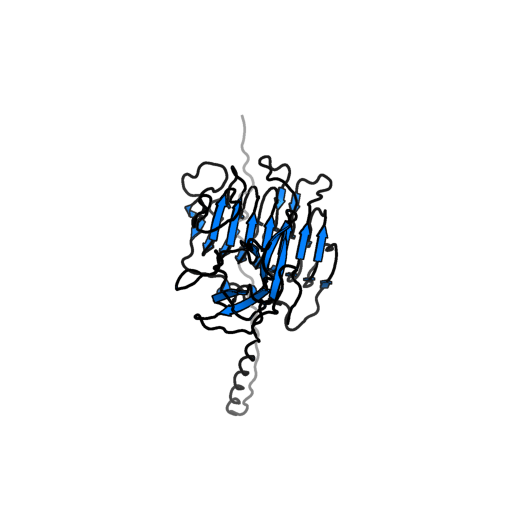5 ? 22.823 -18.641 -6.248 1.00 90.06 325 SER A N 1
ATOM 2407 C CA . SER A 1 325 ? 22.805 -19.344 -7.539 1.00 90.06 325 SER A CA 1
ATOM 2408 C C . SER A 1 325 ? 23.346 -20.778 -7.454 1.00 90.06 325 SER A C 1
ATOM 2410 O O . SER A 1 325 ? 23.472 -21.460 -8.470 1.00 90.06 325 SER A O 1
ATOM 2412 N N . ASN A 1 326 ? 23.704 -21.240 -6.251 1.00 88.38 326 ASN A N 1
ATOM 2413 C CA . ASN A 1 326 ? 24.307 -22.547 -5.993 1.00 88.38 326 ASN A CA 1
ATOM 2414 C C . ASN A 1 326 ? 23.620 -23.275 -4.827 1.00 88.38 326 ASN A C 1
ATOM 2416 O O . ASN A 1 326 ? 24.290 -23.876 -3.985 1.00 88.38 326 ASN A O 1
ATOM 2420 N N . ASN A 1 327 ? 22.282 -23.218 -4.787 1.00 86.25 327 ASN A N 1
ATOM 2421 C CA . ASN A 1 327 ? 21.440 -23.900 -3.794 1.00 86.25 327 ASN A CA 1
ATOM 2422 C C . ASN A 1 327 ? 21.858 -23.617 -2.338 1.00 86.25 327 ASN A C 1
ATOM 2424 O O . ASN A 1 327 ? 21.933 -24.520 -1.509 1.00 86.25 327 ASN A O 1
ATOM 2428 N N . GLY A 1 328 ? 22.181 -22.362 -2.032 1.00 89.06 328 GLY A N 1
ATOM 2429 C CA . GLY A 1 328 ? 22.496 -21.907 -0.681 1.00 89.06 328 GLY A CA 1
ATOM 2430 C C . GLY A 1 328 ? 23.946 -22.105 -0.234 1.00 89.06 328 GLY A C 1
ATOM 2431 O O . GLY A 1 328 ? 24.262 -21.732 0.897 1.00 89.06 328 GLY A O 1
ATOM 2432 N N . ALA A 1 329 ? 24.840 -22.630 -1.083 1.00 89.44 329 ALA A N 1
ATOM 2433 C CA . ALA A 1 329 ? 26.255 -22.791 -0.725 1.00 89.44 329 ALA A CA 1
ATOM 2434 C C . ALA A 1 329 ? 26.982 -21.441 -0.554 1.00 89.44 329 ALA A C 1
ATOM 2436 O O . ALA A 1 329 ? 27.874 -21.315 0.283 1.00 89.44 329 ALA A O 1
ATOM 2437 N N . SER A 1 330 ? 26.577 -20.412 -1.302 1.00 92.25 330 SER A N 1
ATOM 2438 C CA . SER A 1 330 ? 26.990 -19.020 -1.100 1.00 92.25 330 SER A CA 1
ATOM 2439 C C . SER A 1 330 ? 25.827 -18.064 -1.336 1.00 92.25 330 SER A C 1
ATOM 2441 O O . SER A 1 330 ? 25.019 -18.296 -2.235 1.00 92.25 330 SER A O 1
ATOM 2443 N N . TRP A 1 331 ? 25.792 -16.974 -0.572 1.00 92.44 331 TRP A N 1
ATOM 2444 C CA . TRP A 1 331 ? 24.734 -15.969 -0.613 1.00 92.44 331 TRP A CA 1
ATOM 2445 C C . TRP A 1 331 ? 25.283 -14.615 -1.043 1.00 92.44 331 TRP A C 1
ATOM 2447 O O . TRP A 1 331 ? 26.389 -14.227 -0.665 1.00 92.44 331 TRP A O 1
ATOM 2457 N N . GLN A 1 332 ? 24.499 -13.912 -1.847 1.00 90.06 332 GLN A N 1
ATOM 2458 C CA . GLN A 1 332 ? 24.768 -12.560 -2.303 1.00 90.06 332 GLN A CA 1
ATOM 2459 C C . GLN A 1 332 ? 23.598 -11.677 -1.891 1.00 90.06 332 GLN A C 1
ATOM 2461 O O . GLN A 1 332 ? 22.441 -12.023 -2.119 1.00 90.06 332 GLN A O 1
ATOM 2466 N N . THR A 1 333 ? 23.890 -10.528 -1.290 1.00 86.69 333 THR A N 1
ATOM 2467 C CA . THR A 1 333 ? 22.862 -9.536 -0.977 1.00 86.69 333 THR A CA 1
ATOM 2468 C C . THR A 1 333 ? 22.330 -8.931 -2.268 1.00 86.69 333 THR A C 1
ATOM 2470 O O . THR A 1 333 ? 23.107 -8.471 -3.107 1.00 86.69 333 THR A O 1
ATOM 2473 N N . ILE A 1 334 ? 21.008 -8.892 -2.421 1.00 79.00 334 ILE A N 1
ATOM 2474 C CA . ILE A 1 334 ? 20.380 -8.085 -3.460 1.00 79.00 334 ILE A CA 1
ATOM 2475 C C . ILE A 1 334 ? 20.477 -6.630 -3.009 1.00 79.00 334 ILE A C 1
ATOM 2477 O O . ILE A 1 334 ? 19.967 -6.257 -1.949 1.00 79.00 334 ILE A O 1
ATOM 2481 N N . THR A 1 335 ? 21.138 -5.796 -3.810 1.00 68.56 335 THR A N 1
ATOM 2482 C CA . THR A 1 335 ? 21.022 -4.346 -3.659 1.00 68.56 335 THR A CA 1
ATOM 2483 C C . THR A 1 335 ? 19.629 -3.962 -4.116 1.00 68.56 335 THR A C 1
ATOM 2485 O O . THR A 1 335 ? 19.362 -3.839 -5.308 1.00 68.56 335 THR A O 1
ATOM 2488 N N . LEU A 1 336 ? 18.723 -3.839 -3.157 1.00 65.31 336 LEU A N 1
ATOM 2489 C CA . LEU A 1 336 ? 17.387 -3.353 -3.426 1.00 65.31 336 LEU A CA 1
ATOM 2490 C C . LEU A 1 336 ? 17.480 -1.832 -3.597 1.00 65.31 336 LEU A C 1
ATOM 2492 O O . LEU A 1 336 ? 18.088 -1.188 -2.735 1.00 65.31 336 LEU A O 1
ATOM 2496 N N . PRO A 1 337 ? 16.882 -1.247 -4.654 1.00 50.28 337 PRO A N 1
ATOM 2497 C CA . PRO A 1 337 ? 16.862 0.211 -4.849 1.00 50.28 337 PRO A CA 1
ATOM 2498 C C . PRO A 1 337 ? 16.280 0.939 -3.629 1.00 50.28 337 PRO A C 1
ATOM 2500 O O . PRO A 1 337 ? 16.593 2.097 -3.372 1.00 50.28 337 PRO A O 1
ATOM 2503 N N . ASN A 1 338 ? 15.516 0.193 -2.832 1.00 53.09 338 ASN A N 1
ATOM 2504 C CA . ASN A 1 338 ? 14.753 0.650 -1.696 1.00 53.09 338 ASN A CA 1
ATOM 2505 C C . ASN A 1 338 ? 15.194 -0.088 -0.424 1.00 53.09 338 ASN A C 1
ATOM 2507 O O . ASN A 1 338 ? 14.356 -0.434 0.387 1.00 53.09 338 ASN A O 1
ATOM 2511 N N . ALA A 1 339 ? 16.475 -0.407 -0.227 1.00 46.34 339 ALA A N 1
ATOM 2512 C CA . ALA A 1 339 ? 16.967 -0.878 1.071 1.00 46.34 339 ALA A CA 1
ATOM 2513 C C . ALA A 1 339 ? 18.168 -0.041 1.491 1.00 46.34 339 ALA A C 1
ATOM 2515 O O . ALA A 1 339 ? 19.308 -0.408 1.200 1.00 46.34 339 ALA A O 1
ATOM 2516 N N . GLY A 1 340 ? 17.892 1.077 2.172 1.00 45.41 340 GLY A N 1
ATOM 2517 C CA . GLY A 1 340 ? 18.894 1.953 2.776 1.00 45.41 340 GLY A CA 1
ATOM 2518 C C . GLY A 1 340 ? 20.076 1.169 3.338 1.00 45.41 340 GLY A C 1
ATOM 2519 O O . GLY A 1 340 ? 19.930 0.347 4.245 1.00 45.41 340 GLY A O 1
ATOM 2520 N N . GLY A 1 341 ? 21.251 1.366 2.749 1.00 34.62 341 GLY A N 1
ATOM 2521 C CA . GLY A 1 341 ? 22.492 0.724 3.162 1.00 34.62 341 GLY A CA 1
ATOM 2522 C C . GLY A 1 341 ? 23.571 1.772 3.396 1.00 34.62 341 GLY A C 1
ATOM 2523 O O . GLY A 1 341 ? 23.739 2.667 2.580 1.00 34.62 341 GLY A O 1
ATOM 2524 N N . GLY A 1 342 ? 24.323 1.655 4.495 1.00 43.19 342 GLY A N 1
ATOM 2525 C CA . GLY A 1 342 ? 25.565 2.416 4.703 1.00 43.19 342 GLY A CA 1
ATOM 2526 C C . GLY A 1 342 ? 25.417 3.880 5.138 1.00 43.19 342 GLY A C 1
ATOM 2527 O O . GLY A 1 342 ? 26.213 4.707 4.710 1.00 43.19 342 GLY A O 1
ATOM 2528 N N . GLY A 1 343 ? 24.432 4.216 5.981 1.00 49.12 343 GLY A N 1
ATOM 2529 C CA . GLY A 1 343 ? 24.172 5.609 6.391 1.00 49.12 343 GLY A CA 1
ATOM 2530 C C . GLY A 1 343 ? 23.269 6.385 5.424 1.00 49.12 343 GLY A C 1
ATOM 2531 O O . GLY A 1 343 ? 23.142 7.599 5.542 1.00 49.12 343 GLY A O 1
ATOM 2532 N N . LEU A 1 344 ? 22.643 5.678 4.481 1.00 45.97 344 LEU A N 1
ATOM 2533 C CA . LEU A 1 344 ? 21.632 6.195 3.564 1.00 45.97 344 LEU A CA 1
ATOM 2534 C C . LEU A 1 344 ? 20.220 6.004 4.155 1.00 45.97 344 LEU A C 1
ATOM 2536 O O . LEU A 1 344 ? 20.031 5.068 4.942 1.00 45.97 344 LEU A O 1
ATOM 2540 N N . PRO A 1 345 ? 19.247 6.876 3.815 1.00 45.53 345 PRO A N 1
ATOM 2541 C CA . PRO A 1 345 ? 17.883 6.812 4.338 1.00 45.53 345 PRO A CA 1
ATOM 2542 C C . PRO A 1 345 ? 17.228 5.448 4.081 1.00 45.53 345 PRO A C 1
ATOM 2544 O O . PRO A 1 345 ? 17.643 4.699 3.196 1.00 45.53 345 PRO A O 1
ATOM 2547 N N . ALA A 1 346 ? 16.245 5.125 4.925 1.00 45.62 346 ALA A N 1
ATOM 2548 C CA . ALA A 1 346 ? 15.503 3.866 4.995 1.00 45.62 346 ALA A CA 1
ATOM 2549 C C . ALA A 1 346 ? 14.966 3.378 3.625 1.00 45.62 346 ALA A C 1
ATOM 2551 O O . ALA A 1 346 ? 14.996 4.112 2.639 1.00 45.62 346 ALA A O 1
ATOM 2552 N N . PRO A 1 347 ? 14.457 2.138 3.521 1.00 47.34 347 PRO A N 1
ATOM 2553 C CA . PRO A 1 347 ? 13.747 1.680 2.331 1.00 47.34 347 PRO A CA 1
ATOM 2554 C C . PRO A 1 347 ? 12.763 2.696 1.733 1.00 47.34 347 PRO A C 1
ATOM 2556 O O . PRO A 1 347 ? 11.961 3.249 2.474 1.00 47.34 347 PRO A O 1
ATOM 2559 N N . VAL A 1 348 ? 12.794 2.924 0.417 1.00 49.69 348 VAL A N 1
ATOM 2560 C CA . VAL A 1 348 ? 11.828 3.774 -0.307 1.00 49.69 348 VAL A CA 1
ATOM 2561 C C . VAL A 1 348 ? 10.804 2.908 -1.041 1.00 49.69 348 VAL A C 1
ATOM 2563 O O . VAL A 1 348 ? 10.973 2.645 -2.216 1.00 49.69 348 VAL A O 1
ATOM 2566 N N . GLY A 1 349 ? 9.736 2.463 -0.384 1.00 53.50 349 GLY A N 1
ATOM 2567 C CA . GLY A 1 349 ? 8.542 1.932 -1.063 1.00 53.50 349 GLY A CA 1
ATOM 2568 C C . GLY A 1 349 ? 8.709 0.646 -1.888 1.00 53.50 349 GLY A C 1
ATOM 2569 O O . GLY A 1 349 ? 9.803 0.186 -2.178 1.00 53.50 349 GLY A O 1
ATOM 2570 N N . ASP A 1 350 ? 7.567 0.044 -2.213 1.00 59.19 350 ASP A N 1
ATOM 2571 C CA . ASP A 1 350 ? 7.319 -1.342 -2.645 1.00 59.19 350 ASP A CA 1
ATOM 2572 C C . ASP A 1 350 ? 8.070 -2.429 -1.858 1.00 59.19 350 ASP A C 1
ATOM 2574 O O . ASP A 1 350 ? 9.285 -2.587 -1.918 1.00 59.19 350 ASP A O 1
ATOM 2578 N N . THR A 1 351 ? 7.308 -3.274 -1.162 1.00 63.09 351 THR A N 1
ATOM 2579 C CA . THR A 1 351 ? 7.867 -4.517 -0.607 1.00 63.09 351 THR A CA 1
ATOM 2580 C C . THR A 1 351 ? 8.202 -5.531 -1.694 1.00 63.09 351 THR A C 1
ATOM 2582 O O . THR A 1 351 ? 8.854 -6.528 -1.387 1.00 63.09 351 THR A O 1
ATOM 2585 N N . ARG A 1 352 ? 7.744 -5.305 -2.934 1.00 70.12 352 ARG A N 1
ATOM 2586 C CA . ARG A 1 352 ? 8.128 -6.060 -4.120 1.00 70.12 352 ARG A CA 1
ATOM 2587 C C . ARG A 1 352 ? 9.412 -5.504 -4.703 1.00 70.12 352 ARG A C 1
ATOM 2589 O O . ARG A 1 352 ? 9.500 -4.364 -5.142 1.00 70.12 352 ARG A O 1
ATOM 2596 N N . TYR A 1 353 ? 10.376 -6.385 -4.815 1.00 71.50 353 TYR A N 1
ATOM 2597 C CA . TYR A 1 353 ? 11.644 -6.132 -5.449 1.00 71.50 353 TYR A CA 1
ATOM 2598 C C . TYR A 1 353 ? 11.670 -6.909 -6.742 1.00 71.50 353 TYR A C 1
ATOM 2600 O O . TYR A 1 353 ? 11.567 -8.139 -6.726 1.00 71.50 353 TYR A O 1
ATOM 2608 N N . ARG A 1 354 ? 11.788 -6.203 -7.868 1.00 71.56 354 ARG A N 1
ATOM 2609 C CA . ARG A 1 354 ? 11.964 -6.869 -9.154 1.00 71.56 354 ARG A CA 1
ATOM 2610 C C . ARG A 1 354 ? 13.148 -7.817 -9.038 1.00 71.56 354 ARG A C 1
ATOM 2612 O O . ARG A 1 354 ? 14.143 -7.494 -8.393 1.00 71.56 354 ARG A O 1
ATOM 2619 N N . ILE A 1 355 ? 13.035 -8.990 -9.642 1.00 67.25 355 ILE A N 1
ATOM 2620 C CA . ILE A 1 355 ? 14.155 -9.912 -9.765 1.00 67.25 355 ILE A CA 1
ATOM 2621 C C . ILE A 1 355 ? 14.830 -9.585 -11.104 1.00 67.25 355 ILE A C 1
ATOM 2623 O O . ILE A 1 355 ? 14.401 -10.113 -12.126 1.00 67.25 355 ILE A O 1
ATOM 2627 N N . PRO A 1 356 ? 15.865 -8.716 -11.165 1.00 53.69 356 PRO A N 1
ATOM 2628 C CA . PRO A 1 356 ? 16.557 -8.394 -12.419 1.00 53.69 356 PRO A CA 1
ATOM 2629 C C . PRO A 1 356 ? 17.423 -9.554 -12.933 1.00 53.69 356 PRO A C 1
ATOM 2631 O O . PRO A 1 356 ? 18.181 -9.401 -13.889 1.00 53.69 356 PRO A O 1
ATOM 2634 N N . LEU A 1 357 ? 17.369 -10.713 -12.278 1.00 55.03 357 LEU A N 1
ATOM 2635 C CA . LEU A 1 357 ? 18.169 -11.859 -12.650 1.00 55.03 357 LEU A CA 1
ATOM 2636 C C . LEU A 1 357 ? 17.627 -12.402 -13.973 1.00 55.03 357 LEU A C 1
ATOM 2638 O O . LEU A 1 357 ? 16.435 -12.649 -14.134 1.00 55.03 357 LEU A O 1
ATOM 2642 N N . ASN A 1 358 ? 18.518 -12.598 -14.936 1.00 52.50 358 ASN A N 1
ATOM 2643 C CA . ASN A 1 358 ? 18.231 -13.386 -16.123 1.00 52.50 358 ASN A CA 1
ATOM 2644 C C . ASN A 1 358 ? 18.138 -14.858 -15.669 1.00 52.50 358 ASN A C 1
ATOM 2646 O O . ASN A 1 358 ? 19.088 -15.623 -15.814 1.00 52.50 358 ASN A O 1
ATOM 2650 N N . LEU A 1 359 ? 17.019 -15.209 -15.020 1.00 56.53 359 LEU A N 1
ATOM 2651 C CA . LEU A 1 359 ? 16.759 -16.461 -14.287 1.00 56.53 359 LEU A CA 1
ATOM 2652 C C . LEU A 1 359 ? 16.812 -17.721 -15.166 1.00 56.53 359 LEU A C 1
ATOM 2654 O O . LEU A 1 359 ? 16.738 -18.841 -14.684 1.00 56.53 359 LEU A O 1
ATOM 2658 N N . ASN A 1 360 ? 17.005 -17.566 -16.471 1.00 50.97 360 ASN A N 1
ATOM 2659 C CA . ASN A 1 360 ? 16.925 -18.651 -17.440 1.00 50.97 360 ASN A CA 1
ATOM 2660 C C . ASN A 1 360 ? 18.096 -19.660 -17.380 1.00 50.97 360 ASN A C 1
ATOM 2662 O O . ASN A 1 360 ? 18.162 -20.537 -18.240 1.00 50.97 360 ASN A O 1
ATOM 2666 N N . ALA A 1 361 ? 19.035 -19.550 -16.426 1.00 56.38 361 ALA A N 1
ATOM 2667 C CA . ALA A 1 361 ? 20.276 -20.338 -16.434 1.00 56.38 361 ALA A CA 1
ATOM 2668 C C . ALA A 1 361 ? 20.717 -20.976 -15.098 1.00 56.38 361 ALA A C 1
ATOM 2670 O O . ALA A 1 361 ? 21.621 -21.811 -15.127 1.00 56.38 361 ALA A O 1
ATOM 2671 N N . ALA A 1 362 ? 20.129 -20.641 -13.943 1.00 60.88 362 ALA A N 1
ATOM 2672 C CA . ALA A 1 362 ? 20.536 -21.217 -12.653 1.00 60.88 362 ALA A CA 1
ATOM 2673 C C . ALA A 1 362 ? 19.332 -21.429 -11.730 1.00 60.88 362 ALA A C 1
ATOM 2675 O O . ALA A 1 362 ? 18.362 -20.704 -11.844 1.00 60.88 362 ALA A O 1
ATOM 2676 N N . ASN A 1 363 ? 19.406 -22.403 -10.816 1.00 79.62 363 ASN A N 1
ATOM 2677 C CA . ASN A 1 363 ? 18.402 -22.581 -9.764 1.00 79.62 363 ASN A CA 1
ATOM 2678 C C . ASN A 1 363 ? 18.648 -21.528 -8.679 1.00 79.62 363 ASN A C 1
ATOM 2680 O O . ASN A 1 363 ? 19.461 -21.751 -7.776 1.00 79.62 363 ASN A O 1
ATOM 2684 N N . TYR A 1 364 ? 17.998 -20.370 -8.786 1.00 84.06 364 TYR A N 1
ATOM 2685 C CA . TYR A 1 364 ? 18.109 -19.348 -7.759 1.00 84.06 364 TYR A CA 1
ATOM 2686 C C . TYR A 1 364 ? 17.241 -19.683 -6.551 1.00 84.06 364 TYR A C 1
ATOM 2688 O O . TYR A 1 364 ? 16.101 -20.141 -6.672 1.00 84.06 364 TYR A O 1
ATOM 2696 N N . VAL A 1 365 ? 17.794 -19.418 -5.371 1.00 88.69 365 VAL A N 1
ATOM 2697 C CA . VAL A 1 365 ? 17.060 -19.468 -4.111 1.00 88.69 365 VAL A CA 1
ATOM 2698 C C . VAL A 1 365 ? 17.205 -18.156 -3.348 1.00 88.69 365 VAL A C 1
ATOM 2700 O O . VAL A 1 365 ? 18.253 -17.517 -3.413 1.00 88.69 365 VAL A O 1
ATOM 2703 N N . PHE A 1 366 ? 16.162 -17.749 -2.632 1.00 90.75 366 PHE A N 1
ATOM 2704 C CA . PHE A 1 366 ? 16.033 -16.451 -1.974 1.00 90.75 366 PHE A CA 1
ATOM 2705 C C . PHE A 1 366 ? 15.757 -16.623 -0.488 1.00 90.75 366 PHE A C 1
ATOM 2707 O O . PHE A 1 366 ? 14.986 -17.499 -0.100 1.00 90.75 366 PHE A O 1
ATOM 2714 N N . ARG A 1 367 ? 16.323 -15.744 0.339 1.00 91.62 367 ARG A N 1
ATOM 2715 C CA . ARG A 1 367 ? 15.953 -15.596 1.751 1.00 91.62 367 ARG A CA 1
ATOM 2716 C C . ARG A 1 367 ? 15.979 -14.125 2.150 1.00 91.62 367 ARG A C 1
ATOM 2718 O O . ARG A 1 367 ? 16.678 -13.323 1.538 1.00 91.62 367 ARG A O 1
ATOM 2725 N N . ALA A 1 368 ? 15.242 -13.776 3.192 1.00 88.88 368 ALA A N 1
ATOM 2726 C CA . ALA A 1 368 ? 15.220 -12.443 3.769 1.00 88.88 368 ALA A CA 1
ATOM 2727 C C . ALA A 1 368 ? 15.590 -12.491 5.251 1.00 88.88 368 ALA A C 1
ATOM 2729 O O . ALA A 1 368 ? 15.256 -13.437 5.961 1.00 88.88 368 ALA A O 1
ATOM 2730 N N . SER A 1 369 ? 16.253 -11.450 5.732 1.00 86.62 369 SER A N 1
ATOM 2731 C CA . SER A 1 369 ? 16.467 -11.186 7.154 1.00 86.62 369 SER A CA 1
ATOM 2732 C C . SER A 1 369 ? 16.143 -9.731 7.468 1.00 86.62 369 SER A C 1
ATOM 2734 O O . SER A 1 369 ? 15.995 -8.901 6.569 1.00 86.62 369 SER A O 1
ATOM 2736 N N . VAL A 1 370 ? 16.018 -9.424 8.756 1.00 80.81 370 VAL A N 1
ATOM 2737 C CA . VAL A 1 370 ? 15.827 -8.058 9.241 1.00 80.81 370 VAL A CA 1
ATOM 2738 C C . VAL A 1 370 ? 17.045 -7.605 10.032 1.00 80.81 370 VAL A C 1
ATOM 2740 O O . VAL A 1 370 ? 17.601 -8.371 10.825 1.00 80.81 370 VAL A O 1
ATOM 2743 N N . GLN A 1 371 ? 17.458 -6.361 9.811 1.00 79.38 371 GLN A N 1
ATOM 2744 C CA . GLN A 1 371 ? 18.547 -5.717 10.529 1.00 79.38 371 GLN A CA 1
ATOM 2745 C C . GLN A 1 371 ? 18.061 -4.482 11.289 1.00 79.38 371 GLN A C 1
ATOM 2747 O O . GLN A 1 371 ? 17.211 -3.735 10.804 1.00 79.38 371 GLN A O 1
ATOM 2752 N N . GLN A 1 372 ? 18.662 -4.259 12.454 1.00 75.12 372 GLN A N 1
ATOM 2753 C CA . GLN A 1 372 ? 18.550 -3.057 13.272 1.00 75.12 372 GLN A CA 1
ATOM 2754 C C . GLN A 1 372 ? 19.964 -2.643 13.706 1.00 75.12 372 GLN A C 1
ATOM 2756 O O . GLN A 1 372 ? 20.760 -3.478 14.141 1.00 75.12 372 GLN A O 1
ATOM 2761 N N . GLY A 1 373 ? 20.336 -1.382 13.509 1.00 74.50 373 GLY A N 1
ATOM 2762 C CA . GLY A 1 373 ? 21.686 -0.861 13.715 1.00 74.50 373 GLY A CA 1
ATOM 2763 C C . GLY A 1 373 ? 22.743 -1.587 12.878 1.00 74.50 373 GLY A C 1
ATOM 2764 O O . GLY A 1 373 ? 23.865 -1.777 13.338 1.00 74.50 373 GLY A O 1
ATOM 2765 N N . GLY A 1 374 ? 22.373 -2.093 11.694 1.00 76.06 374 GLY A N 1
ATOM 2766 C CA . GLY A 1 374 ? 23.235 -2.944 10.860 1.00 76.06 374 GLY A CA 1
ATOM 2767 C C . GLY A 1 374 ? 23.455 -4.368 11.395 1.00 76.06 374 GLY A C 1
ATOM 2768 O O . GLY A 1 374 ? 24.163 -5.151 10.765 1.00 76.06 374 GLY A O 1
ATOM 2769 N N . THR A 1 375 ? 22.840 -4.732 12.523 1.00 80.25 375 THR A N 1
ATOM 2770 C CA . THR A 1 375 ? 22.911 -6.073 13.119 1.00 80.25 375 THR A CA 1
ATOM 2771 C C . THR A 1 375 ? 21.652 -6.858 12.782 1.00 80.25 375 THR A C 1
ATOM 2773 O O . THR A 1 375 ? 20.553 -6.321 12.860 1.00 80.25 375 THR A O 1
ATOM 2776 N N . MET A 1 376 ? 21.779 -8.135 12.419 1.00 82.88 376 MET A N 1
ATOM 2777 C CA . MET A 1 376 ? 20.619 -9.003 12.200 1.00 82.88 376 MET A CA 1
ATOM 2778 C C . MET A 1 376 ? 19.885 -9.248 13.527 1.00 82.88 376 MET A C 1
ATOM 2780 O O . MET A 1 376 ? 20.471 -9.802 14.454 1.00 82.88 376 MET A O 1
ATOM 2784 N N . VAL A 1 377 ? 18.614 -8.848 13.614 1.00 79.94 377 VAL A N 1
ATOM 2785 C CA . VAL A 1 377 ? 17.785 -8.976 14.835 1.00 79.94 377 VAL A CA 1
ATOM 2786 C C . VAL A 1 377 ? 16.721 -10.071 14.742 1.00 79.94 377 VAL A C 1
ATOM 2788 O O . VAL A 1 377 ? 15.989 -10.311 15.698 1.00 79.94 377 VAL A O 1
ATOM 2791 N N . GLY A 1 378 ? 16.640 -10.761 13.605 1.00 77.12 378 GLY A N 1
ATOM 2792 C CA . GLY A 1 378 ? 15.678 -11.829 13.351 1.00 77.12 378 GLY A CA 1
ATOM 2793 C C . GLY A 1 378 ? 16.315 -13.107 12.819 1.00 77.12 378 GLY A C 1
ATOM 2794 O O . GLY A 1 378 ? 17.513 -13.172 12.549 1.00 77.12 378 GLY A O 1
ATOM 2795 N N . THR A 1 379 ? 15.490 -14.132 12.637 1.00 79.44 379 THR A N 1
ATOM 2796 C CA . THR A 1 379 ? 15.871 -15.324 11.870 1.00 79.44 379 THR A CA 1
ATOM 2797 C C . THR A 1 379 ? 15.655 -15.081 10.385 1.00 79.44 379 THR A C 1
ATOM 2799 O O . THR A 1 379 ? 14.773 -14.308 10.004 1.00 79.44 379 THR A O 1
ATOM 2802 N N . TYR A 1 380 ? 16.391 -15.805 9.542 1.00 83.75 380 TYR A N 1
ATOM 2803 C CA . TYR A 1 380 ? 16.071 -15.853 8.123 1.00 83.75 380 TYR A CA 1
ATOM 2804 C C . TYR A 1 380 ? 14.627 -16.325 7.892 1.00 83.75 380 TYR A C 1
ATOM 2806 O O . TYR A 1 380 ? 14.070 -17.160 8.623 1.00 83.75 380 TYR A O 1
ATOM 2814 N N . SER A 1 381 ? 14.023 -15.794 6.836 1.00 81.94 381 SER A N 1
ATOM 2815 C CA . SER A 1 381 ? 12.816 -16.347 6.243 1.00 81.94 381 SER A CA 1
ATOM 2816 C C . SER A 1 381 ? 13.040 -17.805 5.824 1.00 81.94 381 SER A C 1
ATOM 2818 O O . SER A 1 381 ? 14.145 -18.346 5.884 1.00 81.94 381 SER A O 1
ATOM 2820 N N . VAL A 1 382 ? 11.977 -18.465 5.370 1.00 85.38 382 VAL A N 1
ATOM 2821 C CA . VAL A 1 382 ? 12.157 -19.673 4.554 1.00 85.38 382 VAL A CA 1
ATOM 2822 C C . VAL A 1 382 ? 13.002 -19.351 3.320 1.00 85.38 382 VAL A C 1
ATOM 2824 O O . VAL A 1 382 ? 12.986 -18.213 2.838 1.00 85.38 382 VAL A O 1
ATOM 2827 N N . THR A 1 383 ? 13.722 -20.351 2.822 1.00 87.62 383 THR A N 1
ATOM 2828 C CA . THR A 1 383 ? 14.386 -20.264 1.527 1.00 87.62 383 THR A CA 1
ATOM 2829 C C . THR A 1 383 ? 13.378 -20.605 0.435 1.00 87.62 383 THR A C 1
ATOM 2831 O O . THR A 1 383 ? 12.738 -21.653 0.511 1.00 87.62 383 THR A O 1
ATOM 2834 N N . LEU A 1 384 ? 13.226 -19.747 -0.573 1.00 85.62 384 LEU A N 1
ATOM 2835 C CA . LEU A 1 384 ? 12.333 -19.983 -1.711 1.00 85.62 384 LEU A CA 1
ATOM 2836 C C . LEU A 1 384 ? 13.115 -20.158 -3.003 1.00 85.62 384 LEU A C 1
ATOM 2838 O O . LEU A 1 384 ? 14.065 -19.420 -3.219 1.00 85.62 384 LEU A O 1
ATOM 2842 N N . ASN A 1 385 ? 12.693 -21.056 -3.889 1.00 83.12 385 ASN A N 1
ATOM 2843 C CA . ASN A 1 385 ? 13.152 -21.040 -5.280 1.00 83.12 385 ASN A CA 1
ATOM 2844 C C . ASN A 1 385 ? 12.374 -20.005 -6.123 1.00 83.12 385 ASN A C 1
ATOM 2846 O O . ASN A 1 385 ? 11.438 -19.361 -5.652 1.00 83.12 385 ASN A O 1
ATOM 2850 N N . GLU A 1 386 ? 12.722 -19.865 -7.399 1.00 80.81 386 GLU A N 1
ATOM 2851 C CA . GLU A 1 386 ? 12.066 -18.947 -8.354 1.00 80.81 386 GLU A CA 1
ATOM 2852 C C . GLU A 1 386 ? 10.594 -19.246 -8.663 1.00 80.81 386 GLU A C 1
ATOM 2854 O O . GLU A 1 386 ? 9.876 -18.403 -9.211 1.00 80.81 386 GLU A O 1
ATOM 2859 N N . ALA A 1 387 ? 10.143 -20.460 -8.358 1.00 81.12 387 ALA A N 1
ATOM 2860 C CA . ALA A 1 387 ? 8.738 -20.832 -8.436 1.00 81.12 387 ALA A CA 1
ATOM 2861 C C . ALA A 1 387 ? 7.978 -20.460 -7.148 1.00 81.12 387 ALA A C 1
ATOM 2863 O O . ALA A 1 387 ? 6.798 -20.779 -7.028 1.00 81.12 387 ALA A O 1
ATOM 2864 N N . GLY A 1 388 ? 8.642 -19.819 -6.179 1.00 81.25 388 GLY A N 1
ATOM 2865 C CA . GLY A 1 388 ? 8.081 -19.491 -4.870 1.00 81.25 388 GLY A CA 1
ATOM 2866 C C . GLY A 1 388 ? 7.930 -20.702 -3.948 1.00 81.25 388 GLY A C 1
ATOM 2867 O O . GLY A 1 388 ? 7.229 -20.621 -2.943 1.00 81.25 388 GLY A O 1
ATOM 2868 N N . GLN A 1 389 ? 8.558 -21.835 -4.270 1.00 86.19 389 GLN A N 1
ATOM 2869 C CA . GLN A 1 389 ? 8.471 -23.052 -3.466 1.00 86.19 389 GLN A CA 1
ATOM 2870 C C . GLN A 1 389 ? 9.529 -23.034 -2.369 1.00 86.19 389 GLN A C 1
ATOM 2872 O O . GLN A 1 389 ? 10.685 -22.691 -2.620 1.00 86.19 389 GLN A O 1
ATOM 2877 N N . VAL A 1 390 ? 9.143 -23.456 -1.166 1.00 87.00 390 VAL A N 1
ATOM 2878 C CA . VAL A 1 390 ? 10.081 -23.626 -0.053 1.00 87.00 390 VAL A CA 1
ATOM 2879 C C . VAL A 1 390 ? 11.075 -24.736 -0.385 1.00 87.00 390 VAL A C 1
ATOM 2881 O O . VAL A 1 390 ? 10.669 -25.845 -0.736 1.00 87.00 390 VAL A O 1
ATOM 2884 N N . VAL A 1 391 ? 12.366 -24.444 -0.245 1.00 87.12 391 VAL A N 1
ATOM 2885 C CA . VAL A 1 391 ? 13.460 -25.408 -0.418 1.00 87.12 391 VAL A CA 1
ATOM 2886 C C . VAL A 1 391 ? 14.273 -25.549 0.878 1.00 87.12 391 VAL A C 1
ATOM 2888 O O . VAL A 1 391 ? 14.261 -24.617 1.689 1.00 87.12 391 VAL A O 1
ATOM 2891 N N . PRO A 1 392 ? 14.921 -26.710 1.105 1.00 82.69 392 PRO A N 1
ATOM 2892 C CA . PRO A 1 392 ? 15.700 -26.981 2.317 1.00 82.69 392 PRO A CA 1
ATOM 2893 C C . PRO A 1 392 ? 16.873 -26.029 2.563 1.00 82.69 392 PRO A C 1
ATOM 2895 O O . PRO A 1 392 ? 17.463 -25.533 1.575 1.00 82.69 392 PRO A O 1
#

Sequence (392 aa):
MATLSSKNFQLVLILALVLAGCGGGGGGGGGGGGSPPPPPPPPPPPPPGVYRPEIFVERDPDGTAYVRVLEQIYDPFAPAGPQRTFANVNSVPDIDGGQTTLVSNAHVTQEKYGAHIIGSGAVSIYNYSSVGFNGGGSIHGAAIKLERSSAAPTYIQRVFADEQQQPDPTYVRNVDFLGVEFNGAPIYVRGATARNVSDGGVDTKSTGVSLMNVTFTSANRGLRAWDDTEITIVNSIINVAPGFAQAWVYDNTSTIRYYNVLWCIGAADPTPTDPNCTTDPTVVDDDNVSGSNLDRMVELSSNPLPAVSPIFTTQIDRIVVEYSSNNGASWQTITLPNAGGGGLPAPVGDTRYRIPLNLNAANYVFRASVQQGGTMVGTYSVTLNEAGQVVP

pLDDT: mean 82.03, std 16.11, range [34.62, 97.88]

Foldseek 3Di:
DDDDDDDDDDDDDDDDDDDDDDDDDDDDDDDDPPPPDPPPPDPPDPDPDFWEWAWFWDADPVRFIWIFTHGDFDDPQPVPDDAAEAECEQAEPEADDAGEYEYYLYHYEQEQERYHYAEYHEYEHANYEYAAHHNVQDQHGEPHEYQDAYQYEYHAEHYEYERVAAADPVSSHQYEPYEANEEYDAYEHEQYEYERGRAEPYAHPYQYYEEEQYEYERHLEDEEWDANHEYEYELAEQEYEPQHFPYEAHDPNYAYEYEQEKYFYNDPARFCPGPRIDSAGCGYDNDRDDPDPSVRHHYDPDDCVVVVDVSPVDPFQFKWKWKDQPQPPDIDTDPASQTDDDPGHHGRHHSIGGPPDPLPPGFMKMWMFTDDPNHTSHDIYFIATNVRDGDD